Protein 6ONW (pdb70)

Structure (mmCIF, N/CA/C/O backbone):
data_6ONW
#
_entry.id   6ONW
#
_cell.length_a   69.773
_cell.length_b   74.079
_cell.length_c   194.589
_cell.angle_alpha   90.000
_cell.angle_beta   90.000
_cell.angle_gamma   90.000
#
_symmetry.space_group_name_H-M   'P 21 21 21'
#
loop_
_entity.id
_entity.type
_entity.pdbx_description
1 polymer 'Sel1 repeat protein'
2 non-polymer DI(HYDROXYETHYL)ETHER
3 non-polymer 1,2-ETHANEDIOL
4 water water
#
loop_
_atom_site.group_PDB
_atom_site.id
_atom_site.type_symbol
_atom_site.label_atom_id
_atom_site.label_alt_id
_atom_site.label_comp_id
_atom_site.label_asym_id
_atom_site.label_entity_id
_atom_site.label_seq_id
_atom_site.pdbx_PDB_ins_code
_atom_site.Cartn_x
_atom_site.Cartn_y
_atom_site.Cartn_z
_atom_site.occupancy
_atom_site.B_iso_or_equiv
_atom_site.auth_seq_id
_atom_site.auth_comp_id
_atom_site.auth_asym_id
_atom_site.auth_atom_id
_atom_site.pdbx_PDB_model_num
ATOM 1 N N . LEU A 1 6 ? 31.519 -33.200 200.470 1.00 67.72 31 LEU A N 1
ATOM 2 C CA . LEU A 1 6 ? 32.011 -32.533 199.271 1.00 70.40 31 LEU A CA 1
ATOM 3 C C . LEU A 1 6 ? 31.671 -31.045 199.293 1.00 83.14 31 LEU A C 1
ATOM 4 O O . LEU A 1 6 ? 30.627 -30.628 198.789 1.00 65.27 31 LEU A O 1
ATOM 6 N N . ASP A 1 7 ? 32.561 -30.249 199.883 1.00 88.31 32 ASP A N 1
ATOM 7 C CA . ASP A 1 7 ? 32.375 -28.809 199.988 1.00 87.03 32 ASP A CA 1
ATOM 8 C C . ASP A 1 7 ? 33.294 -28.021 199.066 1.00 81.16 32 ASP A C 1
ATOM 9 O O . ASP A 1 7 ? 33.249 -26.785 199.078 1.00 66.48 32 ASP A O 1
ATOM 14 N N . ALA A 1 8 ? 34.127 -28.696 198.271 1.00 81.12 33 ALA A N 1
ATOM 15 C CA . ALA A 1 8 ? 34.991 -27.996 197.328 1.00 75.95 33 ALA A CA 1
ATOM 16 C C . ALA A 1 8 ? 34.202 -27.339 196.204 1.00 80.23 33 ALA A C 1
ATOM 17 O O . ALA A 1 8 ? 34.700 -26.392 195.585 1.00 78.11 33 ALA A O 1
ATOM 19 N N . LEU A 1 9 ? 32.988 -27.819 195.927 1.00 78.46 34 LEU A N 1
ATOM 20 C CA . LEU A 1 9 ? 32.160 -27.192 194.903 1.00 78.39 34 LEU A CA 1
ATOM 21 C C . LEU A 1 9 ? 31.589 -25.863 195.384 1.00 86.12 34 LEU A C 1
ATOM 22 O O . LEU A 1 9 ? 31.411 -24.939 194.582 1.00 87.81 34 LEU A O 1
ATOM 27 N N . LEU A 1 10 ? 31.303 -25.747 196.682 1.00 76.80 35 LEU A N 1
ATOM 28 C CA . LEU A 1 10 ? 30.768 -24.511 197.236 1.00 72.31 35 LEU A CA 1
ATOM 29 C C . LEU A 1 10 ? 31.843 -23.464 197.494 1.00 79.51 35 LEU A C 1
ATOM 30 O O . LEU A 1 10 ? 31.514 -22.281 197.634 1.00 68.50 35 LEU A O 1
ATOM 35 N N . ALA A 1 11 ? 33.112 -23.867 197.556 1.00 84.65 36 ALA A N 1
ATOM 36 C CA . ALA A 1 11 ? 34.186 -22.964 197.947 1.00 88.82 36 ALA A CA 1
ATOM 37 C C . ALA A 1 11 ? 34.592 -21.991 196.848 1.00 84.14 36 ALA A C 1
ATOM 38 O O . ALA A 1 11 ? 35.289 -21.013 197.141 1.00 84.82 36 ALA A O 1
ATOM 48 N N . PRO A 1 13 ? 34.623 -18.917 194.307 1.00 103.50 38 PRO A N 1
ATOM 49 C CA . PRO A 1 13 ? 34.038 -17.573 194.362 1.00 100.78 38 PRO A CA 1
ATOM 50 C C . PRO A 1 13 ? 32.928 -17.413 193.335 1.00 90.10 38 PRO A C 1
ATOM 51 O O . PRO A 1 13 ? 33.040 -17.866 192.193 1.00 82.28 38 PRO A O 1
ATOM 55 N N . VAL A 1 14 ? 31.847 -16.768 193.756 1.00 93.81 39 VAL A N 1
ATOM 56 C CA . VAL A 1 14 ? 30.692 -16.537 192.897 1.00 107.01 39 VAL A CA 1
ATOM 57 C C . VAL A 1 14 ? 30.900 -15.241 192.128 1.00 101.61 39 VAL A C 1
ATOM 58 O O . VAL A 1 14 ? 31.447 -14.264 192.655 1.00 92.01 39 VAL A O 1
ATOM 62 N N . LYS A 1 15 ? 30.478 -15.237 190.866 1.00 96.36 40 LYS A N 1
ATOM 63 C CA . LYS A 1 15 ? 30.654 -14.092 189.980 1.00 86.75 40 LYS A CA 1
ATOM 64 C C . LYS A 1 15 ? 29.459 -13.159 190.138 1.00 86.13 40 LYS A C 1
ATOM 65 O O . LYS A 1 15 ? 28.337 -13.506 189.755 1.00 99.22 40 LYS A O 1
ATOM 71 N N . GLU A 1 16 ? 29.697 -11.977 190.699 1.00 83.56 41 GLU A N 1
ATOM 72 C CA . GLU A 1 16 ? 28.640 -10.988 190.859 1.00 86.38 41 GLU A CA 1
ATOM 73 C C . GLU A 1 16 ? 28.357 -10.312 189.523 1.00 92.68 41 GLU A C 1
ATOM 74 O O . GLU A 1 16 ? 29.271 -9.796 188.872 1.00 101.04 41 GLU A O 1
ATOM 76 N N . THR A 1 17 ? 27.093 -10.317 189.117 1.00 91.15 42 THR A N 1
ATOM 77 C CA . THR A 1 17 ? 26.675 -9.741 187.848 1.00 84.77 42 THR A CA 1
ATOM 78 C C . THR A 1 17 ? 26.048 -8.369 188.061 1.00 73.66 42 THR A C 1
ATOM 79 O O . THR A 1 17 ? 25.647 -8.005 189.169 1.00 77.89 42 THR A O 1
ATOM 83 N N . LYS A 1 18 ? 25.969 -7.608 186.974 1.00 71.41 43 LYS A N 1
ATOM 84 C CA . LYS A 1 18 ? 25.322 -6.308 187.020 1.00 75.09 43 LYS A CA 1
ATOM 85 C C . LYS A 1 18 ? 23.816 -6.480 187.207 1.00 67.24 43 LYS A C 1
ATOM 86 O O . LYS A 1 18 ? 23.255 -7.558 186.992 1.00 69.34 43 LYS A O 1
ATOM 92 N N . VAL A 1 19 ? 23.161 -5.396 187.633 1.00 70.35 44 VAL A N 1
ATOM 93 C CA . VAL A 1 19 ? 21.722 -5.437 187.881 1.00 57.10 44 VAL A CA 1
ATOM 94 C C . VAL A 1 19 ? 20.971 -5.792 186.603 1.00 57.52 44 VAL A C 1
ATOM 95 O O . VAL A 1 19 ? 20.067 -6.635 186.605 1.00 62.42 44 VAL A O 1
ATOM 99 N N . PHE A 1 20 ? 21.333 -5.152 185.496 1.00 54.61 45 PHE A N 1
ATOM 100 C CA . PHE A 1 20 ? 20.768 -5.453 184.188 1.00 51.41 45 PHE A CA 1
ATOM 101 C C . PHE A 1 20 ? 21.805 -6.190 183.353 1.00 57.92 45 PHE A C 1
ATOM 102 O O . PHE A 1 20 ? 22.926 -5.701 183.177 1.00 70.27 45 PHE A O 1
ATOM 110 N N . VAL A 1 21 ? 21.432 -7.358 182.842 1.00 49.99 46 VAL A N 1
ATOM 111 C CA . VAL A 1 21 ? 22.316 -8.185 182.031 1.00 49.95 46 VAL A CA 1
ATOM 112 C C . VAL A 1 21 ? 21.766 -8.171 180.610 1.00 66.40 46 VAL A C 1
ATOM 113 O O . VAL A 1 21 ? 20.772 -8.840 180.307 1.00 71.33 46 VAL A O 1
ATOM 117 N N . GLU A 1 22 ? 22.413 -7.407 179.736 1.00 73.88 47 GLU A N 1
ATOM 118 C CA . GLU A 1 22 ? 21.997 -7.321 178.347 1.00 64.37 47 GLU A CA 1
ATOM 119 C C . GLU A 1 22 ? 22.624 -8.449 177.532 1.00 64.28 47 GLU A C 1
ATOM 120 O O . GLU A 1 22 ? 23.506 -9.177 177.996 1.00 60.50 47 GLU A O 1
ATOM 126 N N . SER A 1 23 ? 22.158 -8.588 176.296 1.00 70.61 48 SER A N 1
ATOM 127 C CA . SER A 1 23 ? 22.650 -9.640 175.421 1.00 71.16 48 SER A CA 1
ATOM 128 C C . SER A 1 23 ? 24.032 -9.288 174.884 1.00 70.31 48 SER A C 1
ATOM 129 O O . SER A 1 23 ? 24.298 -8.141 174.514 1.00 67.67 48 SER A O 1
ATOM 132 N N . ASN A 1 24 ? 24.916 -10.287 174.850 1.00 84.78 49 ASN A N 1
ATOM 133 C CA . ASN A 1 24 ? 26.234 -10.100 174.256 1.00 88.00 49 ASN A CA 1
ATOM 134 C C . ASN A 1 24 ? 26.193 -10.076 172.736 1.00 82.53 49 ASN A C 1
ATOM 135 O O . ASN A 1 24 ? 27.201 -9.730 172.111 1.00 80.92 49 ASN A O 1
ATOM 140 N N . GLU A 1 25 ? 25.064 -10.430 172.132 1.00 70.98 50 GLU A N 1
ATOM 141 C CA . GLU A 1 25 ? 24.957 -10.476 170.683 1.00 72.50 50 GLU A CA 1
ATOM 142 C C . GLU A 1 25 ? 24.826 -9.069 170.110 1.00 83.16 50 GLU A C 1
ATOM 143 O O . GLU A 1 25 ? 24.278 -8.163 170.744 1.00 75.26 50 GLU A O 1
ATOM 149 N N . GLU A 1 26 ? 25.351 -8.893 168.903 1.00 88.69 51 GLU A N 1
ATOM 150 C CA . GLU A 1 26 ? 25.250 -7.612 168.219 1.00 73.96 51 GLU A CA 1
ATOM 151 C C . GLU A 1 26 ? 23.787 -7.304 167.908 1.00 78.11 51 GLU A C 1
ATOM 152 O O . GLU A 1 26 ? 23.074 -8.175 167.390 1.00 83.38 51 GLU A O 1
ATOM 158 N N . PRO A 1 27 ? 23.302 -6.097 168.214 1.00 74.22 52 PRO A N 1
ATOM 159 C CA . PRO A 1 27 ? 21.893 -5.779 167.927 1.00 73.99 52 PRO A CA 1
ATOM 160 C C . PRO A 1 27 ? 21.517 -5.927 166.463 1.00 69.33 52 PRO A C 1
ATOM 161 O O . PRO A 1 27 ? 20.345 -6.179 166.159 1.00 58.26 52 PRO A O 1
ATOM 165 N N . LEU A 1 28 ? 22.475 -5.773 165.546 1.00 70.35 53 LEU A N 1
ATOM 166 C CA . LEU A 1 28 ? 22.186 -5.970 164.129 1.00 71.64 53 LEU A CA 1
ATOM 167 C C . LEU A 1 28 ? 21.661 -7.375 163.867 1.00 72.04 53 LEU A C 1
ATOM 168 O O . LEU A 1 28 ? 20.591 -7.551 163.273 1.00 80.22 53 LEU A O 1
ATOM 173 N N . PHE A 1 29 ? 22.404 -8.391 164.308 1.00 76.24 54 PHE A N 1
ATOM 174 C CA . PHE A 1 29 ? 21.976 -9.769 164.105 1.00 80.28 54 PHE A CA 1
ATOM 175 C C . PHE A 1 29 ? 20.805 -10.146 165.000 1.00 83.18 54 PHE A C 1
ATOM 176 O O . PHE A 1 29 ? 20.086 -11.102 164.688 1.00 92.95 54 PHE A O 1
ATOM 184 N N . VAL A 1 30 ? 20.596 -9.421 166.101 1.00 69.64 55 VAL A N 1
ATOM 185 C CA . VAL A 1 30 ? 19.407 -9.644 166.916 1.00 61.99 55 VAL A CA 1
ATOM 186 C C . VAL A 1 30 ? 18.161 -9.191 166.166 1.00 80.53 55 VAL A C 1
ATOM 187 O O . VAL A 1 30 ? 17.135 -9.883 166.162 1.00 79.56 55 VAL A O 1
ATOM 199 N N . LEU A 1 32 ? 18.011 -8.699 162.868 1.00 75.89 57 LEU A N 1
ATOM 200 C CA . LEU A 1 32 ? 17.963 -9.341 161.561 1.00 81.99 57 LEU A CA 1
ATOM 201 C C . LEU A 1 32 ? 17.378 -10.747 161.612 1.00 86.39 57 LEU A C 1
ATOM 202 O O . LEU A 1 32 ? 17.156 -11.348 160.555 1.00 86.65 57 LEU A O 1
ATOM 207 N N . LYS A 1 33 ? 17.117 -11.282 162.804 1.00 92.27 58 LYS A N 1
ATOM 208 C CA . LYS A 1 33 ? 16.494 -12.591 162.955 1.00 90.98 58 LYS A CA 1
ATOM 209 C C . LYS A 1 33 ? 14.983 -12.510 163.131 1.00 99.29 58 LYS A C 1
ATOM 210 O O . LYS A 1 33 ? 14.258 -13.365 162.612 1.00 94.62 58 LYS A O 1
ATOM 212 N N . SER A 1 34 ? 14.492 -11.502 163.846 1.00 96.76 59 SER A N 1
ATOM 213 C CA . SER A 1 34 ? 13.060 -11.347 164.076 1.00 102.98 59 SER A CA 1
ATOM 214 C C . SER A 1 34 ? 12.333 -10.928 162.801 1.00 103.22 59 SER A C 1
ATOM 215 O O . SER A 1 34 ? 12.940 -10.387 161.876 1.00 102.73 59 SER A O 1
ATOM 217 N N . GLY A 1 66 ? -5.745 -24.388 134.238 1.00 46.31 91 GLY A N 1
ATOM 218 C CA . GLY A 1 66 ? -7.060 -24.401 133.624 1.00 72.54 91 GLY A CA 1
ATOM 219 C C . GLY A 1 66 ? -7.317 -23.202 132.732 1.00 73.95 91 GLY A C 1
ATOM 220 O O . GLY A 1 66 ? -6.382 -22.603 132.201 1.00 77.21 91 GLY A O 1
ATOM 221 N N . ALA A 1 67 ? -8.594 -22.850 132.567 1.00 71.78 92 ALA A N 1
ATOM 222 C CA . ALA A 1 67 ? -8.946 -21.704 131.736 1.00 52.11 92 ALA A CA 1
ATOM 223 C C . ALA A 1 67 ? -8.848 -20.393 132.501 1.00 54.35 92 ALA A C 1
ATOM 224 O O . ALA A 1 67 ? -8.608 -19.343 131.894 1.00 54.18 92 ALA A O 1
ATOM 226 N N . TRP A 1 68 ? -9.030 -20.430 133.824 1.00 57.92 93 TRP A N 1
ATOM 227 C CA . TRP A 1 68 ? -8.946 -19.210 134.619 1.00 50.27 93 TRP A CA 1
ATOM 228 C C . TRP A 1 68 ? -7.539 -18.631 134.616 1.00 50.19 93 TRP A C 1
ATOM 229 O O . TRP A 1 68 ? -7.373 -17.411 134.722 1.00 58.13 93 TRP A O 1
ATOM 248 N N . GLN A 1 70 ? -5.422 -18.831 132.078 1.00 47.59 95 GLN A N 1
ATOM 249 C CA . GLN A 1 70 ? -5.249 -18.174 130.787 1.00 52.55 95 GLN A CA 1
ATOM 250 C C . GLN A 1 70 ? -5.866 -16.781 130.797 1.00 58.49 95 GLN A C 1
ATOM 251 O O . GLN A 1 70 ? -5.269 -15.826 130.286 1.00 55.82 95 GLN A O 1
ATOM 257 N N . GLN A 1 71 ? -7.064 -16.649 131.372 1.00 63.49 96 GLN A N 1
ATOM 258 C CA . GLN A 1 71 ? -7.667 -15.330 131.534 1.00 62.39 96 GLN A CA 1
ATOM 259 C C . GLN A 1 71 ? -6.813 -14.447 132.434 1.00 49.64 96 GLN A C 1
ATOM 260 O O . GLN A 1 71 ? -6.659 -13.248 132.175 1.00 53.37 96 GLN A O 1
ATOM 266 N N . LEU A 1 72 ? -6.243 -15.028 133.493 1.00 44.97 97 LEU A N 1
ATOM 267 C CA . LEU A 1 72 ? -5.428 -14.252 134.423 1.00 49.67 97 LEU A CA 1
ATOM 268 C C . LEU A 1 72 ? -4.150 -13.752 133.761 1.00 45.20 97 LEU A C 1
ATOM 269 O O . LEU A 1 72 ? -3.771 -12.588 133.931 1.00 41.22 97 LEU A O 1
ATOM 274 N N . ARG A 1 73 ? -3.469 -14.618 133.006 1.00 53.66 98 ARG A N 1
ATOM 275 C CA . ARG A 1 73 ? -2.248 -14.203 132.322 1.00 43.67 98 ARG A CA 1
ATOM 276 C C . ARG A 1 73 ? -2.542 -13.142 131.271 1.00 52.00 98 ARG A C 1
ATOM 277 O O . ARG A 1 73 ? -1.743 -12.220 131.066 1.00 54.40 98 ARG A O 1
ATOM 285 N N . HIS A 1 74 ? -3.688 -13.256 130.594 1.00 48.72 99 HIS A N 1
ATOM 286 C CA . HIS A 1 74 ? -4.064 -12.262 129.596 1.00 42.88 99 HIS A CA 1
ATOM 287 C C . HIS A 1 74 ? -4.217 -10.882 130.224 1.00 52.44 99 HIS A C 1
ATOM 288 O O . HIS A 1 74 ? -3.862 -9.868 129.610 1.00 49.25 99 HIS A O 1
ATOM 295 N N . GLN A 1 75 ? -4.739 -10.823 131.453 1.00 47.15 100 GLN A N 1
ATOM 296 C CA . GLN A 1 75 ? -4.826 -9.549 132.158 1.00 34.28 100 GLN A CA 1
ATOM 297 C C . GLN A 1 75 ? -3.440 -8.983 132.436 1.00 43.48 100 GLN A C 1
ATOM 298 O O . GLN A 1 75 ? -3.206 -7.780 132.272 1.00 48.19 100 GLN A O 1
ATOM 304 N N . ALA A 1 76 ? -2.505 -9.841 132.853 1.00 43.12 101 ALA A N 1
ATOM 305 C CA . ALA A 1 76 ? -1.160 -9.378 133.177 1.00 36.24 101 ALA A CA 1
ATOM 306 C C . ALA A 1 76 ? -0.437 -8.861 131.941 1.00 45.02 101 ALA A C 1
ATOM 307 O O . ALA A 1 76 ? 0.243 -7.830 131.999 1.00 53.09 101 ALA A O 1
ATOM 309 N N . ASP A 1 77 ? -0.573 -9.560 130.812 1.00 46.77 102 ASP A N 1
ATOM 310 C CA . ASP A 1 77 ? 0.110 -9.151 129.591 1.00 55.38 102 ASP A CA 1
ATOM 311 C C . ASP A 1 77 ? -0.502 -7.909 128.956 1.00 53.22 102 ASP A C 1
ATOM 312 O O . ASP A 1 77 ? 0.067 -7.386 127.992 1.00 61.24 102 ASP A O 1
ATOM 317 N N . GLN A 1 78 ? -1.635 -7.426 129.464 1.00 49.72 103 GLN A N 1
ATOM 318 C CA . GLN A 1 78 ? -2.252 -6.212 128.951 1.00 44.70 103 GLN A CA 1
ATOM 319 C C . GLN A 1 78 ? -1.994 -4.990 129.821 1.00 43.03 103 GLN A C 1
ATOM 320 O O . GLN A 1 78 ? -2.346 -3.878 129.413 1.00 45.90 103 GLN A O 1
ATOM 326 N N . GLY A 1 79 ? -1.400 -5.162 131.000 1.00 34.04 104 GLY A N 1
ATOM 327 C CA . GLY A 1 79 ? -1.052 -4.022 131.824 1.00 32.35 104 GLY A CA 1
ATOM 328 C C . GLY A 1 79 ? -1.414 -4.154 133.289 1.00 32.52 104 GLY A C 1
ATOM 329 O O . GLY A 1 79 ? -1.029 -3.307 134.100 1.00 37.62 104 GLY A O 1
ATOM 330 N N . ASP A 1 80 ? -2.155 -5.199 133.647 1.00 37.45 105 ASP A N 1
ATOM 331 C CA . ASP A 1 80 ? -2.552 -5.411 135.037 1.00 40.56 105 ASP A CA 1
ATOM 332 C C . ASP A 1 80 ? -1.326 -5.832 135.839 1.00 34.10 105 ASP A C 1
ATOM 333 O O . ASP A 1 80 ? -0.960 -7.009 135.870 1.00 39.39 105 ASP A O 1
ATOM 338 N N . ALA A 1 81 ? -0.691 -4.863 136.501 1.00 27.87 106 ALA A N 1
ATOM 339 C CA . ALA A 1 81 ? 0.499 -5.153 137.290 1.00 28.18 106 ALA A CA 1
ATOM 340 C C . ALA A 1 81 ? 0.192 -6.003 138.515 1.00 35.13 106 ALA A C 1
ATOM 341 O O . ALA A 1 81 ? 1.089 -6.690 139.016 1.00 43.29 106 ALA A O 1
ATOM 343 N N . LYS A 1 82 ? -1.047 -5.975 139.008 1.00 33.35 107 LYS A N 1
ATOM 344 C CA . LYS A 1 82 ? -1.385 -6.775 140.180 1.00 36.61 107 LYS A CA 1
ATOM 345 C C . LYS A 1 82 ? -1.574 -8.243 139.819 1.00 41.52 107 LYS A C 1
ATOM 346 O O . LYS A 1 82 ? -1.167 -9.128 140.580 1.00 39.12 107 LYS A O 1
ATOM 352 N N . SER A 1 83 ? -2.185 -8.523 138.664 1.00 39.23 108 SER A N 1
ATOM 353 C CA . SER A 1 83 ? -2.287 -9.905 138.209 1.00 35.86 108 SER A CA 1
ATOM 354 C C . SER A 1 83 ? -0.920 -10.482 137.872 1.00 40.54 108 SER A C 1
ATOM 355 O O . SER A 1 83 ? -0.680 -11.674 138.093 1.00 44.55 108 SER A O 1
ATOM 358 N N . ALA A 1 84 ? -0.014 -9.655 137.345 1.00 41.79 109 ALA A N 1
ATOM 359 C CA . ALA A 1 84 ? 1.318 -10.139 137.005 1.00 36.96 109 ALA A CA 1
ATOM 360 C C . ALA A 1 84 ? 2.074 -10.592 138.246 1.00 33.32 109 ALA A C 1
ATOM 361 O O . ALA A 1 84 ? 2.793 -11.597 138.211 1.00 40.95 109 ALA A O 1
ATOM 363 N N . PHE A 1 85 ? 1.919 -9.868 139.355 1.00 36.73 110 PHE A N 1
ATOM 364 C CA . PHE A 1 85 ? 2.645 -10.221 140.570 1.00 40.80 110 PHE A CA 1
ATOM 365 C C . PHE A 1 85 ? 2.109 -11.510 141.180 1.00 43.69 110 PHE A C 1
ATOM 366 O O . PHE A 1 85 ? 2.871 -12.448 141.437 1.00 45.71 110 PHE A O 1
ATOM 374 N N . TRP A 1 86 ? 0.797 -11.574 141.419 1.00 50.93 111 TRP A N 1
ATOM 375 C CA . TRP A 1 86 ? 0.235 -12.712 142.139 1.00 46.49 111 TRP A CA 1
ATOM 376 C C . TRP A 1 86 ? 0.328 -13.995 141.322 1.00 47.59 111 TRP A C 1
ATOM 377 O O . TRP A 1 86 ? 0.617 -15.064 141.872 1.00 50.28 111 TRP A O 1
ATOM 388 N N . LEU A 1 87 ? 0.088 -13.915 140.011 1.00 38.59 112 LEU A N 1
ATOM 389 C CA . LEU A 1 87 ? 0.290 -15.090 139.169 1.00 36.84 112 LEU A CA 1
ATOM 390 C C . LEU A 1 87 ? 1.762 -15.478 139.120 1.00 41.67 112 LEU A C 1
ATOM 391 O O . LEU A 1 87 ? 2.102 -16.662 139.224 1.00 40.93 112 LEU A O 1
ATOM 396 N N . GLY A 1 88 ? 2.649 -14.492 138.975 1.00 39.36 113 GLY A N 1
ATOM 397 C CA . GLY A 1 88 ? 4.069 -14.792 138.903 1.00 34.07 113 GLY A CA 1
ATOM 398 C C . GLY A 1 88 ? 4.632 -15.305 140.215 1.00 37.76 113 GLY A C 1
ATOM 399 O O . GLY A 1 88 ? 5.446 -16.233 140.228 1.00 48.21 113 GLY A O 1
ATOM 400 N N . ARG A 1 89 ? 4.213 -14.709 141.335 1.00 36.93 114 ARG A N 1
ATOM 401 C CA . ARG A 1 89 ? 4.702 -15.158 142.635 1.00 37.13 114 ARG A CA 1
ATOM 402 C C . ARG A 1 89 ? 4.256 -16.585 142.924 1.00 48.77 114 ARG A C 1
ATOM 403 O O . ARG A 1 89 ? 5.057 -17.427 143.345 1.00 45.50 114 ARG A O 1
ATOM 411 N N . PHE A 1 90 ? 2.973 -16.873 142.708 1.00 53.36 115 PHE A N 1
ATOM 412 C CA . PHE A 1 90 ? 2.464 -18.217 142.944 1.00 48.16 115 PHE A CA 1
ATOM 413 C C . PHE A 1 90 ? 2.938 -19.215 141.897 1.00 44.09 115 PHE A C 1
ATOM 414 O O . PHE A 1 90 ? 2.788 -20.422 142.107 1.00 63.11 115 PHE A O 1
ATOM 422 N N . THR A 1 91 ? 3.507 -18.747 140.784 1.00 37.88 116 THR A N 1
ATOM 423 C CA . THR A 1 91 ? 4.103 -19.662 139.817 1.00 40.14 116 THR A CA 1
ATOM 424 C C . THR A 1 91 ? 5.461 -20.157 140.298 1.00 41.25 116 THR A C 1
ATOM 425 O O . THR A 1 91 ? 5.742 -21.360 140.260 1.00 48.06 116 THR A O 1
ATOM 429 N N . VAL A 1 92 ? 6.313 -19.241 140.767 1.00 40.89 117 VAL A N 1
ATOM 430 C CA . VAL A 1 92 ? 7.649 -19.613 141.220 1.00 49.66 117 VAL A CA 1
ATOM 431 C C . VAL A 1 92 ? 7.642 -20.332 142.559 1.00 51.72 117 VAL A C 1
ATOM 432 O O . VAL A 1 92 ? 8.674 -20.882 142.960 1.00 73.44 117 VAL A O 1
ATOM 436 N N . GLU A 1 93 ? 6.510 -20.343 143.264 1.00 46.30 118 GLU A N 1
ATOM 437 C CA . GLU A 1 93 ? 6.416 -21.025 144.548 1.00 48.32 118 GLU A CA 1
ATOM 438 C C . GLU A 1 93 ? 5.705 -22.368 144.467 1.00 55.19 118 GLU A C 1
ATOM 439 O O . GLU A 1 93 ? 5.871 -23.192 145.372 1.00 55.05 118 GLU A O 1
ATOM 445 N N . ASP A 1 94 ? 4.922 -22.606 143.413 1.00 54.65 119 ASP A N 1
ATOM 446 C CA . ASP A 1 94 ? 4.180 -23.850 143.250 1.00 59.48 119 ASP A CA 1
ATOM 447 C C . ASP A 1 94 ? 4.775 -24.746 142.169 1.00 64.04 119 ASP A C 1
ATOM 448 O O . ASP A 1 94 ? 4.062 -25.578 141.599 1.00 84.17 119 ASP A O 1
ATOM 453 N N . SER A 1 95 ? 6.065 -24.596 141.872 1.00 62.43 120 SER A N 1
ATOM 454 C CA . SER A 1 95 ? 6.692 -25.377 140.817 1.00 61.79 120 SER A CA 1
ATOM 455 C C . SER A 1 95 ? 8.180 -25.520 141.098 1.00 61.25 120 SER A C 1
ATOM 456 O O . SER A 1 95 ? 8.817 -24.612 141.638 1.00 54.37 120 SER A O 1
ATOM 459 N N . ARG A 1 96 ? 8.724 -26.678 140.722 1.00 73.33 121 ARG A N 1
ATOM 460 C CA . ARG A 1 96 ? 10.156 -26.926 140.781 1.00 73.14 121 ARG A CA 1
ATOM 461 C C . ARG A 1 96 ? 10.814 -26.931 139.409 1.00 72.38 121 ARG A C 1
ATOM 462 O O . ARG A 1 96 ? 12.046 -27.012 139.332 1.00 69.12 121 ARG A O 1
ATOM 464 N N . ASP A 1 97 ? 10.033 -26.847 138.334 1.00 72.51 122 ASP A N 1
ATOM 465 C CA . ASP A 1 97 ? 10.590 -26.808 136.989 1.00 64.18 122 ASP A CA 1
ATOM 466 C C . ASP A 1 97 ? 11.355 -25.508 136.774 1.00 71.27 122 ASP A C 1
ATOM 467 O O . ASP A 1 97 ? 10.869 -24.425 137.115 1.00 77.25 122 ASP A O 1
ATOM 472 N N . GLY A 1 98 ? 12.557 -25.618 136.205 1.00 75.89 123 GLY A N 1
ATOM 473 C CA . GLY A 1 98 ? 13.398 -24.442 136.043 1.00 73.85 123 GLY A CA 1
ATOM 474 C C . GLY A 1 98 ? 12.810 -23.415 135.094 1.00 73.96 123 GLY A C 1
ATOM 475 O O . GLY A 1 98 ? 12.845 -22.212 135.368 1.00 66.19 123 GLY A O 1
ATOM 476 N N . LYS A 1 99 ? 12.265 -23.870 133.965 1.00 77.18 124 LYS A N 1
ATOM 477 C CA . LYS A 1 99 ? 11.692 -22.951 132.990 1.00 70.06 124 LYS A CA 1
ATOM 478 C C . LYS A 1 99 ? 10.331 -22.415 133.412 1.00 71.29 124 LYS A C 1
ATOM 479 O O . LYS A 1 99 ? 9.928 -21.348 132.937 1.00 80.58 124 LYS A O 1
ATOM 485 N N . THR A 1 100 ? 9.615 -23.125 134.285 1.00 70.07 125 THR A N 1
ATOM 486 C CA . THR A 1 100 ? 8.365 -22.587 134.811 1.00 67.29 125 THR A CA 1
ATOM 487 C C . THR A 1 100 ? 8.633 -21.450 135.789 1.00 59.98 125 THR A C 1
ATOM 488 O O . THR A 1 100 ? 7.918 -20.441 135.790 1.00 57.68 125 THR A O 1
ATOM 492 N N . ILE A 1 101 ? 9.663 -21.596 136.626 1.00 63.43 126 ILE A N 1
ATOM 493 C CA . ILE A 1 101 ? 10.040 -20.527 137.545 1.00 55.25 126 ILE A CA 1
ATOM 494 C C . ILE A 1 101 ? 10.489 -19.294 136.772 1.00 51.90 126 ILE A C 1
ATOM 495 O O . ILE A 1 101 ? 10.152 -18.160 137.132 1.00 52.95 126 ILE A O 1
ATOM 500 N N . ASP A 1 102 ? 11.247 -19.497 135.691 1.00 58.94 127 ASP A N 1
ATOM 501 C CA . ASP A 1 102 ? 11.721 -18.366 134.900 1.00 57.87 127 ASP A CA 1
ATOM 502 C C . ASP A 1 102 ? 10.560 -17.595 134.287 1.00 58.10 127 ASP A C 1
ATOM 503 O O . ASP A 1 102 ? 10.538 -16.360 134.325 1.00 64.61 127 ASP A O 1
ATOM 508 N N . GLU A 1 103 ? 9.577 -18.304 133.726 1.00 61.15 128 GLU A N 1
ATOM 509 C CA . GLU A 1 103 ? 8.416 -17.630 133.155 1.00 69.52 128 GLU A CA 1
ATOM 510 C C . GLU A 1 103 ? 7.559 -16.959 134.219 1.00 53.21 128 GLU A C 1
ATOM 511 O O . GLU A 1 103 ? 6.795 -16.043 133.894 1.00 50.08 128 GLU A O 1
ATOM 517 N N . GLY A 1 104 ? 7.665 -17.391 135.477 1.00 47.66 129 GLY A N 1
ATOM 518 C CA . GLY A 1 104 ? 6.998 -16.683 136.553 1.00 41.82 129 GLY A CA 1
ATOM 519 C C . GLY A 1 104 ? 7.760 -15.467 137.027 1.00 50.11 129 GLY A C 1
ATOM 520 O O . GLY A 1 104 ? 7.151 -14.467 137.419 1.00 49.22 129 GLY A O 1
ATOM 521 N N . ILE A 1 105 ? 9.094 -15.527 136.997 1.00 50.00 130 ILE A N 1
ATOM 522 C CA . ILE A 1 105 ? 9.903 -14.380 137.398 1.00 40.70 130 ILE A CA 1
ATOM 523 C C . ILE A 1 105 ? 9.725 -13.230 136.414 1.00 38.77 130 ILE A C 1
ATOM 524 O O . ILE A 1 105 ? 9.732 -12.055 136.804 1.00 40.49 130 ILE A O 1
ATOM 529 N N . ARG A 1 106 ? 9.556 -13.546 135.127 1.00 40.76 131 ARG A N 1
ATOM 530 C CA . ARG A 1 106 ? 9.273 -12.505 134.143 1.00 48.30 131 ARG A CA 1
ATOM 531 C C . ARG A 1 106 ? 8.015 -11.731 134.514 1.00 43.52 131 ARG A C 1
ATOM 532 O O . ARG A 1 106 ? 7.984 -10.498 134.417 1.00 32.92 131 ARG A O 1
ATOM 540 N N . LEU A 1 107 ? 6.971 -12.438 134.955 1.00 42.06 132 LEU A N 1
ATOM 541 C CA . LEU A 1 107 ? 5.750 -11.767 135.388 1.00 38.78 132 LEU A CA 1
ATOM 542 C C . LEU A 1 107 ? 6.001 -10.906 136.619 1.00 41.55 132 LEU A C 1
ATOM 543 O O . LEU A 1 107 ? 5.439 -9.812 136.747 1.00 48.89 132 LEU A O 1
ATOM 548 N N . ILE A 1 108 ? 6.841 -11.385 137.540 1.00 36.61 133 ILE A N 1
ATOM 549 C CA . ILE A 1 108 ? 7.156 -10.599 138.729 1.00 38.43 133 ILE A CA 1
ATOM 550 C C . ILE A 1 108 ? 7.954 -9.358 138.350 1.00 39.91 133 ILE A C 1
ATOM 551 O O . ILE A 1 108 ? 7.702 -8.262 138.865 1.00 35.64 133 ILE A O 1
ATOM 556 N N . ARG A 1 109 ? 8.924 -9.506 137.444 1.00 49.66 134 ARG A N 1
ATOM 557 C CA . ARG A 1 109 ? 9.688 -8.348 136.992 1.00 46.54 134 ARG A CA 1
ATOM 558 C C . ARG A 1 109 ? 8.812 -7.386 136.200 1.00 38.08 134 ARG A C 1
ATOM 559 O O . ARG A 1 109 ? 8.891 -6.168 136.393 1.00 32.47 134 ARG A O 1
ATOM 567 N N . ARG A 1 110 ? 7.970 -7.915 135.307 1.00 38.33 135 ARG A N 1
ATOM 568 C CA . ARG A 1 110 ? 7.058 -7.062 134.550 1.00 37.65 135 ARG A CA 1
ATOM 569 C C . ARG A 1 110 ? 6.172 -6.243 135.480 1.00 43.78 135 ARG A C 1
ATOM 570 O O . ARG A 1 110 ? 5.869 -5.078 135.197 1.00 39.85 135 ARG A O 1
ATOM 578 N N . SER A 1 111 ? 5.755 -6.834 136.602 1.00 41.94 136 SER A N 1
ATOM 579 C CA . SER A 1 111 ? 4.996 -6.082 137.593 1.00 36.67 136 SER A CA 1
ATOM 580 C C . SER A 1 111 ? 5.875 -5.076 138.324 1.00 39.39 136 SER A C 1
ATOM 581 O O . SER A 1 111 ? 5.397 -4.001 138.708 1.00 42.12 136 SER A O 1
ATOM 584 N N . ALA A 1 112 ? 7.155 -5.400 138.524 1.00 35.74 137 ALA A N 1
ATOM 585 C CA . ALA A 1 112 ? 8.060 -4.464 139.181 1.00 32.21 137 ALA A CA 1
ATOM 586 C C . ALA A 1 112 ? 8.390 -3.278 138.285 1.00 32.93 137 ALA A C 1
ATOM 587 O O . ALA A 1 112 ? 8.575 -2.162 138.782 1.00 33.88 137 ALA A O 1
ATOM 589 N N . GLU A 1 113 ? 8.476 -3.496 136.969 1.00 41.90 138 GLU A N 1
ATOM 590 C CA . GLU A 1 113 ? 8.643 -2.373 136.052 1.00 43.27 138 GLU A CA 1
ATOM 591 C C . GLU A 1 113 ? 7.440 -1.442 136.104 1.00 44.59 138 GLU A C 1
ATOM 592 O O . GLU A 1 113 ? 7.590 -0.222 135.971 1.00 57.40 138 GLU A O 1
ATOM 598 N N . GLY A 1 114 ? 6.243 -1.997 136.298 1.00 37.36 139 GLY A N 1
ATOM 599 C CA . GLY A 1 114 ? 5.043 -1.195 136.451 1.00 45.58 139 GLY A CA 1
ATOM 600 C C . GLY A 1 114 ? 4.977 -0.401 137.738 1.00 44.29 139 GLY A C 1
ATOM 601 O O . GLY A 1 114 ? 4.155 0.517 137.834 1.00 42.55 139 GLY A O 1
ATOM 602 N N . GLY A 1 115 ? 5.809 -0.729 138.720 1.00 31.57 140 GLY A N 1
ATOM 603 C CA . GLY A 1 115 ? 5.867 0.017 139.957 1.00 37.46 140 GLY A CA 1
ATOM 604 C C . GLY A 1 115 ? 5.100 -0.570 141.120 1.00 41.38 140 GLY A C 1
ATOM 605 O O . GLY A 1 115 ? 4.909 0.128 142.123 1.00 38.35 140 GLY A O 1
ATOM 606 N N . PHE A 1 116 ? 4.652 -1.820 141.021 1.00 39.90 141 PHE A N 1
ATOM 607 C CA . PHE A 1 116 ? 3.934 -2.445 142.124 1.00 40.10 141 PHE A CA 1
ATOM 608 C C . PHE A 1 116 ? 4.881 -2.670 143.296 1.00 40.60 141 PHE A C 1
ATOM 609 O O . PHE A 1 116 ? 5.941 -3.284 143.142 1.00 43.43 141 PHE A O 1
ATOM 617 N N . VAL A 1 117 ? 4.495 -2.172 144.473 1.00 42.05 142 VAL A N 1
ATOM 618 C CA . VAL A 1 117 ? 5.385 -2.234 145.627 1.00 39.42 142 VAL A CA 1
ATOM 619 C C . VAL A 1 117 ? 5.614 -3.677 146.067 1.00 44.52 142 VAL A C 1
ATOM 620 O O . VAL A 1 117 ? 6.709 -4.024 146.529 1.00 42.79 142 VAL A O 1
ATOM 624 N N . ARG A 1 118 ? 4.608 -4.543 145.922 1.00 44.92 143 ARG A N 1
ATOM 625 C CA . ARG A 1 118 ? 4.790 -5.943 146.294 1.00 38.99 143 ARG A CA 1
ATOM 626 C C . ARG A 1 118 ? 5.761 -6.640 145.351 1.00 37.24 143 ARG A C 1
ATOM 627 O O . ARG A 1 118 ? 6.558 -7.481 145.783 1.00 42.82 143 ARG A O 1
ATOM 635 N N . ALA A 1 119 ? 5.710 -6.302 144.061 1.00 39.09 144 ALA A N 1
ATOM 636 C CA . ALA A 1 119 ? 6.633 -6.903 143.105 1.00 34.07 144 ALA A CA 1
ATOM 637 C C . ALA A 1 119 ? 8.053 -6.394 143.314 1.00 39.84 144 ALA A C 1
ATOM 638 O O . ALA A 1 119 ? 9.016 -7.158 143.187 1.00 44.98 144 ALA A O 1
ATOM 640 N N . GLN A 1 120 ? 8.204 -5.105 143.630 1.00 35.23 145 GLN A N 1
ATOM 641 C CA . GLN A 1 120 ? 9.530 -4.564 143.908 1.00 29.74 145 GLN A CA 1
ATOM 642 C C . GLN A 1 120 ? 10.168 -5.264 145.100 1.00 33.42 145 GLN A C 1
ATOM 643 O O . GLN A 1 120 ? 11.353 -5.617 145.063 1.00 30.01 145 GLN A O 1
ATOM 649 N N . LEU A 1 121 ? 9.393 -5.483 146.164 1.00 49.38 146 LEU A N 1
ATOM 650 C CA . LEU A 1 121 ? 9.931 -6.135 147.353 1.00 41.16 146 LEU A CA 1
ATOM 651 C C . LEU A 1 121 ? 10.223 -7.608 147.097 1.00 36.98 146 LEU A C 1
ATOM 652 O O . LEU A 1 121 ? 11.255 -8.126 147.537 1.00 42.61 146 LEU A O 1
ATOM 657 N N . TYR A 1 122 ? 9.329 -8.298 146.386 1.00 30.84 147 TYR A N 1
ATOM 658 C CA . TYR A 1 122 ? 9.534 -9.719 146.126 1.00 36.90 147 TYR A CA 1
ATOM 659 C C . TYR A 1 122 ? 10.726 -9.939 145.203 1.00 43.39 147 TYR A C 1
ATOM 660 O O . TYR A 1 122 ? 11.592 -10.778 145.478 1.00 45.13 147 TYR A O 1
ATOM 669 N N . LEU A 1 123 ? 10.789 -9.189 144.100 1.00 44.51 148 LEU A N 1
ATOM 670 C CA . LEU A 1 123 ? 11.938 -9.287 143.206 1.00 38.16 148 LEU A CA 1
ATOM 671 C C . LEU A 1 123 ? 13.212 -8.795 143.879 1.00 35.55 148 LEU A C 1
ATOM 672 O O . LEU A 1 123 ? 14.309 -9.253 143.539 1.00 36.23 148 LEU A O 1
ATOM 677 N N . GLY A 1 124 ? 13.090 -7.873 144.834 1.00 41.40 149 GLY A N 1
ATOM 678 C CA . GLY A 1 124 ? 14.269 -7.390 145.534 1.00 43.06 149 GLY A CA 1
ATOM 679 C C . GLY A 1 124 ? 14.893 -8.445 146.428 1.00 43.57 149 GLY A C 1
ATOM 680 O O . GLY A 1 124 ? 16.118 -8.578 146.481 1.00 48.80 149 GLY A O 1
ATOM 681 N N . THR A 1 125 ? 14.062 -9.207 147.144 1.00 35.68 150 THR A N 1
ATOM 682 C CA . THR A 1 125 ? 14.588 -10.276 147.987 1.00 42.99 150 THR A CA 1
ATOM 683 C C . THR A 1 125 ? 15.164 -11.414 147.154 1.00 45.27 150 THR A C 1
ATOM 684 O O . THR A 1 125 ? 16.090 -12.100 147.602 1.00 47.60 150 THR A O 1
ATOM 688 N N . LEU A 1 126 ? 14.634 -11.628 145.948 1.00 36.62 151 LEU A N 1
ATOM 689 C CA . LEU A 1 126 ? 15.145 -12.696 145.094 1.00 43.09 151 LEU A CA 1
ATOM 690 C C . LEU A 1 126 ? 16.600 -12.453 144.717 1.00 52.83 151 LEU A C 1
ATOM 691 O O . LEU A 1 126 ? 17.392 -13.399 144.626 1.00 65.75 151 LEU A O 1
ATOM 696 N N . TYR A 1 127 ? 16.974 -11.192 144.494 1.00 46.83 152 TYR A N 1
ATOM 697 C CA . TYR A 1 127 ? 18.358 -10.869 144.176 1.00 50.28 152 TYR A CA 1
ATOM 698 C C . TYR A 1 127 ? 19.236 -10.753 145.415 1.00 58.56 152 TYR A C 1
ATOM 699 O O . TYR A 1 127 ? 20.459 -10.893 145.306 1.00 65.66 152 TYR A O 1
ATOM 708 N N . ALA A 1 128 ? 18.646 -10.501 146.585 1.00 51.35 153 ALA A N 1
ATOM 709 C CA . ALA A 1 128 ? 19.436 -10.415 147.807 1.00 54.44 153 ALA A CA 1
ATOM 710 C C . ALA A 1 128 ? 19.809 -11.790 148.342 1.00 59.05 153 ALA A C 1
ATOM 711 O O . ALA A 1 128 ? 20.894 -11.956 148.910 1.00 59.57 153 ALA A O 1
ATOM 713 N N . ASN A 1 129 ? 18.935 -12.780 148.172 1.00 63.23 154 ASN A N 1
ATOM 714 C CA . ASN A 1 129 ? 19.185 -14.134 148.643 1.00 63.59 154 ASN A CA 1
ATOM 715 C C . ASN A 1 129 ? 19.665 -15.066 147.539 1.00 60.79 154 ASN A C 1
ATOM 716 O O . ASN A 1 129 ? 19.960 -16.232 147.818 1.00 76.51 154 ASN A O 1
ATOM 721 N N . GLY A 1 130 ? 19.752 -14.585 146.301 1.00 56.38 155 GLY A N 1
ATOM 722 C CA . GLY A 1 130 ? 20.134 -15.441 145.194 1.00 55.87 155 GLY A CA 1
ATOM 723 C C . GLY A 1 130 ? 19.148 -16.549 144.901 1.00 67.49 155 GLY A C 1
ATOM 724 O O . GLY A 1 130 ? 19.556 -17.635 144.477 1.00 75.83 155 GLY A O 1
ATOM 725 N N . THR A 1 131 ? 17.858 -16.304 145.117 1.00 69.81 156 THR A N 1
ATOM 726 C CA . THR A 1 131 ? 16.827 -17.316 144.922 1.00 68.53 156 THR A CA 1
ATOM 727 C C . THR A 1 131 ? 16.344 -17.283 143.476 1.00 72.26 156 THR A C 1
ATOM 728 O O . THR A 1 131 ? 15.826 -16.260 143.015 1.00 70.32 156 THR A O 1
ATOM 732 N N . HIS A 1 132 ? 16.539 -18.397 142.763 1.00 69.65 157 HIS A N 1
ATOM 733 C CA . HIS A 1 132 ? 16.053 -18.592 141.398 1.00 72.22 157 HIS A CA 1
ATOM 734 C C . HIS A 1 132 ? 16.740 -17.682 140.382 1.00 67.26 157 HIS A C 1
ATOM 735 O O . HIS A 1 132 ? 16.512 -17.818 139.175 1.00 63.16 157 HIS A O 1
ATOM 742 N N . VAL A 1 133 ? 17.577 -16.755 140.849 1.00 58.80 158 VAL A N 1
ATOM 743 C CA . VAL A 1 133 ? 18.335 -15.856 139.986 1.00 63.30 158 VAL A CA 1
ATOM 744 C C . VAL A 1 133 ? 19.734 -15.690 140.566 1.00 72.28 158 VAL A C 1
ATOM 745 O O . VAL A 1 133 ? 20.012 -16.080 141.702 1.00 66.42 158 VAL A O 1
ATOM 749 N N . LYS A 1 134 ? 20.619 -15.103 139.764 1.00 66.37 159 LYS A N 1
ATOM 750 C CA . LYS A 1 134 ? 21.959 -14.785 140.237 1.00 55.73 159 LYS A CA 1
ATOM 751 C C . LYS A 1 134 ? 21.885 -13.718 141.320 1.00 55.74 159 LYS A C 1
ATOM 752 O O . LYS A 1 134 ? 21.195 -12.706 141.161 1.00 73.07 159 LYS A O 1
ATOM 758 N N . ALA A 1 135 ? 22.595 -13.944 142.424 1.00 52.39 160 ALA A N 1
ATOM 759 C CA . ALA A 1 135 ? 22.659 -12.952 143.490 1.00 49.30 160 ALA A CA 1
ATOM 760 C C . ALA A 1 135 ? 23.333 -11.682 142.987 1.00 62.60 160 ALA A C 1
ATOM 761 O O . ALA A 1 135 ? 24.546 -11.665 142.755 1.00 77.48 160 ALA A O 1
ATOM 763 N N . ASP A 1 136 ? 22.554 -10.620 142.805 1.00 50.62 161 ASP A N 1
ATOM 764 C CA . ASP A 1 136 ? 23.064 -9.350 142.288 1.00 53.07 161 ASP A CA 1
ATOM 765 C C . ASP A 1 136 ? 22.839 -8.266 143.331 1.00 56.35 161 ASP A C 1
ATOM 766 O O . ASP A 1 136 ? 21.703 -7.788 143.497 1.00 58.95 161 ASP A O 1
ATOM 771 N N . PRO A 1 137 ? 23.879 -7.849 144.059 1.00 61.24 162 PRO A N 1
ATOM 772 C CA . PRO A 1 137 ? 23.676 -6.808 145.082 1.00 68.54 162 PRO A CA 1
ATOM 773 C C . PRO A 1 137 ? 23.215 -5.479 144.511 1.00 66.44 162 PRO A C 1
ATOM 774 O O . PRO A 1 137 ? 22.408 -4.787 145.144 1.00 64.94 162 PRO A O 1
ATOM 778 N N . HIS A 1 138 ? 23.706 -5.096 143.330 1.00 60.33 163 HIS A N 1
ATOM 779 C CA . HIS A 1 138 ? 23.256 -3.847 142.725 1.00 69.48 163 HIS A CA 1
ATOM 780 C C . HIS A 1 138 ? 21.794 -3.936 142.306 1.00 57.57 163 HIS A C 1
ATOM 781 O O . HIS A 1 138 ? 21.031 -2.979 142.484 1.00 44.79 163 HIS A O 1
ATOM 788 N N . GLU A 1 139 ? 21.384 -5.081 141.756 1.00 54.23 164 GLU A N 1
ATOM 789 C CA . GLU A 1 139 ? 19.991 -5.253 141.356 1.00 49.41 164 GLU A CA 1
ATOM 790 C C . GLU A 1 139 ? 19.087 -5.425 142.570 1.00 51.43 164 GLU A C 1
ATOM 791 O O . GLU A 1 139 ? 17.944 -4.952 142.572 1.00 51.90 164 GLU A O 1
ATOM 797 N N . ALA A 1 140 ? 19.577 -6.104 143.610 1.00 49.92 165 ALA A N 1
ATOM 798 C CA . ALA A 1 140 ? 18.800 -6.231 144.839 1.00 43.53 165 ALA A CA 1
ATOM 799 C C . ALA A 1 140 ? 18.603 -4.877 145.503 1.00 48.98 165 ALA A C 1
ATOM 800 O O . ALA A 1 140 ? 17.514 -4.574 146.005 1.00 50.95 165 ALA A O 1
ATOM 802 N N . GLU A 1 141 ? 19.647 -4.046 145.513 1.00 54.52 166 GLU A N 1
ATOM 803 C CA . GLU A 1 141 ? 19.537 -2.728 146.125 1.00 45.13 166 GLU A CA 1
ATOM 804 C C . GLU A 1 141 ? 18.519 -1.862 145.395 1.00 45.55 166 GLU A C 1
ATOM 805 O O . GLU A 1 141 ? 17.789 -1.089 146.024 1.00 48.84 166 GLU A O 1
ATOM 811 N N . LYS A 1 142 ? 18.444 -1.987 144.068 1.00 43.61 167 LYS A N 1
ATOM 812 C CA . LYS A 1 142 ? 17.566 -1.115 143.293 1.00 43.10 167 LYS A CA 1
ATOM 813 C C . LYS A 1 142 ? 16.101 -1.359 143.630 1.00 41.78 167 LYS A C 1
ATOM 814 O O . LYS A 1 142 ? 15.353 -0.415 143.909 1.00 49.53 167 LYS A O 1
ATOM 820 N N . TRP A 1 143 ? 15.670 -2.621 143.611 1.00 45.19 168 TRP A N 1
ATOM 821 C CA . TRP A 1 143 ? 14.259 -2.914 143.838 1.00 41.14 168 TRP A CA 1
ATOM 822 C C . TRP A 1 143 ? 13.876 -2.726 145.300 1.00 38.00 168 TRP A C 1
ATOM 823 O O . TRP A 1 143 ? 12.777 -2.247 145.602 1.00 43.51 168 TRP A O 1
ATOM 834 N N . LEU A 1 144 ? 14.768 -3.092 146.223 1.00 36.12 169 LEU A N 1
ATOM 835 C CA . LEU A 1 144 ? 14.460 -2.930 147.640 1.00 39.73 169 LEU A CA 1
ATOM 836 C C . LEU A 1 144 ? 14.477 -1.465 148.057 1.00 43.59 169 LEU A C 1
ATOM 837 O O . LEU A 1 144 ? 13.722 -1.071 148.953 1.00 41.93 169 LEU A O 1
ATOM 842 N N . SER A 1 145 ? 15.323 -0.646 147.426 1.00 39.80 170 SER A N 1
ATOM 843 C CA . SER A 1 145 ? 15.284 0.788 147.695 1.00 36.96 170 SER A CA 1
ATOM 844 C C . SER A 1 145 ? 14.023 1.423 147.128 1.00 40.53 170 SER A C 1
ATOM 845 O O . SER A 1 145 ? 13.508 2.393 147.697 1.00 43.67 170 SER A O 1
ATOM 848 N N . ARG A 1 146 ? 13.513 0.896 146.013 1.00 32.84 171 ARG A N 1
ATOM 849 C CA . ARG A 1 146 ? 12.254 1.394 145.470 1.00 31.88 171 ARG A CA 1
ATOM 850 C C . ARG A 1 146 ? 11.080 0.968 146.340 1.00 37.86 171 ARG A C 1
ATOM 851 O O . ARG A 1 146 ? 10.217 1.786 146.681 1.00 38.63 171 ARG A O 1
ATOM 859 N N . ALA A 1 147 ? 11.031 -0.316 146.706 1.00 41.35 172 ALA A N 1
ATOM 860 C CA . ALA A 1 147 ? 9.947 -0.811 147.548 1.00 39.39 172 ALA A CA 1
ATOM 861 C C . ALA A 1 147 ? 9.904 -0.063 148.875 1.00 38.69 172 ALA A C 1
ATOM 862 O O . ALA A 1 147 ? 8.834 0.354 149.331 1.00 42.59 172 ALA A O 1
ATOM 864 N N . ALA A 1 148 ? 11.065 0.124 149.505 1.00 36.36 173 ALA A N 1
ATOM 865 C CA . ALA A 1 148 ? 11.110 0.900 150.738 1.00 43.29 173 ALA A CA 1
ATOM 866 C C . ALA A 1 148 ? 10.772 2.363 150.489 1.00 44.16 173 ALA A C 1
ATOM 867 O O . ALA A 1 148 ? 10.203 3.025 151.365 1.00 37.11 173 ALA A O 1
ATOM 869 N N . GLY A 1 149 ? 11.098 2.878 149.302 1.00 40.85 174 GLY A N 1
ATOM 870 C CA . GLY A 1 149 ? 10.822 4.264 148.969 1.00 37.57 174 GLY A CA 1
ATOM 871 C C . GLY A 1 149 ? 9.352 4.605 148.845 1.00 37.29 174 GLY A C 1
ATOM 872 O O . GLY A 1 149 ? 9.015 5.793 148.797 1.00 40.56 174 GLY A O 1
ATOM 873 N N . GLN A 1 150 ? 8.475 3.602 148.791 1.00 33.41 175 GLN A N 1
ATOM 874 C CA . GLN A 1 150 ? 7.042 3.855 148.723 1.00 31.72 175 GLN A CA 1
ATOM 875 C C . GLN A 1 150 ? 6.230 2.849 149.528 1.00 40.33 175 GLN A C 1
ATOM 876 O O . GLN A 1 150 ? 5.002 2.811 149.379 1.00 45.89 175 GLN A O 1
ATOM 882 N N . GLY A 1 151 ? 6.864 2.039 150.375 1.00 47.74 176 GLY A N 1
ATOM 883 C CA . GLY A 1 151 ? 6.203 0.949 151.048 1.00 52.91 176 GLY A CA 1
ATOM 884 C C . GLY A 1 151 ? 5.992 1.191 152.531 1.00 50.27 176 GLY A C 1
ATOM 885 O O . GLY A 1 151 ? 6.195 2.288 153.056 1.00 44.83 176 GLY A O 1
ATOM 886 N N . SER A 1 152 ? 5.575 0.123 153.209 1.00 45.00 177 SER A N 1
ATOM 887 C CA . SER A 1 152 ? 5.274 0.180 154.626 1.00 40.68 177 SER A CA 1
ATOM 888 C C . SER A 1 152 ? 6.539 0.462 155.433 1.00 48.15 177 SER A C 1
ATOM 889 O O . SER A 1 152 ? 7.654 0.243 154.954 1.00 51.20 177 SER A O 1
ATOM 892 N N . PRO A 1 153 ? 6.391 0.958 156.664 1.00 44.04 178 PRO A N 1
ATOM 893 C CA . PRO A 1 153 ? 7.569 1.107 157.532 1.00 46.95 178 PRO A CA 1
ATOM 894 C C . PRO A 1 153 ? 8.258 -0.210 157.837 1.00 51.56 178 PRO A C 1
ATOM 895 O O . PRO A 1 153 ? 9.443 -0.204 158.191 1.00 51.58 178 PRO A O 1
ATOM 907 N N . VAL A 1 155 ? 8.836 -2.623 155.561 1.00 41.43 180 VAL A N 1
ATOM 908 C CA . VAL A 1 155 ? 9.765 -2.803 154.451 1.00 37.41 180 VAL A CA 1
ATOM 909 C C . VAL A 1 155 ? 10.933 -1.834 154.565 1.00 37.07 180 VAL A C 1
ATOM 910 O O . VAL A 1 155 ? 12.065 -2.167 154.190 1.00 41.03 180 VAL A O 1
ATOM 914 N N . GLN A 1 156 ? 10.689 -0.629 155.083 1.00 38.87 181 GLN A N 1
ATOM 915 C CA . GLN A 1 156 ? 11.778 0.321 155.284 1.00 36.95 181 GLN A CA 1
ATOM 916 C C . GLN A 1 156 ? 12.749 -0.174 156.348 1.00 39.54 181 GLN A C 1
ATOM 917 O O . GLN A 1 156 ? 13.969 -0.085 156.171 1.00 46.72 181 GLN A O 1
ATOM 923 N N . LEU A 1 157 ? 12.226 -0.701 157.458 1.00 47.39 182 LEU A N 1
ATOM 924 C CA . LEU A 1 157 ? 13.093 -1.289 158.474 1.00 54.75 182 LEU A CA 1
ATOM 925 C C . LEU A 1 157 ? 13.831 -2.504 157.927 1.00 50.42 182 LEU A C 1
ATOM 926 O O . LEU A 1 157 ? 14.996 -2.740 158.269 1.00 51.19 182 LEU A O 1
ATOM 931 N N . TYR A 1 158 ? 13.167 -3.284 157.072 1.00 46.27 183 TYR A N 1
ATOM 932 C CA . TYR A 1 158 ? 13.809 -4.452 156.479 1.00 43.81 183 TYR A CA 1
ATOM 933 C C . TYR A 1 158 ? 15.014 -4.053 155.635 1.00 51.21 183 TYR A C 1
ATOM 934 O O . TYR A 1 158 ? 16.070 -4.692 155.707 1.00 62.55 183 TYR A O 1
ATOM 943 N N . LEU A 1 159 ? 14.877 -2.997 154.831 1.00 49.11 184 LEU A N 1
ATOM 944 C CA . LEU A 1 159 ? 16.001 -2.546 154.016 1.00 44.89 184 LEU A CA 1
ATOM 945 C C . LEU A 1 159 ? 17.104 -1.948 154.880 1.00 46.98 184 LEU A C 1
ATOM 946 O O . LEU A 1 159 ? 18.292 -2.111 154.580 1.00 61.49 184 LEU A O 1
ATOM 951 N N . GLY A 1 160 ? 16.731 -1.256 155.958 1.00 50.36 185 GLY A N 1
ATOM 952 C CA . GLY A 1 160 ? 17.735 -0.657 156.822 1.00 56.20 185 GLY A CA 1
ATOM 953 C C . GLY A 1 160 ? 18.570 -1.689 157.555 1.00 57.30 185 GLY A C 1
ATOM 954 O O . GLY A 1 160 ? 19.792 -1.547 157.666 1.00 48.70 185 GLY A O 1
ATOM 955 N N . LEU A 1 161 ? 17.927 -2.742 158.066 1.00 55.00 186 LEU A N 1
ATOM 956 C CA . LEU A 1 161 ? 18.666 -3.796 158.752 1.00 50.05 186 LEU A CA 1
ATOM 957 C C . LEU A 1 161 ? 19.615 -4.521 157.806 1.00 64.26 186 LEU A C 1
ATOM 958 O O . LEU A 1 161 ? 20.664 -5.013 158.235 1.00 81.40 186 LEU A O 1
ATOM 971 N N . TYR A 1 163 ? 21.044 -3.080 155.136 1.00 58.14 188 TYR A N 1
ATOM 972 C CA . TYR A 1 163 ? 22.064 -2.147 154.666 1.00 52.74 188 TYR A CA 1
ATOM 973 C C . TYR A 1 163 ? 23.296 -2.147 155.561 1.00 58.16 188 TYR A C 1
ATOM 974 O O . TYR A 1 163 ? 24.407 -1.907 155.076 1.00 67.77 188 TYR A O 1
ATOM 983 N N . GLY A 1 164 ? 23.125 -2.404 156.855 1.00 62.76 189 GLY A N 1
ATOM 984 C CA . GLY A 1 164 ? 24.256 -2.530 157.753 1.00 71.08 189 GLY A CA 1
ATOM 985 C C . GLY A 1 164 ? 24.692 -3.972 157.915 1.00 71.71 189 GLY A C 1
ATOM 986 O O . GLY A 1 164 ? 25.335 -4.332 158.906 1.00 76.66 189 GLY A O 1
ATOM 987 N N . HIS A 1 165 ? 24.343 -4.806 156.940 1.00 65.27 190 HIS A N 1
ATOM 988 C CA . HIS A 1 165 ? 24.623 -6.236 156.979 1.00 69.01 190 HIS A CA 1
ATOM 989 C C . HIS A 1 165 ? 25.650 -6.676 155.949 1.00 72.29 190 HIS A C 1
ATOM 990 O O . HIS A 1 165 ? 26.485 -7.533 156.246 1.00 90.15 190 HIS A O 1
ATOM 997 N N . GLY A 1 166 ? 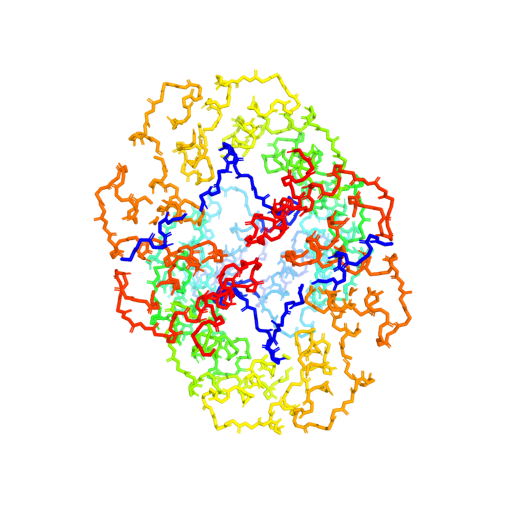25.615 -6.109 154.749 1.00 65.25 191 GLY A N 1
ATOM 998 C CA . GLY A 1 166 ? 26.551 -6.430 153.685 1.00 79.52 191 GLY A CA 1
ATOM 999 C C . GLY A 1 166 ? 26.118 -7.548 152.757 1.00 77.17 191 GLY A C 1
ATOM 1000 O O . GLY A 1 166 ? 26.402 -7.507 151.558 1.00 79.07 191 GLY A O 1
ATOM 1001 N N . LYS A 1 167 ? 25.441 -8.558 153.297 1.00 69.45 192 LYS A N 1
ATOM 1002 C CA . LYS A 1 167 ? 24.952 -9.663 152.485 1.00 80.38 192 LYS A CA 1
ATOM 1003 C C . LYS A 1 167 ? 23.643 -9.264 151.816 1.00 84.46 192 LYS A C 1
ATOM 1004 O O . LYS A 1 167 ? 22.758 -8.685 152.456 1.00 71.97 192 LYS A O 1
ATOM 1010 N N . GLY A 1 168 ? 23.524 -9.568 150.527 1.00 73.32 193 GLY A N 1
ATOM 1011 C CA . GLY A 1 168 ? 22.334 -9.211 149.780 1.00 68.77 193 GLY A CA 1
ATOM 1012 C C . GLY A 1 168 ? 22.461 -7.880 149.068 1.00 66.93 193 GLY A C 1
ATOM 1013 O O . GLY A 1 168 ? 22.408 -7.821 147.837 1.00 55.47 193 GLY A O 1
ATOM 1014 N N . VAL A 1 169 ? 22.622 -6.809 149.831 1.00 64.85 194 VAL A N 1
ATOM 1015 C CA . VAL A 1 169 ? 22.810 -5.473 149.272 1.00 55.32 194 VAL A CA 1
ATOM 1016 C C . VAL A 1 169 ? 24.157 -4.954 149.759 1.00 60.33 194 VAL A C 1
ATOM 1017 O O . VAL A 1 169 ? 24.664 -5.400 150.801 1.00 61.52 194 VAL A O 1
ATOM 1021 N N . PRO A 1 170 ? 24.776 -4.029 149.022 1.00 62.72 195 PRO A N 1
ATOM 1022 C CA . PRO A 1 170 ? 26.050 -3.460 149.484 1.00 57.41 195 PRO A CA 1
ATOM 1023 C C . PRO A 1 170 ? 25.895 -2.775 150.834 1.00 60.30 195 PRO A C 1
ATOM 1024 O O . PRO A 1 170 ? 24.892 -2.113 151.105 1.00 70.42 195 PRO A O 1
ATOM 1028 N N . ARG A 1 171 ? 26.904 -2.945 151.685 1.00 52.24 196 ARG A N 1
ATOM 1029 C CA . ARG A 1 171 ? 26.858 -2.368 153.021 1.00 54.53 196 ARG A CA 1
ATOM 1030 C C . ARG A 1 171 ? 26.929 -0.847 152.954 1.00 56.72 196 ARG A C 1
ATOM 1031 O O . ARG A 1 171 ? 27.769 -0.283 152.247 1.00 65.36 196 ARG A O 1
ATOM 1039 N N . ASP A 1 172 ? 26.036 -0.185 153.693 1.00 49.36 197 ASP A N 1
ATOM 1040 C CA . ASP A 1 172 ? 26.027 1.275 153.787 1.00 46.65 197 ASP A CA 1
ATOM 1041 C C . ASP A 1 172 ? 25.360 1.627 155.114 1.00 57.59 197 ASP A C 1
ATOM 1042 O O . ASP A 1 172 ? 24.129 1.656 155.204 1.00 55.61 197 ASP A O 1
ATOM 1047 N N . LEU A 1 173 ? 26.178 1.890 156.137 1.00 55.29 198 LEU A N 1
ATOM 1048 C CA . LEU A 1 173 ? 25.645 2.186 157.463 1.00 52.73 198 LEU A CA 1
ATOM 1049 C C . LEU A 1 173 ? 24.915 3.521 157.516 1.00 54.25 198 LEU A C 1
ATOM 1050 O O . LEU A 1 173 ? 24.089 3.723 158.412 1.00 58.24 198 LEU A O 1
ATOM 1055 N N . ASN A 1 174 ? 25.198 4.436 156.588 1.00 49.32 199 ASN A N 1
ATOM 1056 C CA . ASN A 1 174 ? 24.447 5.686 156.540 1.00 50.02 199 ASN A CA 1
ATOM 1057 C C . ASN A 1 174 ? 23.053 5.461 155.969 1.00 59.78 199 ASN A C 1
ATOM 1058 O O . ASN A 1 174 ? 22.055 5.912 156.544 1.00 61.98 199 ASN A O 1
ATOM 1063 N N . LYS A 1 175 ? 22.965 4.762 154.833 1.00 58.50 200 LYS A N 1
ATOM 1064 C CA . LYS A 1 175 ? 21.662 4.374 154.306 1.00 47.84 200 LYS A CA 1
ATOM 1065 C C . LYS A 1 175 ? 20.926 3.456 155.272 1.00 49.19 200 LYS A C 1
ATOM 1066 O O . LYS A 1 175 ? 19.690 3.447 155.301 1.00 50.17 200 LYS A O 1
ATOM 1072 N N . SER A 1 176 ? 21.667 2.678 156.066 1.00 54.26 201 SER A N 1
ATOM 1073 C CA . SER A 1 176 ? 21.041 1.815 157.062 1.00 48.21 201 SER A CA 1
ATOM 1074 C C . SER A 1 176 ? 20.344 2.636 158.137 1.00 50.40 201 SER A C 1
ATOM 1075 O O . SER A 1 176 ? 19.173 2.397 158.454 1.00 51.27 201 SER A O 1
ATOM 1078 N N . LEU A 1 177 ? 21.051 3.612 158.711 1.00 53.49 202 LEU A N 1
ATOM 1079 C CA . LEU A 1 177 ? 20.442 4.452 159.736 1.00 56.78 202 LEU A CA 1
ATOM 1080 C C . LEU A 1 177 ? 19.284 5.267 159.179 1.00 52.66 202 LEU A C 1
ATOM 1081 O O . LEU A 1 177 ? 18.310 5.522 159.894 1.00 55.82 202 LEU A O 1
ATOM 1086 N N . PHE A 1 178 ? 19.365 5.676 157.911 1.00 54.91 203 PHE A N 1
ATOM 1087 C CA . PHE A 1 178 ? 18.300 6.485 157.327 1.00 52.58 203 PHE A CA 1
ATOM 1088 C C . PHE A 1 178 ? 16.992 5.707 157.256 1.00 53.92 203 PHE A C 1
ATOM 1089 O O . PHE A 1 178 ? 15.944 6.191 157.699 1.00 54.68 203 PHE A O 1
ATOM 1097 N N . TRP A 1 179 ? 17.032 4.495 156.697 1.00 48.05 204 TRP A N 1
ATOM 1098 C CA . TRP A 1 179 ? 15.807 3.718 156.550 1.00 42.69 204 TRP A CA 1
ATOM 1099 C C . TRP A 1 179 ? 15.297 3.203 157.890 1.00 43.03 204 TRP A C 1
ATOM 1100 O O . TRP A 1 179 ? 14.082 3.084 158.082 1.00 45.45 204 TRP A O 1
ATOM 1111 N N . VAL A 1 180 ? 16.197 2.897 158.825 1.00 47.99 205 VAL A N 1
ATOM 1112 C CA . VAL A 1 180 ? 15.764 2.456 160.147 1.00 50.64 205 VAL A CA 1
ATOM 1113 C C . VAL A 1 180 ? 15.129 3.613 160.910 1.00 51.49 205 VAL A C 1
ATOM 1114 O O . VAL A 1 180 ? 14.054 3.472 161.504 1.00 52.07 205 VAL A O 1
ATOM 1118 N N . GLU A 1 181 ? 15.780 4.780 160.895 1.00 46.02 206 GLU A N 1
ATOM 1119 C CA . GLU A 1 181 ? 15.234 5.935 161.598 1.00 51.92 206 GLU A CA 1
ATOM 1120 C C . GLU A 1 181 ? 13.947 6.429 160.950 1.00 54.05 206 GLU A C 1
ATOM 1121 O O . GLU A 1 181 ? 13.040 6.892 161.652 1.00 54.12 206 GLU A O 1
ATOM 1127 N N . LYS A 1 182 ? 13.844 6.337 159.621 1.00 56.06 207 LYS A N 1
ATOM 1128 C CA . LYS A 1 182 ? 12.613 6.746 158.953 1.00 49.30 207 LYS A CA 1
ATOM 1129 C C . LYS A 1 182 ? 11.460 5.824 159.319 1.00 47.62 207 LYS A C 1
ATOM 1130 O O . LYS A 1 182 ? 10.343 6.289 159.577 1.00 50.81 207 LYS A O 1
ATOM 1136 N N . ALA A 1 183 ? 11.712 4.514 159.352 1.00 50.83 208 ALA A N 1
ATOM 1137 C CA . ALA A 1 183 ? 10.675 3.572 159.756 1.00 51.65 208 ALA A CA 1
ATOM 1138 C C . ALA A 1 183 ? 10.301 3.748 161.222 1.00 53.04 208 ALA A C 1
ATOM 1139 O O . ALA A 1 183 ? 9.147 3.509 161.599 1.00 43.38 208 ALA A O 1
ATOM 1141 N N . ALA A 1 184 ? 11.253 4.165 162.059 1.00 51.21 209 ALA A N 1
ATOM 1142 C CA . ALA A 1 184 ? 10.942 4.413 163.462 1.00 45.19 209 ALA A CA 1
ATOM 1143 C C . ALA A 1 184 ? 10.072 5.653 163.622 1.00 51.50 209 ALA A C 1
ATOM 1144 O O . ALA A 1 184 ? 9.095 5.638 164.379 1.00 56.57 209 ALA A O 1
ATOM 1146 N N . ASP A 1 185 ? 10.405 6.733 162.909 1.00 48.40 210 ASP A N 1
ATOM 1147 C CA . ASP A 1 185 ? 9.642 7.970 163.027 1.00 46.51 210 ASP A CA 1
ATOM 1148 C C . ASP A 1 185 ? 8.210 7.822 162.532 1.00 51.65 210 ASP A C 1
ATOM 1149 O O . ASP A 1 185 ? 7.366 8.665 162.854 1.00 54.10 210 ASP A O 1
ATOM 1154 N N . ARG A 1 186 ? 7.914 6.778 161.760 1.00 44.16 211 ARG A N 1
ATOM 1155 C CA . ARG A 1 186 ? 6.553 6.532 161.301 1.00 43.35 211 ARG A CA 1
ATOM 1156 C C . ARG A 1 186 ? 5.712 5.776 162.321 1.00 57.85 211 ARG A C 1
ATOM 1157 O O . ARG A 1 186 ? 4.514 5.579 162.086 1.00 63.23 211 ARG A O 1
ATOM 1165 N N . GLY A 1 187 ? 6.299 5.350 163.439 1.00 52.60 212 GLY A N 1
ATOM 1166 C CA . GLY A 1 187 ? 5.562 4.692 164.499 1.00 53.35 212 GLY A CA 1
ATOM 1167 C C . GLY A 1 187 ? 5.794 3.202 164.622 1.00 53.80 212 GLY A C 1
ATOM 1168 O O . GLY A 1 187 ? 5.192 2.575 165.503 1.00 58.94 212 GLY A O 1
ATOM 1169 N N . LEU A 1 188 ? 6.633 2.614 163.782 1.00 58.73 213 LEU A N 1
ATOM 1170 C CA . LEU A 1 188 ? 6.892 1.180 163.856 1.00 52.00 213 LEU A CA 1
ATOM 1171 C C . LEU A 1 188 ? 7.652 0.858 165.136 1.00 51.94 213 LEU A C 1
ATOM 1172 O O . LEU A 1 188 ? 8.771 1.354 165.321 1.00 55.67 213 LEU A O 1
ATOM 1177 N N . PRO A 1 189 ? 7.094 0.049 166.041 1.00 55.59 214 PRO A N 1
ATOM 1178 C CA . PRO A 1 189 ? 7.798 -0.217 167.307 1.00 58.74 214 PRO A CA 1
ATOM 1179 C C . PRO A 1 189 ? 9.129 -0.924 167.121 1.00 56.78 214 PRO A C 1
ATOM 1180 O O . PRO A 1 189 ? 10.092 -0.618 167.835 1.00 61.46 214 PRO A O 1
ATOM 1184 N N . HIS A 1 190 ? 9.211 -1.863 166.176 1.00 53.02 215 HIS A N 1
ATOM 1185 C CA . HIS A 1 190 ? 10.452 -2.607 165.983 1.00 57.48 215 HIS A CA 1
ATOM 1186 C C . HIS A 1 190 ? 11.577 -1.695 165.511 1.00 52.72 215 HIS A C 1
ATOM 1187 O O . HIS A 1 190 ? 12.712 -1.797 165.993 1.00 57.41 215 HIS A O 1
ATOM 1194 N N . ALA A 1 191 ? 11.282 -0.793 164.572 1.00 54.82 216 ALA A N 1
ATOM 1195 C CA . ALA A 1 191 ? 12.306 0.124 164.084 1.00 49.00 216 ALA A CA 1
ATOM 1196 C C . ALA A 1 191 ? 12.765 1.084 165.172 1.00 51.78 216 ALA A C 1
ATOM 1197 O O . ALA A 1 191 ? 13.942 1.461 165.209 1.00 50.87 216 ALA A O 1
ATOM 1199 N N . GLN A 1 192 ? 11.857 1.486 166.065 1.00 54.60 217 GLN A N 1
ATOM 1200 C CA . GLN A 1 192 ? 12.247 2.340 167.182 1.00 50.06 217 GLN A CA 1
ATOM 1201 C C . GLN A 1 192 ? 13.227 1.624 168.101 1.00 53.16 217 GLN A C 1
ATOM 1202 O O . GLN A 1 192 ? 14.232 2.206 168.525 1.00 61.75 217 GLN A O 1
ATOM 1208 N N . LEU A 1 193 ? 12.950 0.357 168.418 1.00 47.89 218 LEU A N 1
ATOM 1209 C CA . LEU A 1 193 ? 13.890 -0.425 169.214 1.00 52.56 218 LEU A CA 1
ATOM 1210 C C . LEU A 1 193 ? 15.210 -0.604 168.478 1.00 59.14 218 LEU A C 1
ATOM 1211 O O . LEU A 1 193 ? 16.284 -0.524 169.085 1.00 61.04 218 LEU A O 1
ATOM 1216 N N . ALA A 1 194 ? 15.149 -0.841 167.165 1.00 58.24 219 ALA A N 1
ATOM 1217 C CA . ALA A 1 194 ? 16.369 -1.029 166.388 1.00 56.83 219 ALA A CA 1
ATOM 1218 C C . ALA A 1 194 ? 17.223 0.232 166.386 1.00 58.97 219 ALA A C 1
ATOM 1219 O O . ALA A 1 194 ? 18.447 0.161 166.546 1.00 57.54 219 ALA A O 1
ATOM 1221 N N . ARG A 1 195 ? 16.595 1.397 166.211 1.00 46.65 220 ARG A N 1
ATOM 1222 C CA . ARG A 1 195 ? 17.350 2.646 166.219 1.00 50.17 220 ARG A CA 1
ATOM 1223 C C . ARG A 1 195 ? 17.947 2.918 167.594 1.00 59.20 220 ARG A C 1
ATOM 1224 O O . ARG A 1 195 ? 19.067 3.432 167.700 1.00 61.25 220 ARG A O 1
ATOM 1232 N N . GLY A 1 196 ? 17.217 2.575 168.656 1.00 58.40 221 GLY A N 1
ATOM 1233 C CA . GLY A 1 196 ? 17.744 2.774 169.996 1.00 56.99 221 GLY A CA 1
ATOM 1234 C C . GLY A 1 196 ? 18.904 1.849 170.311 1.00 56.94 221 GLY A C 1
ATOM 1235 O O . GLY A 1 196 ? 19.912 2.276 170.881 1.00 62.13 221 GLY A O 1
ATOM 1236 N N . LEU A 1 197 ? 18.781 0.571 169.944 1.00 52.72 222 LEU A N 1
ATOM 1237 C CA . LEU A 1 197 ? 19.857 -0.378 170.209 1.00 55.27 222 LEU A CA 1
ATOM 1238 C C . LEU A 1 197 ? 21.094 -0.079 169.373 1.00 56.97 222 LEU A C 1
ATOM 1239 O O . LEU A 1 197 ? 22.218 -0.325 169.825 1.00 65.75 222 LEU A O 1
ATOM 1244 N N . PHE A 1 198 ? 20.911 0.445 168.158 1.00 60.11 223 PHE A N 1
ATOM 1245 C CA . PHE A 1 198 ? 22.056 0.736 167.301 1.00 64.68 223 PHE A CA 1
ATOM 1246 C C . PHE A 1 198 ? 22.921 1.843 167.889 1.00 67.58 223 PHE A C 1
ATOM 1247 O O . PHE A 1 198 ? 24.154 1.780 167.818 1.00 79.73 223 PHE A O 1
ATOM 1255 N N . ALA A 1 199 ? 22.295 2.862 168.478 1.00 55.96 224 ALA A N 1
ATOM 1256 C CA . ALA A 1 199 ? 23.014 3.968 169.095 1.00 57.56 224 ALA A CA 1
ATOM 1257 C C . ALA A 1 199 ? 23.338 3.712 170.560 1.00 64.29 224 ALA A C 1
ATOM 1258 O O . ALA A 1 199 ? 23.462 4.668 171.336 1.00 74.26 224 ALA A O 1
ATOM 1260 N N . SER A 1 200 ? 23.481 2.449 170.964 1.00 65.46 225 SER A N 1
ATOM 1261 C CA . SER A 1 200 ? 23.678 2.145 172.375 1.00 62.52 225 SER A CA 1
ATOM 1262 C C . SER A 1 200 ? 24.512 0.887 172.597 1.00 71.47 225 SER A C 1
ATOM 1263 O O . SER A 1 200 ? 25.281 0.817 173.561 1.00 66.36 225 SER A O 1
ATOM 1266 N N . PHE A 1 201 ? 24.374 -0.115 171.719 1.00 70.91 226 PHE A N 1
ATOM 1267 C CA . PHE A 1 201 ? 25.032 -1.394 171.962 1.00 68.47 226 PHE A CA 1
ATOM 1268 C C . PHE A 1 201 ? 25.651 -2.010 170.710 1.00 68.36 226 PHE A C 1
ATOM 1269 O O . PHE A 1 201 ? 25.912 -3.219 170.697 1.00 78.21 226 PHE A O 1
ATOM 1277 N N . SER A 1 202 ? 25.907 -1.227 169.668 1.00 70.50 227 SER A N 1
ATOM 1278 C CA . SER A 1 202 ? 26.385 -1.768 168.404 1.00 73.05 227 SER A CA 1
ATOM 1279 C C . SER A 1 202 ? 27.873 -1.501 168.221 1.00 77.86 227 SER A C 1
ATOM 1280 O O . SER A 1 202 ? 28.377 -0.435 168.589 1.00 71.22 227 SER A O 1
ATOM 1283 N N . HIS A 1 203 ? 28.572 -2.483 167.653 1.00 78.28 228 HIS A N 1
ATOM 1284 C CA . HIS A 1 203 ? 29.952 -2.320 167.216 1.00 84.03 228 HIS A CA 1
ATOM 1285 C C . HIS A 1 203 ? 30.052 -1.753 165.807 1.00 78.75 228 HIS A C 1
ATOM 1286 O O . HIS A 1 203 ? 31.163 -1.625 165.282 1.00 83.21 228 HIS A O 1
ATOM 1293 N N . TYR A 1 204 ? 28.922 -1.421 165.185 1.00 79.71 229 TYR A N 1
ATOM 1294 C CA . TYR A 1 204 ? 28.877 -0.858 163.843 1.00 74.62 229 TYR A CA 1
ATOM 1295 C C . TYR A 1 204 ? 28.464 0.606 163.837 1.00 75.11 229 TYR A C 1
ATOM 1296 O O . TYR A 1 204 ? 29.184 1.454 163.299 1.00 82.47 229 TYR A O 1
ATOM 1305 N N . TYR A 1 205 ? 27.320 0.925 164.432 1.00 69.57 230 TYR A N 1
ATOM 1306 C CA . TYR A 1 205 ? 26.754 2.261 164.375 1.00 66.22 230 TYR A CA 1
ATOM 1307 C C . TYR A 1 205 ? 27.365 3.162 165.445 1.00 61.54 230 TYR A C 1
ATOM 1308 O O . TYR A 1 205 ? 27.884 2.680 166.455 1.00 63.74 230 TYR A O 1
ATOM 1317 N N . PRO A 1 206 ? 27.324 4.481 165.240 1.00 61.79 231 PRO A N 1
ATOM 1318 C CA . PRO A 1 206 ? 27.893 5.396 166.238 1.00 68.08 231 PRO A CA 1
ATOM 1319 C C . PRO A 1 206 ? 27.143 5.332 167.561 1.00 71.95 231 PRO A C 1
ATOM 1320 O O . PRO A 1 206 ? 25.965 4.971 167.621 1.00 71.74 231 PRO A O 1
ATOM 1324 N N . ARG A 1 207 ? 27.847 5.695 168.630 1.00 74.86 232 ARG A N 1
ATOM 1325 C CA . ARG A 1 207 ? 27.308 5.633 169.983 1.00 67.28 232 ARG A CA 1
ATOM 1326 C C . ARG A 1 207 ? 26.691 6.978 170.350 1.00 57.97 232 ARG A C 1
ATOM 1327 O O . ARG A 1 207 ? 27.378 8.006 170.338 1.00 61.61 232 ARG A O 1
ATOM 1335 N N . ASP A 1 208 ? 25.398 6.968 170.680 1.00 66.22 233 ASP A N 1
ATOM 1336 C CA . ASP A 1 208 ? 24.696 8.179 171.114 1.00 71.98 233 ASP A CA 1
ATOM 1337 C C . ASP A 1 208 ? 23.651 7.746 172.145 1.00 72.26 233 ASP A C 1
ATOM 1338 O O . ASP A 1 208 ? 22.516 7.413 171.795 1.00 71.93 233 ASP A O 1
ATOM 1343 N N . ASP A 1 209 ? 24.052 7.761 173.419 1.00 60.45 234 ASP A N 1
ATOM 1344 C CA . ASP A 1 209 ? 23.165 7.295 174.479 1.00 59.56 234 ASP A CA 1
ATOM 1345 C C . ASP A 1 209 ? 21.960 8.210 174.660 1.00 71.26 234 ASP A C 1
ATOM 1346 O O . ASP A 1 209 ? 20.888 7.742 175.058 1.00 76.81 234 ASP A O 1
ATOM 1351 N N . GLU A 1 210 ? 22.112 9.507 174.380 1.00 76.80 235 GLU A N 1
ATOM 1352 C CA . GLU A 1 210 ? 20.979 10.421 174.505 1.00 78.19 235 GLU A CA 1
ATOM 1353 C C . GLU A 1 210 ? 19.906 10.117 173.467 1.00 78.31 235 GLU A C 1
ATOM 1354 O O . GLU A 1 210 ? 18.712 10.098 173.788 1.00 63.88 235 GLU A O 1
ATOM 1360 N N . LYS A 1 211 ? 20.311 9.878 172.218 1.00 72.42 236 LYS A N 1
ATOM 1361 C CA . LYS A 1 211 ? 19.336 9.583 171.175 1.00 75.29 236 LYS A CA 1
ATOM 1362 C C . LYS A 1 211 ? 18.759 8.182 171.328 1.00 68.21 236 LYS A C 1
ATOM 1363 O O . LYS A 1 211 ? 17.617 7.937 170.924 1.00 69.07 236 LYS A O 1
ATOM 1369 N N . ALA A 1 212 ? 19.528 7.257 171.908 1.00 66.46 237 ALA A N 1
ATOM 1370 C CA . ALA A 1 212 ? 19.023 5.905 172.120 1.00 63.66 237 ALA A CA 1
ATOM 1371 C C . ALA A 1 212 ? 17.835 5.904 173.073 1.00 68.51 237 ALA A C 1
ATOM 1372 O O . ALA A 1 212 ? 16.859 5.176 172.859 1.00 73.86 237 ALA A O 1
ATOM 1374 N N . VAL A 1 213 ? 17.895 6.722 174.127 1.00 63.45 238 VAL A N 1
ATOM 1375 C CA . VAL A 1 213 ? 16.788 6.804 175.074 1.00 57.19 238 VAL A CA 1
ATOM 1376 C C . VAL A 1 213 ? 15.533 7.335 174.395 1.00 57.45 238 VAL A C 1
ATOM 1377 O O . VAL A 1 213 ? 14.415 6.918 174.723 1.00 67.37 238 VAL A O 1
ATOM 1381 N N . LEU A 1 214 ? 15.690 8.248 173.433 1.00 59.90 239 LEU A N 1
ATOM 1382 C CA . LEU A 1 214 ? 14.525 8.816 172.761 1.00 71.30 239 LEU A CA 1
ATOM 1383 C C . LEU A 1 214 ? 13.755 7.752 171.991 1.00 70.26 239 LEU A C 1
ATOM 1384 O O . LEU A 1 214 ? 12.520 7.712 172.038 1.00 66.96 239 LEU A O 1
ATOM 1389 N N . TYR A 1 215 ? 14.466 6.878 171.275 1.00 64.33 240 TYR A N 1
ATOM 1390 C CA . TYR A 1 215 ? 13.794 5.861 170.475 1.00 62.54 240 TYR A CA 1
ATOM 1391 C C . TYR A 1 215 ? 13.415 4.638 171.298 1.00 62.44 240 TYR A C 1
ATOM 1392 O O . TYR A 1 215 ? 12.430 3.965 170.974 1.00 67.79 240 TYR A O 1
ATOM 1401 N N . LEU A 1 216 ? 14.170 4.332 172.355 1.00 55.31 241 LEU A N 1
ATOM 1402 C CA . LEU A 1 216 ? 13.753 3.268 173.261 1.00 52.14 241 LEU A CA 1
ATOM 1403 C C . LEU A 1 216 ? 12.457 3.636 173.972 1.00 62.06 241 LEU A C 1
ATOM 1404 O O . LEU A 1 216 ? 11.589 2.781 174.181 1.00 73.35 241 LEU A O 1
ATOM 1409 N N . THR A 1 217 ? 12.304 4.910 174.345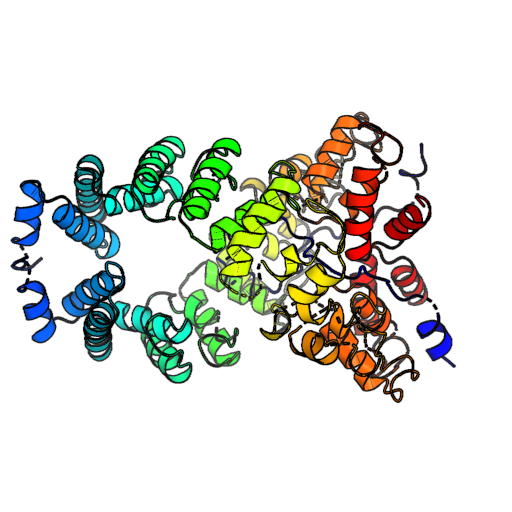 1.00 54.41 242 THR A N 1
ATOM 1410 C CA . THR A 1 217 ? 11.072 5.350 174.991 1.00 57.74 242 THR A CA 1
ATOM 1411 C C . THR A 1 217 ? 9.895 5.297 174.025 1.00 62.98 242 THR A C 1
ATOM 1412 O O . THR A 1 217 ? 8.770 4.973 174.425 1.00 62.75 242 THR A O 1
ATOM 1416 N N . LYS A 1 218 ? 10.137 5.606 172.748 1.00 59.78 243 LYS A N 1
ATOM 1417 C CA . LYS A 1 218 ? 9.065 5.554 171.758 1.00 67.27 243 LYS A CA 1
ATOM 1418 C C . LYS A 1 218 ? 8.489 4.149 171.645 1.00 68.75 243 LYS A C 1
ATOM 1419 O O . LYS A 1 218 ? 7.271 3.977 171.518 1.00 57.20 243 LYS A O 1
ATOM 1421 N N . ALA A 1 219 ? 9.349 3.130 171.700 1.00 68.59 244 ALA A N 1
ATOM 1422 C CA 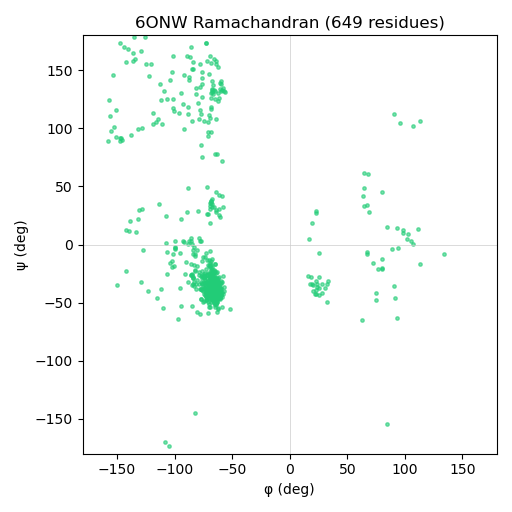. ALA A 1 219 ? 8.880 1.752 171.623 1.00 63.76 244 ALA A CA 1
ATOM 1423 C C . ALA A 1 219 ? 8.410 1.230 172.974 1.00 62.59 244 ALA A C 1
ATOM 1424 O O . ALA A 1 219 ? 7.485 0.411 173.027 1.00 63.15 244 ALA A O 1
ATOM 1426 N N . ALA A 1 220 ? 9.026 1.685 174.068 1.00 59.48 245 ALA A N 1
ATOM 1427 C CA . ALA A 1 220 ? 8.621 1.219 175.390 1.00 55.89 245 ALA A CA 1
ATOM 1428 C C . ALA A 1 220 ? 7.204 1.657 175.732 1.00 57.30 245 ALA A C 1
ATOM 1429 O O . ALA A 1 220 ? 6.479 0.924 176.414 1.00 57.48 245 ALA A O 1
ATOM 1431 N N . LYS A 1 221 ? 6.791 2.840 175.272 1.00 53.27 246 LYS A N 1
ATOM 1432 C CA . LYS A 1 221 ? 5.421 3.278 175.510 1.00 46.73 246 LYS A CA 1
ATOM 1433 C C . LYS A 1 221 ? 4.417 2.425 174.747 1.00 55.97 246 LYS A C 1
ATOM 1434 O O . LYS A 1 221 ? 3.260 2.309 175.167 1.00 60.07 246 LYS A O 1
ATOM 1440 N N . GLN A 1 222 ? 4.833 1.821 173.634 1.00 56.08 247 GLN A N 1
ATOM 1441 C CA . GLN A 1 222 ? 3.930 0.995 172.844 1.00 52.08 247 GLN A CA 1
ATOM 1442 C C . GLN A 1 222 ? 3.789 -0.422 173.384 1.00 53.97 247 GLN A C 1
ATOM 1443 O O . GLN A 1 222 ? 2.925 -1.163 172.905 1.00 61.85 247 GLN A O 1
ATOM 1449 N N . GLY A 1 223 ? 4.610 -0.818 174.356 1.00 53.23 248 GLY A N 1
ATOM 1450 C CA . GLY A 1 223 ? 4.421 -2.076 175.051 1.00 53.36 248 GLY A CA 1
ATOM 1451 C C . GLY A 1 223 ? 5.482 -3.129 174.819 1.00 54.42 248 GLY A C 1
ATOM 1452 O O . GLY A 1 223 ? 5.346 -4.237 175.352 1.00 62.48 248 GLY A O 1
ATOM 1461 N N . PRO A 1 225 ? 8.401 -5.290 175.590 1.00 53.10 250 PRO A N 1
ATOM 1462 C CA . PRO A 1 225 ? 9.129 -5.567 176.839 1.00 51.14 250 PRO A CA 1
ATOM 1463 C C . PRO A 1 225 ? 10.629 -5.378 176.710 1.00 56.95 250 PRO A C 1
ATOM 1464 O O . PRO A 1 225 ? 11.271 -4.898 177.653 1.00 54.18 250 PRO A O 1
ATOM 1476 N N . ALA A 1 227 ? 12.079 -3.262 174.740 1.00 55.32 252 ALA A N 1
ATOM 1477 C CA . ALA A 1 227 ? 12.264 -1.815 174.761 1.00 50.96 252 ALA A CA 1
ATOM 1478 C C . ALA A 1 227 ? 12.137 -1.268 176.176 1.00 51.21 252 ALA A C 1
ATOM 1479 O O . ALA A 1 227 ? 12.886 -0.367 176.569 1.00 53.20 252 ALA A O 1
ATOM 1481 N N . GLN A 1 228 ? 11.194 -1.801 176.955 1.00 54.64 253 GLN A N 1
ATOM 1482 C CA . GLN A 1 228 ? 11.068 -1.390 178.349 1.00 56.73 253 GLN A CA 1
ATOM 1483 C C . GLN A 1 228 ? 12.245 -1.891 179.177 1.00 59.82 253 GLN A C 1
ATOM 1484 O O . GLN A 1 228 ? 12.713 -1.197 180.087 1.00 56.99 253 GLN A O 1
ATOM 1490 N N . PHE A 1 229 ? 12.738 -3.095 178.872 1.00 53.17 254 PHE A N 1
ATOM 1491 C CA . PHE A 1 229 ? 13.892 -3.632 179.585 1.00 45.03 254 PHE A CA 1
ATOM 1492 C C . PHE A 1 229 ? 15.143 -2.806 179.314 1.00 58.97 254 PHE A C 1
ATOM 1493 O O . PHE A 1 229 ? 15.894 -2.484 180.243 1.00 57.48 254 PHE A O 1
ATOM 1501 N N . TYR A 1 230 ? 15.381 -2.446 178.050 1.00 63.30 255 TYR A N 1
ATOM 1502 C CA . TYR A 1 230 ? 16.572 -1.668 177.722 1.00 56.23 255 TYR A CA 1
ATOM 1503 C C . TYR A 1 230 ? 16.431 -0.211 178.143 1.00 50.26 255 TYR A C 1
ATOM 1504 O O . TYR A 1 230 ? 17.437 0.446 178.430 1.00 51.95 255 TYR A O 1
ATOM 1513 N N . LEU A 1 231 ? 15.203 0.311 178.189 1.00 59.10 256 LEU A N 1
ATOM 1514 C CA . LEU A 1 231 ? 15.011 1.674 178.674 1.00 58.09 256 LEU A CA 1
ATOM 1515 C C . LEU A 1 231 ? 15.297 1.768 180.167 1.00 56.55 256 LEU A C 1
ATOM 1516 O O . LEU A 1 231 ? 15.899 2.744 180.630 1.00 55.41 256 LEU A O 1
ATOM 1521 N N . ALA A 1 232 ? 14.876 0.761 180.936 1.00 62.04 257 ALA A N 1
ATOM 1522 C CA . ALA A 1 232 ? 15.196 0.736 182.359 1.00 57.12 257 ALA A CA 1
ATOM 1523 C C . ALA A 1 232 ? 16.689 0.547 182.592 1.00 64.05 257 ALA A C 1
ATOM 1524 O O . ALA A 1 232 ? 17.232 1.069 183.573 1.00 68.65 257 ALA A O 1
ATOM 1526 N N . LEU A 1 233 ? 17.363 -0.193 181.708 1.00 63.24 258 LEU A N 1
ATOM 1527 C CA . LEU A 1 233 ? 18.812 -0.342 181.810 1.00 55.82 258 LEU A CA 1
ATOM 1528 C C . LEU A 1 233 ? 19.507 1.008 181.689 1.00 66.07 258 LEU A C 1
ATOM 1529 O O . LEU A 1 233 ? 20.470 1.289 182.413 1.00 71.55 258 LEU A O 1
ATOM 1542 N N . TYR A 1 235 ? 18.098 3.943 182.348 1.00 70.31 260 TYR A N 1
ATOM 1543 C CA . TYR A 1 235 ? 17.701 4.778 183.476 1.00 71.49 260 TYR A CA 1
ATOM 1544 C C . TYR A 1 235 ? 18.516 4.475 184.727 1.00 74.37 260 TYR A C 1
ATOM 1545 O O . TYR A 1 235 ? 18.701 5.358 185.571 1.00 81.64 260 TYR A O 1
ATOM 1554 N N . GLN A 1 236 ? 19.010 3.245 184.868 1.00 67.86 261 GLN A N 1
ATOM 1555 C CA . GLN A 1 236 ? 19.836 2.912 186.022 1.00 70.85 261 GLN A CA 1
ATOM 1556 C C . GLN A 1 236 ? 21.299 3.276 185.802 1.00 77.71 261 GLN A C 1
ATOM 1557 O O . GLN A 1 236 ? 21.899 3.970 186.628 1.00 90.26 261 GLN A O 1
ATOM 1563 N N . ARG A 1 237 ? 21.889 2.816 184.698 1.00 71.70 262 ARG A N 1
ATOM 1564 C CA . ARG A 1 237 ? 23.304 3.064 184.451 1.00 78.81 262 ARG A CA 1
ATOM 1565 C C . ARG A 1 237 ? 23.613 4.524 184.149 1.00 82.78 262 ARG A C 1
ATOM 1566 O O . ARG A 1 237 ? 24.792 4.873 184.024 1.00 82.79 262 ARG A O 1
ATOM 1574 N N . GLY A 1 238 ? 22.598 5.377 184.031 1.00 73.32 263 GLY A N 1
ATOM 1575 C CA . GLY A 1 238 ? 22.831 6.778 183.738 1.00 66.37 263 GLY A CA 1
ATOM 1576 C C . GLY A 1 238 ? 23.388 7.042 182.358 1.00 74.71 263 GLY A C 1
ATOM 1577 O O . GLY A 1 238 ? 24.186 7.968 182.186 1.00 84.98 263 GLY A O 1
ATOM 1578 N N . ARG A 1 239 ? 22.992 6.248 181.366 1.00 75.49 264 ARG A N 1
ATOM 1579 C CA . ARG A 1 239 ? 23.448 6.416 179.991 1.00 73.52 264 ARG A CA 1
ATOM 1580 C C . ARG A 1 239 ? 22.360 7.139 179.204 1.00 80.20 264 ARG A C 1
ATOM 1581 O O . ARG A 1 239 ? 21.262 6.606 179.014 1.00 78.18 264 ARG A O 1
ATOM 1589 N N . GLY A 1 240 ? 22.667 8.353 178.750 1.00 67.75 265 GLY A N 1
ATOM 1590 C CA . GLY A 1 240 ? 21.730 9.139 177.979 1.00 64.74 265 GLY A CA 1
ATOM 1591 C C . GLY A 1 240 ? 20.674 9.863 178.781 1.00 59.22 265 GLY A C 1
ATOM 1592 O O . GLY A 1 240 ? 19.986 10.728 178.225 1.00 75.25 265 GLY A O 1
ATOM 1593 N N . VAL A 1 241 ? 20.514 9.542 180.065 1.00 50.47 266 VAL A N 1
ATOM 1594 C CA . VAL A 1 241 ? 19.554 10.207 180.938 1.00 69.91 266 VAL A CA 1
ATOM 1595 C C . VAL A 1 241 ? 20.129 10.247 182.349 1.00 79.90 266 VAL A C 1
ATOM 1596 O O . VAL A 1 241 ? 21.179 9.667 182.635 1.00 66.23 266 VAL A O 1
ATOM 1600 N N . GLU A 1 242 ? 19.425 10.941 183.239 1.00 75.48 267 GLU A N 1
ATOM 1601 C CA . GLU A 1 242 ? 19.857 11.068 184.623 1.00 79.25 267 GLU A CA 1
ATOM 1602 C C . GLU A 1 242 ? 19.528 9.794 185.392 1.00 80.51 267 GLU A C 1
ATOM 1603 O O . GLU A 1 242 ? 18.429 9.246 185.257 1.00 80.48 267 GLU A O 1
ATOM 1609 N N . GLN A 1 243 ? 20.486 9.324 186.191 1.00 70.76 268 GLN A N 1
ATOM 1610 C CA . GLN A 1 243 ? 20.288 8.124 186.995 1.00 63.70 268 GLN A CA 1
ATOM 1611 C C . GLN A 1 243 ? 19.069 8.274 187.898 1.00 71.72 268 GLN A C 1
ATOM 1612 O O . GLN A 1 243 ? 18.915 9.281 188.595 1.00 83.00 268 GLN A O 1
ATOM 1618 N N . SER A 1 244 ? 18.200 7.264 187.880 1.00 62.41 269 SER A N 1
ATOM 1619 C CA . SER A 1 244 ? 16.984 7.292 188.691 1.00 75.91 269 SER A CA 1
ATOM 1620 C C . SER A 1 244 ? 16.536 5.856 188.925 1.00 72.62 269 SER A C 1
ATOM 1621 O O . SER A 1 244 ? 16.099 5.186 187.985 1.00 63.58 269 SER A O 1
ATOM 1624 N N . ASN A 1 245 ? 16.644 5.390 190.171 1.00 77.37 270 ASN A N 1
ATOM 1625 C CA . ASN A 1 245 ? 16.168 4.050 190.492 1.00 57.18 270 ASN A CA 1
ATOM 1626 C C . ASN A 1 245 ? 14.648 3.968 190.441 1.00 65.65 270 ASN A C 1
ATOM 1627 O O . ASN A 1 245 ? 14.096 2.886 190.216 1.00 69.89 270 ASN A O 1
ATOM 1632 N N . GLU A 1 246 ? 13.958 5.093 190.645 1.00 75.68 271 GLU A N 1
ATOM 1633 C CA . GLU A 1 246 ? 12.506 5.102 190.497 1.00 77.63 271 GLU A CA 1
ATOM 1634 C C . GLU A 1 246 ? 12.100 4.810 189.058 1.00 75.53 271 GLU A C 1
ATOM 1635 O O . GLU A 1 246 ? 11.124 4.093 188.812 1.00 71.38 271 GLU A O 1
ATOM 1641 N N . GLN A 1 247 ? 12.844 5.355 188.091 1.00 74.77 272 GLN A N 1
ATOM 1642 C CA . GLN A 1 247 ? 12.492 5.162 186.689 1.00 67.57 272 GLN A CA 1
ATOM 1643 C C . GLN A 1 247 ? 12.810 3.747 186.224 1.00 60.18 272 GLN A C 1
ATOM 1644 O O . GLN A 1 247 ? 12.005 3.125 185.520 1.00 69.23 272 GLN A O 1
ATOM 1650 N N . ALA A 1 248 ? 13.978 3.222 186.602 1.00 63.30 273 ALA A N 1
ATOM 1651 C CA . ALA A 1 248 ? 14.346 1.872 186.189 1.00 68.26 273 ALA A CA 1
ATOM 1652 C C . ALA A 1 248 ? 13.383 0.834 186.749 1.00 70.96 273 ALA A C 1
ATOM 1653 O O . ALA A 1 248 ? 13.162 -0.209 186.123 1.00 72.05 273 ALA A O 1
ATOM 1655 N N . LEU A 1 249 ? 12.798 1.101 187.918 1.00 65.56 274 LEU A N 1
ATOM 1656 C CA . LEU A 1 249 ? 11.814 0.183 188.478 1.00 66.63 274 LEU A CA 1
ATOM 1657 C C . LEU A 1 249 ? 10.516 0.199 187.683 1.00 63.30 274 LEU A C 1
ATOM 1658 O O . LEU A 1 249 ? 9.853 -0.837 187.561 1.00 67.16 274 LEU A O 1
ATOM 1663 N N . HIS A 1 250 ? 10.143 1.355 187.130 1.00 64.52 275 HIS A N 1
ATOM 1664 C CA . HIS A 1 250 ? 8.867 1.471 186.431 1.00 62.56 275 HIS A CA 1
ATOM 1665 C C . HIS A 1 250 ? 8.884 0.706 185.114 1.00 67.68 275 HIS A C 1
ATOM 1666 O O . HIS A 1 250 ? 7.990 -0.105 184.844 1.00 75.95 275 HIS A O 1
ATOM 1673 N N . TRP A 1 251 ? 9.895 0.949 184.278 1.00 61.92 276 TRP A N 1
ATOM 1674 C CA . TRP A 1 251 ? 9.910 0.346 182.949 1.00 64.43 276 TRP A CA 1
ATOM 1675 C C . TRP A 1 251 ? 10.232 -1.141 183.012 1.00 63.15 276 TRP A C 1
ATOM 1676 O O . TRP A 1 251 ? 9.675 -1.934 182.244 1.00 61.66 276 TRP A O 1
ATOM 1687 N N . ASN A 1 252 ? 11.127 -1.544 183.916 1.00 58.80 277 ASN A N 1
ATOM 1688 C CA . ASN A 1 252 ? 11.446 -2.960 184.038 1.00 51.50 277 ASN A CA 1
ATOM 1689 C C . ASN A 1 252 ? 10.287 -3.759 184.617 1.00 59.35 277 ASN A C 1
ATOM 1690 O O . ASN A 1 252 ? 10.202 -4.967 184.374 1.00 53.19 277 ASN A O 1
ATOM 1703 N N . LEU A 1 254 ? 7.002 -3.095 183.933 1.00 68.63 279 LEU A N 1
ATOM 1704 C CA . LEU A 1 254 ? 6.123 -3.290 182.785 1.00 67.87 279 LEU A CA 1
ATOM 1705 C C . LEU A 1 254 ? 6.625 -4.407 181.882 1.00 60.51 279 LEU A C 1
ATOM 1706 O O . LEU A 1 254 ? 5.822 -5.127 181.278 1.00 65.91 279 LEU A O 1
ATOM 1711 N N . ALA A 1 255 ? 7.945 -4.568 181.778 1.00 48.42 280 ALA A N 1
ATOM 1712 C CA . ALA A 1 255 ? 8.501 -5.667 181.002 1.00 52.91 280 ALA A CA 1
ATOM 1713 C C . ALA A 1 255 ? 8.500 -6.973 181.786 1.00 56.39 280 ALA A C 1
ATOM 1714 O O . ALA A 1 255 ? 8.379 -8.048 181.189 1.00 55.95 280 ALA A O 1
ATOM 1716 N N . ALA A 1 256 ? 8.629 -6.903 183.113 1.00 56.70 281 ALA A N 1
ATOM 1717 C CA . ALA A 1 256 ? 8.586 -8.111 183.928 1.00 54.30 281 ALA A CA 1
ATOM 1718 C C . ALA A 1 256 ? 7.171 -8.656 184.067 1.00 59.29 281 ALA A C 1
ATOM 1719 O O . ALA A 1 256 ? 6.990 -9.875 184.168 1.00 56.71 281 ALA A O 1
ATOM 1721 N N . GLU A 1 257 ? 6.164 -7.778 184.078 1.00 57.26 282 GLU A N 1
ATOM 1722 C CA . GLU A 1 257 ? 4.781 -8.237 184.149 1.00 56.83 282 GLU A CA 1
ATOM 1723 C C . GLU A 1 257 ? 4.376 -8.994 182.891 1.00 53.56 282 GLU A C 1
ATOM 1724 O O . GLU A 1 257 ? 3.471 -9.834 182.939 1.00 58.32 282 GLU A O 1
ATOM 1730 N N . GLN A 1 258 ? 5.029 -8.712 181.764 1.00 48.20 283 GLN A N 1
ATOM 1731 C CA . GLN A 1 258 ? 4.738 -9.414 180.522 1.00 54.06 283 GLN A CA 1
ATOM 1732 C C . GLN A 1 258 ? 5.450 -10.756 180.420 1.00 48.77 283 GLN A C 1
ATOM 1733 O O . GLN A 1 258 ? 5.167 -11.518 179.490 1.00 52.26 283 GLN A O 1
ATOM 1739 N N . GLY A 1 259 ? 6.354 -11.063 181.344 1.00 47.03 284 GLY A N 1
ATOM 1740 C CA . GLY A 1 259 ? 7.068 -12.321 181.321 1.00 44.06 284 GLY A CA 1
ATOM 1741 C C . GLY A 1 259 ? 8.402 -12.299 180.613 1.00 47.86 284 GLY A C 1
ATOM 1742 O O . GLY A 1 259 ? 8.939 -13.371 180.309 1.00 48.16 284 GLY A O 1
ATOM 1743 N N . TYR A 1 260 ? 8.953 -11.124 180.337 1.00 40.83 285 TYR A N 1
ATOM 1744 C CA . TYR A 1 260 ? 10.254 -11.040 179.686 1.00 46.98 285 TYR A CA 1
ATOM 1745 C C . TYR A 1 260 ? 11.331 -11.535 180.643 1.00 48.55 285 TYR A C 1
ATOM 1746 O O . TYR A 1 260 ? 11.538 -10.922 181.699 1.00 48.48 285 TYR A O 1
ATOM 1755 N N . PRO A 1 261 ? 12.031 -12.630 180.326 1.00 41.13 286 PRO A N 1
ATOM 1756 C CA . PRO A 1 261 ? 12.964 -13.213 181.308 1.00 49.74 286 PRO A CA 1
ATOM 1757 C C . PRO A 1 261 ? 14.078 -12.273 181.734 1.00 58.75 286 PRO A C 1
ATOM 1758 O O . PRO A 1 261 ? 14.383 -12.195 182.931 1.00 57.12 286 PRO A O 1
ATOM 1762 N N . ASP A 1 262 ? 14.702 -11.564 180.789 1.00 64.55 287 ASP A N 1
ATOM 1763 C CA . ASP A 1 262 ? 15.781 -10.648 181.147 1.00 57.57 287 ASP A CA 1
ATOM 1764 C C . ASP A 1 262 ? 15.297 -9.579 182.119 1.00 56.88 287 ASP A C 1
ATOM 1765 O O . ASP A 1 262 ? 16.021 -9.199 183.047 1.00 56.50 287 ASP A O 1
ATOM 1770 N N . ALA A 1 263 ? 14.071 -9.088 181.926 1.00 56.38 288 ALA A N 1
ATOM 1771 C CA . ALA A 1 263 ? 13.513 -8.118 182.861 1.00 51.78 288 ALA A CA 1
ATOM 1772 C C . ALA A 1 263 ? 13.197 -8.766 184.201 1.00 52.09 288 ALA A C 1
ATOM 1773 O O . ALA A 1 263 ? 13.368 -8.142 185.255 1.00 50.87 288 ALA A O 1
ATOM 1775 N N . GLU A 1 264 ? 12.734 -10.019 184.181 1.00 51.04 289 GLU A N 1
ATOM 1776 C CA . GLU A 1 264 ? 12.449 -10.720 185.428 1.00 53.33 289 GLU A CA 1
ATOM 1777 C C . GLU A 1 264 ? 13.719 -10.928 186.243 1.00 60.32 289 GLU A C 1
ATOM 1778 O O . GLU A 1 264 ? 13.696 -10.836 187.476 1.00 57.79 289 GLU A O 1
ATOM 1784 N N . TYR A 1 265 ? 14.841 -11.204 185.573 1.00 60.95 290 TYR A N 1
ATOM 1785 C CA . TYR A 1 265 ? 16.105 -11.327 186.291 1.00 44.87 290 TYR A CA 1
ATOM 1786 C C . TYR A 1 265 ? 16.555 -9.983 186.843 1.00 48.22 290 TYR A C 1
ATOM 1787 O O . TYR A 1 265 ? 17.071 -9.908 187.964 1.00 54.99 290 TYR A O 1
ATOM 1796 N N . ALA A 1 266 ? 16.386 -8.912 186.063 1.00 52.90 291 ALA A N 1
ATOM 1797 C CA . ALA A 1 266 ? 16.700 -7.581 186.569 1.00 55.09 291 ALA A CA 1
ATOM 1798 C C . ALA A 1 266 ? 15.891 -7.263 187.817 1.00 51.81 291 ALA A C 1
ATOM 1799 O O . ALA A 1 266 ? 16.372 -6.549 188.704 1.00 52.63 291 ALA A O 1
ATOM 1809 N N . SER A 1 268 ? 15.030 -9.583 189.979 1.00 52.44 293 SER A N 1
ATOM 1810 C CA . SER A 1 268 ? 15.662 -10.375 191.028 1.00 47.46 293 SER A CA 1
ATOM 1811 C C . SER A 1 268 ? 16.850 -9.642 191.637 1.00 57.57 293 SER A C 1
ATOM 1812 O O . SER A 1 268 ? 17.110 -9.768 192.839 1.00 66.71 293 SER A O 1
ATOM 1815 N N . ARG A 1 269 ? 17.577 -8.868 190.829 1.00 51.37 294 ARG A N 1
ATOM 1816 C CA . ARG A 1 269 ? 18.715 -8.121 191.351 1.00 56.72 294 ARG A CA 1
ATOM 1817 C C . ARG A 1 269 ? 18.271 -6.850 192.065 1.00 58.87 294 ARG A C 1
ATOM 1818 O O . ARG A 1 269 ? 18.836 -6.491 193.104 1.00 66.98 294 ARG A O 1
ATOM 1834 N N . ALA A 1 271 ? 15.414 -6.332 193.614 1.00 57.64 296 ALA A N 1
ATOM 1835 C CA . ALA A 1 271 ? 14.786 -6.687 194.882 1.00 51.52 296 ALA A CA 1
ATOM 1836 C C . ALA A 1 271 ? 15.805 -7.191 195.895 1.00 58.55 296 ALA A C 1
ATOM 1837 O O . ALA A 1 271 ? 15.590 -7.060 197.105 1.00 58.70 296 ALA A O 1
ATOM 1839 N N . GLU A 1 272 ? 16.914 -7.765 195.427 1.00 61.31 297 GLU A N 1
ATOM 1840 C CA . GLU A 1 272 ? 17.929 -8.274 196.342 1.00 54.26 297 GLU A CA 1
ATOM 1841 C C . GLU A 1 272 ? 18.772 -7.144 196.921 1.00 62.50 297 GLU A C 1
ATOM 1842 O O . GLU A 1 272 ? 19.006 -7.093 198.133 1.00 70.83 297 GLU A O 1
ATOM 1848 N N . LEU A 1 273 ? 19.234 -6.230 196.070 1.00 72.72 298 LEU A N 1
ATOM 1849 C CA . LEU A 1 273 ? 20.076 -5.121 196.501 1.00 67.43 298 LEU A CA 1
ATOM 1850 C C . LEU A 1 273 ? 19.278 -3.904 196.950 1.00 63.50 298 LEU A C 1
ATOM 1851 O O . LEU A 1 273 ? 19.880 -2.878 197.285 1.00 68.42 298 LEU A O 1
ATOM 1856 N N . GLY A 1 274 ? 17.950 -3.987 196.964 1.00 53.48 299 GLY A N 1
ATOM 1857 C CA . GLY A 1 274 ? 17.129 -2.881 197.417 1.00 60.60 299 GLY A CA 1
ATOM 1858 C C . GLY A 1 274 ? 17.230 -1.648 196.543 1.00 64.35 299 GLY A C 1
ATOM 1859 O O . GLY A 1 274 ? 17.423 -0.537 197.044 1.00 81.16 299 GLY A O 1
ATOM 1860 N N . ILE A 1 275 ? 17.101 -1.832 195.233 1.00 67.55 300 ILE A N 1
ATOM 1861 C CA . ILE A 1 275 ? 17.143 -0.738 194.270 1.00 61.14 300 ILE A CA 1
ATOM 1862 C C . ILE A 1 275 ? 15.712 -0.416 193.865 1.00 65.00 300 ILE A C 1
ATOM 1863 O O . ILE A 1 275 ? 15.016 -1.261 193.291 1.00 70.39 300 ILE A O 1
ATOM 1868 N N . GLY A 1 276 ? 15.267 0.805 194.170 1.00 49.23 301 GLY A N 1
ATOM 1869 C CA . GLY A 1 276 ? 13.900 1.209 193.921 1.00 57.27 301 GLY A CA 1
ATOM 1870 C C . GLY A 1 276 ? 12.883 0.670 194.902 1.00 62.91 301 GLY A C 1
ATOM 1871 O O . GLY A 1 276 ? 11.791 1.238 195.016 1.00 61.18 301 GLY A O 1
ATOM 1872 N N . VAL A 1 277 ? 13.202 -0.412 195.608 1.00 71.68 302 VAL A N 1
ATOM 1873 C CA . VAL A 1 277 ? 12.360 -0.986 196.646 1.00 70.51 302 VAL A CA 1
ATOM 1874 C C . VAL A 1 277 ? 13.245 -1.316 197.842 1.00 73.13 302 VAL A C 1
ATOM 1875 O O . VAL A 1 277 ? 14.463 -1.117 197.813 1.00 60.48 302 VAL A O 1
ATOM 1879 N N . THR A 1 278 ? 12.627 -1.820 198.905 1.00 59.25 303 THR A N 1
ATOM 1880 C CA . THR A 1 278 ? 13.390 -2.293 200.048 1.00 54.82 303 THR A CA 1
ATOM 1881 C C . THR A 1 278 ? 13.856 -3.723 199.803 1.00 53.82 303 THR A C 1
ATOM 1882 O O . THR A 1 278 ? 13.214 -4.493 199.082 1.00 53.96 303 THR A O 1
ATOM 1886 N N . ALA A 1 279 ? 14.991 -4.069 200.407 1.00 52.03 304 ALA A N 1
ATOM 1887 C CA . ALA A 1 279 ? 15.594 -5.376 200.179 1.00 58.25 304 ALA A CA 1
ATOM 1888 C C . ALA A 1 279 ? 14.647 -6.493 200.598 1.00 62.29 304 ALA A C 1
ATOM 1889 O O . ALA A 1 279 ? 13.979 -6.413 201.633 1.00 63.35 304 ALA A O 1
ATOM 1891 N N . ASP A 1 280 ? 14.590 -7.543 199.777 1.00 49.61 305 ASP A N 1
ATOM 1892 C CA . ASP A 1 280 ? 13.686 -8.666 200.035 1.00 53.30 305 ASP A CA 1
ATOM 1893 C C . ASP A 1 280 ? 14.248 -9.871 199.273 1.00 52.94 305 ASP A C 1
ATOM 1894 O O . ASP A 1 280 ? 13.897 -10.099 198.115 1.00 61.65 305 ASP A O 1
ATOM 1899 N N . LYS A 1 281 ? 15.124 -10.626 199.941 1.00 48.47 306 LYS A N 1
ATOM 1900 C CA . LYS A 1 281 ? 15.753 -11.777 199.300 1.00 47.71 306 LYS A CA 1
ATOM 1901 C C . LYS A 1 281 ? 14.724 -12.823 198.890 1.00 54.75 306 LYS A C 1
ATOM 1902 O O . LYS A 1 281 ? 14.912 -13.516 197.883 1.00 65.05 306 LYS A O 1
ATOM 1908 N N . ALA A 1 282 ? 13.633 -12.949 199.647 1.00 60.33 307 ALA A N 1
ATOM 1909 C CA . ALA A 1 282 ? 12.576 -13.883 199.271 1.00 66.03 307 ALA A CA 1
ATOM 1910 C C . ALA A 1 282 ? 11.904 -13.452 197.973 1.00 59.13 307 ALA A C 1
ATOM 1911 O O . ALA A 1 282 ? 11.712 -14.266 197.061 1.00 55.72 307 ALA A O 1
ATOM 1913 N N . TRP A 1 283 ? 11.540 -12.172 197.871 1.00 55.92 308 TRP A N 1
ATOM 1914 C CA . TRP A 1 283 ? 10.952 -11.672 196.633 1.00 56.79 308 TRP A CA 1
ATOM 1915 C C . TRP A 1 283 ? 11.963 -11.673 195.497 1.00 53.86 308 TRP A C 1
ATOM 1916 O O . TRP A 1 283 ? 11.580 -11.802 194.329 1.00 57.36 308 TRP A O 1
ATOM 1927 N N . SER A 1 284 ? 13.250 -11.520 195.820 1.00 57.25 309 SER A N 1
ATOM 1928 C CA . SER A 1 284 ? 14.284 -11.556 194.792 1.00 46.41 309 SER A CA 1
ATOM 1929 C C . SER A 1 284 ? 14.271 -12.881 194.044 1.00 46.35 309 SER A C 1
ATOM 1930 O O . SER A 1 284 ? 14.400 -12.911 192.815 1.00 60.00 309 SER A O 1
ATOM 1949 N N . TRP A 1 287 ? 11.368 -13.701 191.538 1.00 48.17 312 TRP A N 1
ATOM 1950 C CA . TRP A 1 287 ? 11.694 -13.281 190.181 1.00 44.71 312 TRP A CA 1
ATOM 1951 C C . TRP A 1 287 ? 12.703 -14.224 189.542 1.00 50.42 312 TRP A C 1
ATOM 1952 O O . TRP A 1 287 ? 12.578 -14.567 188.360 1.00 54.19 312 TRP A O 1
ATOM 1963 N N . LEU A 1 288 ? 13.713 -14.649 190.306 1.00 40.70 313 LEU A N 1
ATOM 1964 C CA . LEU A 1 288 ? 14.703 -15.579 189.772 1.00 46.27 313 LEU A CA 1
ATOM 1965 C C . LEU A 1 288 ? 14.052 -16.892 189.357 1.00 55.04 313 LEU A C 1
ATOM 1966 O O . LEU A 1 288 ? 14.461 -17.511 188.367 1.00 58.63 313 LEU A O 1
ATOM 1971 N N . ASP A 1 289 ? 13.030 -17.328 190.097 1.00 53.75 314 ASP A N 1
ATOM 1972 C CA . ASP A 1 289 ? 12.324 -18.552 189.734 1.00 48.37 314 ASP A CA 1
ATOM 1973 C C . ASP A 1 289 ? 11.553 -18.378 188.431 1.00 48.17 314 ASP A C 1
ATOM 1974 O O . ASP A 1 289 ? 11.509 -19.294 187.602 1.00 51.69 314 ASP A O 1
ATOM 1979 N N . ARG A 1 290 ? 10.940 -17.208 188.232 1.00 46.34 315 ARG A N 1
ATOM 1980 C CA . ARG A 1 290 ? 10.206 -16.955 186.995 1.00 44.85 315 ARG A CA 1
ATOM 1981 C C . ARG A 1 290 ? 11.137 -16.966 185.790 1.00 57.07 315 ARG A C 1
ATOM 1982 O O . ARG A 1 290 ? 10.874 -17.649 184.794 1.00 59.75 315 ARG A O 1
ATOM 1990 N N . ALA A 1 291 ? 12.233 -16.206 185.864 1.00 57.25 316 ALA A N 1
ATOM 1991 C CA . ALA A 1 291 ? 13.146 -16.109 184.730 1.00 54.50 316 ALA A CA 1
ATOM 1992 C C . ALA A 1 291 ? 13.792 -17.450 184.410 1.00 54.14 316 ALA A C 1
ATOM 1993 O O . ALA A 1 291 ? 14.135 -17.712 183.251 1.00 57.01 316 ALA A O 1
ATOM 1995 N N . ALA A 1 292 ? 13.966 -18.308 185.415 1.00 47.42 317 ALA A N 1
ATOM 1996 C CA . ALA A 1 292 ? 14.531 -19.629 185.165 1.00 47.24 317 ALA A CA 1
ATOM 1997 C C . ALA A 1 292 ? 13.524 -20.529 184.462 1.00 57.24 317 ALA A C 1
ATOM 1998 O O . ALA A 1 292 ? 13.850 -21.182 183.463 1.00 58.85 317 ALA A O 1
ATOM 2000 N N . HIS A 1 293 ? 12.290 -20.577 184.971 1.00 53.51 318 HIS A N 1
ATOM 2001 C CA . HIS A 1 293 ? 11.242 -21.339 184.303 1.00 58.22 318 HIS A CA 1
ATOM 2002 C C . HIS A 1 293 ? 10.886 -20.757 182.941 1.00 55.98 318 HIS A C 1
ATOM 2003 O O . HIS A 1 293 ? 10.350 -21.480 182.094 1.00 56.99 318 HIS A O 1
ATOM 2010 N N . HIS A 1 294 ? 11.173 -19.477 182.709 1.00 52.10 319 HIS A N 1
ATOM 2011 C CA . HIS A 1 294 ? 10.920 -18.857 181.416 1.00 55.91 319 HIS A CA 1
ATOM 2012 C C . HIS A 1 294 ? 12.050 -19.074 180.417 1.00 67.11 319 HIS A C 1
ATOM 2013 O O . HIS A 1 294 ? 11.958 -18.576 179.289 1.00 69.01 319 HIS A O 1
ATOM 2020 N N . GLY A 1 295 ? 13.109 -19.788 180.796 1.00 62.63 320 GLY A N 1
ATOM 2021 C CA . GLY A 1 295 ? 14.117 -20.231 179.852 1.00 65.15 320 GLY A CA 1
ATOM 2022 C C . GLY A 1 295 ? 15.451 -19.519 179.913 1.00 68.63 320 GLY A C 1
ATOM 2023 O O . GLY A 1 295 ? 16.344 -19.866 179.131 1.00 71.33 320 GLY A O 1
ATOM 2032 N N . PRO A 1 297 ? 19.057 -18.973 180.735 1.00 57.27 322 PRO A N 1
ATOM 2033 C CA . PRO A 1 297 ? 20.119 -19.852 181.251 1.00 46.90 322 PRO A CA 1
ATOM 2034 C C . PRO A 1 297 ? 20.855 -19.275 182.445 1.00 53.36 322 PRO A C 1
ATOM 2035 O O . PRO A 1 297 ? 21.303 -20.036 183.311 1.00 53.25 322 PRO A O 1
ATOM 2039 N N . LEU A 1 298 ? 20.997 -17.949 182.517 1.00 58.81 323 LEU A N 1
ATOM 2040 C CA . LEU A 1 298 ? 21.659 -17.344 183.668 1.00 46.29 323 LEU A CA 1
ATOM 2041 C C . LEU A 1 298 ? 20.832 -17.535 184.932 1.00 48.57 323 LEU A C 1
ATOM 2042 O O . LEU A 1 298 ? 21.379 -17.846 185.997 1.00 57.09 323 LEU A O 1
ATOM 2047 N N . ALA A 1 299 ? 19.513 -17.359 184.833 1.00 54.08 324 ALA A N 1
ATOM 2048 C CA . ALA A 1 299 ? 18.652 -17.569 185.992 1.00 48.96 324 ALA A CA 1
ATOM 2049 C C . ALA A 1 299 ? 18.613 -19.038 186.390 1.00 42.18 324 ALA A C 1
ATOM 2050 O O . ALA A 1 299 ? 18.621 -19.363 187.582 1.00 44.18 324 ALA A O 1
ATOM 2052 N N . GLN A 1 300 ? 18.574 -19.939 185.405 1.00 45.86 325 GLN A N 1
ATOM 2053 C CA . GLN A 1 300 ? 18.561 -21.367 185.710 1.00 53.68 325 GLN A CA 1
ATOM 2054 C C . GLN A 1 300 ? 19.823 -21.784 186.452 1.00 54.62 325 GLN A C 1
ATOM 2055 O O . GLN A 1 300 ? 19.767 -22.609 187.372 1.00 59.41 325 GLN A O 1
ATOM 2061 N N . TYR A 1 301 ? 20.972 -21.223 186.068 1.00 48.88 326 TYR A N 1
ATOM 2062 C CA . TYR A 1 301 ? 22.218 -21.554 186.751 1.00 48.78 326 TYR A CA 1
ATOM 2063 C C . TYR A 1 301 ? 22.214 -21.045 188.188 1.00 50.89 326 TYR A C 1
ATOM 2064 O O . TYR A 1 301 ? 22.652 -21.752 189.103 1.00 57.42 326 TYR A O 1
ATOM 2073 N N . LEU A 1 302 ? 21.726 -19.822 188.405 1.00 45.68 327 LEU A N 1
ATOM 2074 C CA . LEU A 1 302 ? 21.658 -19.290 189.762 1.00 45.82 327 LEU A CA 1
ATOM 2075 C C . LEU A 1 302 ? 20.633 -20.038 190.605 1.00 49.53 327 LEU A C 1
ATOM 2076 O O . LEU A 1 302 ? 20.786 -20.124 191.829 1.00 49.86 327 LEU A O 1
ATOM 2089 N N . GLY A 1 304 ? 20.170 -23.235 190.250 1.00 44.83 329 GLY A N 1
ATOM 2090 C CA . GLY A 1 304 ? 20.967 -24.386 190.629 1.00 43.42 329 GLY A CA 1
ATOM 2091 C C . GLY A 1 304 ? 21.923 -24.080 191.761 1.00 46.30 329 GLY A C 1
ATOM 2092 O O . GLY A 1 304 ? 22.210 -24.947 192.590 1.00 58.85 329 GLY A O 1
ATOM 2101 N N . ALA A 1 306 ? 21.270 -21.750 194.083 1.00 51.52 331 ALA A N 1
ATOM 2102 C CA . ALA A 1 306 ? 20.432 -21.545 195.260 1.00 49.72 331 ALA A CA 1
ATOM 2103 C C . ALA A 1 306 ? 20.115 -22.862 195.959 1.00 47.81 331 ALA A C 1
ATOM 2104 O O . ALA A 1 306 ? 20.133 -22.937 197.193 1.00 54.91 331 ALA A O 1
ATOM 2106 N N . TYR A 1 307 ? 19.823 -23.912 195.190 1.00 52.04 332 TYR A N 1
ATOM 2107 C CA . TYR A 1 307 ? 19.522 -25.207 195.785 1.00 43.27 332 TYR A CA 1
ATOM 2108 C C . TYR A 1 307 ? 20.773 -26.006 196.124 1.00 53.37 332 TYR A C 1
ATOM 2109 O O . TYR A 1 307 ? 20.690 -26.951 196.915 1.00 62.22 332 TYR A O 1
ATOM 2118 N N . LEU A 1 308 ? 21.923 -25.655 195.547 1.00 52.22 333 LEU A N 1
ATOM 2119 C CA . LEU A 1 308 ? 23.171 -26.303 195.937 1.00 49.24 333 LEU A CA 1
ATOM 2120 C C . LEU A 1 308 ? 23.583 -25.872 197.340 1.00 54.46 333 LEU A C 1
ATOM 2121 O O . LEU A 1 308 ? 23.735 -26.704 198.242 1.00 62.76 333 LEU A O 1
ATOM 2126 N N . GLU A 1 309 ? 23.767 -24.568 197.541 1.00 53.55 334 GLU A N 1
ATOM 2127 C CA . GLU A 1 309 ? 24.025 -24.007 198.866 1.00 52.91 334 GLU A CA 1
ATOM 2128 C C . GLU A 1 309 ? 22.684 -23.616 199.474 1.00 59.77 334 GLU A C 1
ATOM 2129 O O . GLU A 1 309 ? 22.127 -22.563 199.156 1.00 79.05 334 GLU A O 1
ATOM 2135 N N . GLY A 1 310 ? 22.159 -24.469 200.349 1.00 60.36 335 GLY A N 1
ATOM 2136 C CA . GLY A 1 310 ? 20.878 -24.209 200.975 1.00 72.41 335 GLY A CA 1
ATOM 2137 C C . GLY A 1 310 ? 20.885 -22.990 201.874 1.00 72.56 335 GLY A C 1
ATOM 2138 O O . GLY A 1 310 ? 20.942 -23.117 203.101 1.00 83.88 335 GLY A O 1
ATOM 2139 N N . LYS A 1 311 ? 20.827 -21.801 201.275 1.00 64.36 336 LYS A N 1
ATOM 2140 C CA . LYS A 1 311 ? 20.865 -20.548 202.022 1.00 82.02 336 LYS A CA 1
ATOM 2141 C C . LYS A 1 311 ? 19.577 -19.751 201.906 1.00 81.04 336 LYS A C 1
ATOM 2142 O O . LYS A 1 311 ? 19.074 -19.250 202.918 1.00 72.88 336 LYS A O 1
ATOM 2148 N N . SER A 1 312 ? 19.030 -19.608 200.699 1.00 70.12 337 SER A N 1
ATOM 2149 C CA . SER A 1 312 ? 17.739 -18.956 200.525 1.00 68.03 337 SER A CA 1
ATOM 2150 C C . SER A 1 312 ? 16.608 -19.940 200.264 1.00 66.59 337 SER A C 1
ATOM 2151 O O . SER A 1 312 ? 15.437 -19.559 200.379 1.00 59.39 337 SER A O 1
ATOM 2154 N N . VAL A 1 313 ? 16.930 -21.180 199.912 1.00 62.93 338 VAL A N 1
ATOM 2155 C CA . VAL A 1 313 ? 15.947 -22.253 199.773 1.00 56.13 338 VAL A CA 1
ATOM 2156 C C . VAL A 1 313 ? 16.508 -23.509 200.422 1.00 51.70 338 VAL A C 1
ATOM 2157 O O . VAL A 1 313 ? 17.726 -23.639 200.605 1.00 59.63 338 VAL A O 1
ATOM 2161 N N . PRO A 1 314 ? 15.637 -24.440 200.810 1.00 49.18 339 PRO A N 1
ATOM 2162 C CA . PRO A 1 314 ? 16.125 -25.715 201.355 1.00 50.30 339 PRO A CA 1
ATOM 2163 C C . PRO A 1 314 ? 17.031 -26.426 200.361 1.00 52.21 339 PRO A C 1
ATOM 2164 O O . PRO A 1 314 ? 16.724 -26.520 199.170 1.00 52.18 339 PRO A O 1
ATOM 2168 N N . GLN A 1 315 ? 18.161 -26.922 200.862 1.00 56.59 340 GLN A N 1
ATOM 2169 C CA . GLN A 1 315 ? 19.139 -27.586 200.009 1.00 58.30 340 GLN A CA 1
ATOM 2170 C C . GLN A 1 315 ? 18.535 -28.834 199.381 1.00 54.02 340 GLN A C 1
ATOM 2171 O O . GLN A 1 315 ? 18.055 -29.726 200.087 1.00 70.89 340 GLN A O 1
ATOM 2177 N N . ASP A 1 316 ? 18.561 -28.895 198.049 1.00 50.04 341 ASP A N 1
ATOM 2178 C CA . ASP A 1 316 ? 18.004 -30.021 197.295 1.00 54.90 341 ASP A CA 1
ATOM 2179 C C . ASP A 1 316 ? 18.986 -30.336 196.167 1.00 53.31 341 ASP A C 1
ATOM 2180 O O . ASP A 1 316 ? 18.932 -29.728 195.095 1.00 55.04 341 ASP A O 1
ATOM 2185 N N . LEU A 1 317 ? 19.880 -31.292 196.420 1.00 52.35 342 LEU A N 1
ATOM 2186 C CA . LEU A 1 317 ? 20.919 -31.608 195.444 1.00 52.27 342 LEU A CA 1
ATOM 2187 C C . LEU A 1 317 ? 20.376 -32.137 194.120 1.00 58.35 342 LEU A C 1
ATOM 2188 O O . LEU A 1 317 ? 20.871 -31.694 193.069 1.00 60.44 342 LEU A O 1
ATOM 2193 N N . PRO A 1 318 ? 19.406 -33.062 194.078 1.00 62.11 343 PRO A N 1
ATOM 2194 C CA . PRO A 1 318 ? 18.870 -33.468 192.765 1.00 56.73 343 PRO A CA 1
ATOM 2195 C C . PRO A 1 318 ? 18.210 -32.329 192.006 1.00 59.79 343 PRO A C 1
ATOM 2196 O O . PRO A 1 318 ? 18.310 -32.273 190.774 1.00 63.54 343 PRO A O 1
ATOM 2200 N N . VAL A 1 319 ? 17.534 -31.417 192.707 1.00 52.82 344 VAL A N 1
ATOM 2201 C CA . VAL A 1 319 ? 16.930 -30.269 192.038 1.00 48.00 344 VAL A CA 1
ATOM 2202 C C . VAL A 1 319 ? 18.008 -29.305 191.558 1.00 48.81 344 VAL A C 1
ATOM 2203 O O . VAL A 1 319 ? 17.892 -28.707 190.481 1.00 54.72 344 VAL A O 1
ATOM 2207 N N . ALA A 1 320 ? 19.077 -29.144 192.342 1.00 49.51 345 ALA A N 1
ATOM 2208 C CA . ALA A 1 320 ? 20.179 -28.288 191.917 1.00 48.44 345 ALA A CA 1
ATOM 2209 C C . ALA A 1 320 ? 20.837 -28.828 190.654 1.00 55.98 345 ALA A C 1
ATOM 2210 O O . ALA A 1 320 ? 21.143 -28.067 189.729 1.00 56.16 345 ALA A O 1
ATOM 2212 N N . ALA A 1 321 ? 21.057 -30.144 190.595 1.00 58.14 346 ALA A N 1
ATOM 2213 C CA . ALA A 1 321 ? 21.619 -30.742 189.390 1.00 55.33 346 ALA A CA 1
ATOM 2214 C C . ALA A 1 321 ? 20.671 -30.605 188.207 1.00 62.22 346 ALA A C 1
ATOM 2215 O O . ALA A 1 321 ? 21.121 -30.443 187.067 1.00 71.22 346 ALA A O 1
ATOM 2217 N N . ALA A 1 322 ? 19.360 -30.663 188.456 1.00 51.96 347 ALA A N 1
ATOM 2218 C CA . ALA A 1 322 ? 18.396 -30.504 187.373 1.00 50.70 347 ALA A CA 1
ATOM 2219 C C . ALA A 1 322 ? 18.409 -29.082 186.826 1.00 59.05 347 ALA A C 1
ATOM 2220 O O . ALA A 1 322 ? 18.258 -28.875 185.617 1.00 60.21 347 ALA A O 1
ATOM 2222 N N . TRP A 1 323 ? 18.587 -28.089 187.700 1.00 63.37 348 TRP A N 1
ATOM 2223 C CA . TRP A 1 323 ? 18.648 -26.706 187.237 1.00 58.58 348 TRP A CA 1
ATOM 2224 C C . TRP A 1 323 ? 19.940 -26.434 186.477 1.00 58.02 348 TRP A C 1
ATOM 2225 O O . TRP A 1 323 ? 19.932 -25.723 185.465 1.00 52.43 348 TRP A O 1
ATOM 2236 N N . PHE A 1 324 ? 21.062 -26.980 186.955 1.00 50.74 349 PHE A N 1
ATOM 2237 C CA . PHE A 1 324 ? 22.313 -26.867 186.212 1.00 50.90 349 PHE A CA 1
ATOM 2238 C C . PHE A 1 324 ? 22.198 -27.525 184.844 1.00 55.43 349 PHE A C 1
ATOM 2239 O O . PHE A 1 324 ? 22.716 -27.005 183.849 1.00 49.47 349 PHE A O 1
ATOM 2247 N N . TYR A 1 325 ? 21.514 -28.669 184.778 1.00 60.36 350 TYR A N 1
ATOM 2248 C CA . TYR A 1 325 ? 21.376 -29.393 183.519 1.00 50.68 350 TYR A CA 1
ATOM 2249 C C . TYR A 1 325 ? 20.592 -28.584 182.494 1.00 54.87 350 TYR A C 1
ATOM 2250 O O . TYR A 1 325 ? 20.967 -28.530 181.317 1.00 63.80 350 TYR A O 1
ATOM 2259 N N . LYS A 1 326 ? 19.505 -27.939 182.923 1.00 57.59 351 LYS A N 1
ATOM 2260 C CA . LYS A 1 326 ? 18.661 -27.213 181.981 1.00 58.81 351 LYS A CA 1
ATOM 2261 C C . LYS A 1 326 ? 19.376 -25.998 181.403 1.00 57.70 351 LYS A C 1
ATOM 2262 O O . LYS A 1 326 ? 19.068 -25.574 180.284 1.00 68.62 351 LYS A O 1
ATOM 2268 N N . ALA A 1 327 ? 20.328 -25.428 182.141 1.00 57.72 352 ALA A N 1
ATOM 2269 C CA . ALA A 1 327 ? 21.119 -24.317 181.631 1.00 50.16 352 ALA A CA 1
ATOM 2270 C C . ALA A 1 327 ? 22.386 -24.777 180.927 1.00 59.15 352 ALA A C 1
ATOM 2271 O O . ALA A 1 327 ? 22.904 -24.057 180.065 1.00 65.83 352 ALA A O 1
ATOM 2273 N N . ALA A 1 328 ? 22.896 -25.962 181.274 1.00 60.35 353 ALA A N 1
ATOM 2274 C CA . ALA A 1 328 ? 24.101 -26.466 180.625 1.00 57.57 353 ALA A CA 1
ATOM 2275 C C . ALA A 1 328 ? 23.858 -26.788 179.157 1.00 55.85 353 ALA A C 1
ATOM 2276 O O . ALA A 1 328 ? 24.771 -26.647 178.335 1.00 68.78 353 ALA A O 1
ATOM 2286 N N . GLN A 1 330 ? 21.895 -25.156 177.210 1.00 52.34 355 GLN A N 1
ATOM 2287 C CA . GLN A 1 330 ? 21.829 -23.876 176.519 1.00 53.23 355 GLN A CA 1
ATOM 2288 C C . GLN A 1 330 ? 23.184 -23.187 176.417 1.00 50.54 355 GLN A C 1
ATOM 2289 O O . GLN A 1 330 ? 23.248 -22.055 175.925 1.00 56.21 355 GLN A O 1
ATOM 2295 N N . GLY A 1 331 ? 24.257 -23.832 176.865 1.00 46.85 356 GLY A N 1
ATOM 2296 C CA . GLY A 1 331 ? 25.597 -23.317 176.682 1.00 52.86 356 GLY A CA 1
ATOM 2297 C C . GLY A 1 331 ? 26.192 -22.574 177.856 1.00 54.01 356 GLY A C 1
ATOM 2298 O O . GLY A 1 331 ? 27.254 -21.961 177.698 1.00 54.68 356 GLY A O 1
ATOM 2299 N N . ASN A 1 332 ? 25.553 -22.605 179.022 1.00 56.68 357 ASN A N 1
ATOM 2300 C CA . ASN A 1 332 ? 26.075 -21.904 180.191 1.00 55.61 357 ASN A CA 1
ATOM 2301 C C . ASN A 1 332 ? 27.272 -22.668 180.742 1.00 53.90 357 ASN A C 1
ATOM 2302 O O . ASN A 1 332 ? 27.111 -23.727 181.357 1.00 57.65 357 ASN A O 1
ATOM 2307 N N . ALA A 1 333 ? 28.475 -22.130 180.525 1.00 47.75 358 ALA A N 1
ATOM 2308 C CA . ALA A 1 333 ? 29.687 -22.822 180.955 1.00 43.28 358 ALA A CA 1
ATOM 2309 C C . ALA A 1 333 ? 29.757 -22.953 182.471 1.00 53.77 358 ALA A C 1
ATOM 2310 O O . ALA A 1 333 ? 30.345 -23.913 182.983 1.00 49.30 358 ALA A O 1
ATOM 2312 N N . ASP A 1 334 ? 29.171 -22.004 183.204 1.00 68.00 359 ASP A N 1
ATOM 2313 C CA . ASP A 1 334 ? 29.160 -22.100 184.660 1.00 58.57 359 ASP A CA 1
ATOM 2314 C C . ASP A 1 334 ? 28.321 -23.282 185.126 1.00 53.29 359 ASP A C 1
ATOM 2315 O O . ASP A 1 334 ? 28.718 -24.008 186.044 1.00 58.11 359 ASP A O 1
ATOM 2320 N N . ALA A 1 335 ? 27.157 -23.490 184.506 1.00 54.54 360 ALA A N 1
ATOM 2321 C CA . ALA A 1 335 ? 26.332 -24.643 184.851 1.00 53.12 360 ALA A CA 1
ATOM 2322 C C . ALA A 1 335 ? 26.990 -25.942 184.405 1.00 52.09 360 ALA A C 1
ATOM 2323 O O . ALA A 1 335 ? 26.934 -26.950 185.121 1.00 50.82 360 ALA A O 1
ATOM 2325 N N . GLN A 1 336 ? 27.617 -25.937 183.224 1.00 50.75 361 GLN A N 1
ATOM 2326 C CA . GLN A 1 336 ? 28.348 -27.113 182.765 1.00 49.84 361 GLN A CA 1
ATOM 2327 C C . GLN A 1 336 ? 29.465 -27.485 183.730 1.00 44.57 361 GLN A C 1
ATOM 2328 O O . GLN A 1 336 ? 29.777 -28.669 183.896 1.00 56.36 361 GLN A O 1
ATOM 2334 N N . LEU A 1 337 ? 30.073 -26.489 184.376 1.00 51.72 362 LEU A N 1
ATOM 2335 C CA . LEU A 1 337 ? 31.143 -26.761 185.329 1.00 57.04 362 LEU A CA 1
ATOM 2336 C C . LEU A 1 337 ? 30.595 -27.382 186.608 1.00 54.96 362 LEU A C 1
ATOM 2337 O O . LEU A 1 337 ? 31.149 -28.361 187.121 1.00 54.02 362 LEU A O 1
ATOM 2342 N N . ARG A 1 338 ? 29.507 -26.821 187.140 1.00 64.00 363 ARG A N 1
ATOM 2343 C CA . ARG A 1 338 ? 28.921 -27.347 188.369 1.00 58.52 363 ARG A CA 1
ATOM 2344 C C . ARG A 1 338 ? 28.378 -28.755 188.158 1.00 61.35 363 ARG A C 1
ATOM 2345 O O . ARG A 1 338 ? 28.638 -29.659 188.961 1.00 61.46 363 ARG A O 1
ATOM 2353 N N . LEU A 1 339 ? 27.622 -28.960 187.076 1.00 54.49 364 LEU A N 1
ATOM 2354 C CA . LEU A 1 339 ? 27.028 -30.269 186.821 1.00 47.59 364 LEU A CA 1
ATOM 2355 C C . LEU A 1 339 ? 28.095 -31.322 186.550 1.00 54.56 364 LEU A C 1
ATOM 2356 O O . LEU A 1 339 ? 27.935 -32.488 186.931 1.00 53.46 364 LEU A O 1
ATOM 2361 N N . GLY A 1 340 ? 29.188 -30.933 185.890 1.00 58.28 365 GLY A N 1
ATOM 2362 C CA . GLY A 1 340 ? 30.252 -31.886 185.620 1.00 48.17 365 GLY A CA 1
ATOM 2363 C C . GLY A 1 340 ? 30.902 -32.408 186.886 1.00 56.37 365 GLY A C 1
ATOM 2364 O O . GLY A 1 340 ? 31.243 -33.590 186.979 1.00 63.27 365 GLY A O 1
ATOM 2365 N N . TYR A 1 341 ? 31.082 -31.536 187.881 1.00 55.97 366 TYR A N 1
ATOM 2366 C CA . TYR A 1 341 ? 31.649 -31.975 189.151 1.00 59.46 366 TYR A CA 1
ATOM 2367 C C . TYR A 1 341 ? 30.679 -32.875 189.905 1.00 61.78 366 TYR A C 1
ATOM 2368 O O . TYR A 1 341 ? 31.094 -33.856 190.533 1.00 57.35 366 TYR A O 1
ATOM 2385 N N . TYR A 1 343 ? 28.644 -34.861 188.657 1.00 57.21 368 TYR A N 1
ATOM 2386 C CA . TYR A 1 343 ? 28.698 -36.173 188.025 1.00 58.23 368 TYR A CA 1
ATOM 2387 C C . TYR A 1 343 ? 29.981 -36.916 188.372 1.00 59.93 368 TYR A C 1
ATOM 2388 O O . TYR A 1 343 ? 29.965 -38.145 188.498 1.00 57.02 368 TYR A O 1
ATOM 2397 N N . ALA A 1 344 ? 31.091 -36.192 188.531 1.00 59.80 369 ALA A N 1
ATOM 2398 C CA . ALA A 1 344 ? 32.364 -36.828 188.845 1.00 56.58 369 ALA A CA 1
ATOM 2399 C C . ALA A 1 344 ? 32.372 -37.466 190.227 1.00 54.46 369 ALA A C 1
ATOM 2400 O O . ALA A 1 344 ? 33.164 -38.382 190.466 1.00 49.20 369 ALA A O 1
ATOM 2402 N N . ARG A 1 345 ? 31.512 -37.006 191.138 1.00 63.39 370 ARG A N 1
ATOM 2403 C CA . ARG A 1 345 ? 31.477 -37.532 192.493 1.00 62.71 370 ARG A CA 1
ATOM 2404 C C . ARG A 1 345 ? 30.091 -37.974 192.941 1.00 62.39 370 ARG A C 1
ATOM 2405 O O . ARG A 1 345 ? 29.961 -38.515 194.044 1.00 73.19 370 ARG A O 1
ATOM 2413 N N . GLY A 1 346 ? 29.059 -37.761 192.131 1.00 67.01 371 GLY A N 1
ATOM 2414 C CA . GLY A 1 346 ? 27.746 -38.287 192.444 1.00 65.09 371 GLY A CA 1
ATOM 2415 C C . GLY A 1 346 ? 26.959 -37.476 193.452 1.00 67.07 371 GLY A C 1
ATOM 2416 O O . GLY A 1 346 ? 26.363 -38.036 194.377 1.00 81.45 371 GLY A O 1
ATOM 2417 N N . ILE A 1 347 ? 26.947 -36.157 193.282 1.00 57.84 372 ILE A N 1
ATOM 2418 C CA . ILE A 1 347 ? 26.149 -35.258 194.108 1.00 55.86 372 ILE A CA 1
ATOM 2419 C C . ILE A 1 347 ? 24.852 -34.968 193.367 1.00 58.30 372 ILE A C 1
ATOM 2420 O O . ILE A 1 347 ? 24.864 -34.333 192.305 1.00 63.11 372 ILE A O 1
ATOM 2425 N N . GLY A 1 348 ? 23.734 -35.444 193.914 1.00 62.84 373 GLY A N 1
ATOM 2426 C CA . GLY A 1 348 ? 22.433 -35.196 193.320 1.00 55.32 373 GLY A CA 1
ATOM 2427 C C . GLY A 1 348 ? 22.128 -36.114 192.156 1.00 56.40 373 GLY A C 1
ATOM 2428 O O . GLY A 1 348 ? 20.965 -36.301 191.782 1.00 61.19 373 GLY A O 1
ATOM 2429 N N . VAL A 1 349 ? 23.173 -36.689 191.572 1.00 52.27 374 VAL A N 1
ATOM 2430 C CA . VAL A 1 349 ? 23.050 -37.567 190.412 1.00 60.01 374 VAL A CA 1
ATOM 2431 C C . VAL A 1 349 ? 23.956 -38.773 190.628 1.00 63.84 374 VAL A C 1
ATOM 2432 O O . VAL A 1 349 ? 24.817 -38.741 191.519 1.00 66.40 374 VAL A O 1
ATOM 2436 N N . PRO A 1 350 ? 23.791 -39.857 189.871 1.00 61.04 375 PRO A N 1
ATOM 2437 C CA . PRO A 1 350 ? 24.707 -40.994 190.008 1.00 57.24 375 PRO A CA 1
ATOM 2438 C C . PRO A 1 350 ? 26.128 -40.626 189.606 1.00 57.44 375 PRO A C 1
ATOM 2439 O O . PRO A 1 350 ? 26.371 -39.674 188.861 1.00 60.12 375 PRO A O 1
ATOM 2443 N N . VAL A 1 351 ? 27.078 -41.403 190.121 1.00 56.86 376 VAL A N 1
ATOM 2444 C CA . VAL A 1 351 ? 28.486 -41.228 189.773 1.00 51.35 376 VAL A CA 1
ATOM 2445 C C . VAL A 1 351 ? 28.675 -41.698 188.333 1.00 61.81 376 VAL A C 1
ATOM 2446 O O . VAL A 1 351 ? 28.674 -42.901 188.059 1.00 65.21 376 VAL A O 1
ATOM 2450 N N . ASP A 1 352 ? 28.839 -40.751 187.411 1.00 67.48 377 ASP A N 1
ATOM 2451 C CA . ASP A 1 352 ? 28.956 -41.048 185.983 1.00 67.83 377 ASP A CA 1
ATOM 2452 C C . ASP A 1 352 ? 30.164 -40.290 185.438 1.00 58.68 377 ASP A C 1
ATOM 2453 O O . ASP A 1 352 ? 30.076 -39.094 185.145 1.00 61.67 377 ASP A O 1
ATOM 2458 N N . LYS A 1 353 ? 31.287 -40.991 185.296 1.00 55.85 378 LYS A N 1
ATOM 2459 C CA . LYS A 1 353 ? 32.530 -40.379 184.842 1.00 54.71 378 LYS A CA 1
ATOM 2460 C C . LYS A 1 353 ? 32.467 -39.998 183.362 1.00 65.27 378 LYS A C 1
ATOM 2461 O O . LYS A 1 353 ? 33.006 -38.948 182.987 1.00 63.92 378 LYS A O 1
ATOM 2467 N N . PRO A 1 354 ? 31.850 -40.820 182.473 1.00 63.82 379 PRO A N 1
ATOM 2468 C CA . PRO A 1 354 ? 31.613 -40.351 181.100 1.00 58.46 379 PRO A CA 1
ATOM 2469 C C . PRO A 1 354 ? 30.914 -39.000 181.041 1.00 67.55 379 PRO A C 1
ATOM 2470 O O . PRO A 1 354 ? 31.415 -38.063 180.411 1.00 61.99 379 PRO A O 1
ATOM 2474 N N . LYS A 1 355 ? 29.754 -38.891 181.694 1.00 68.95 380 LYS A N 1
ATOM 2475 C CA . LYS A 1 355 ? 29.003 -37.640 181.666 1.00 61.94 380 LYS A CA 1
ATOM 2476 C C . LYS A 1 355 ? 29.758 -36.512 182.356 1.00 59.80 380 LYS A C 1
ATOM 2477 O O . LYS A 1 355 ? 29.575 -35.341 182.003 1.00 56.22 380 LYS A O 1
ATOM 2483 N N . ALA A 1 356 ? 30.602 -36.839 183.335 1.00 52.33 381 ALA A N 1
ATOM 2484 C CA . ALA A 1 356 ? 31.374 -35.814 184.028 1.00 56.53 381 ALA A CA 1
ATOM 2485 C C . ALA A 1 356 ? 32.329 -35.112 183.071 1.00 62.04 381 ALA A C 1
ATOM 2486 O O . ALA A 1 356 ? 32.269 -33.890 182.894 1.00 60.34 381 ALA A O 1
ATOM 2488 N N . VAL A 1 357 ? 33.219 -35.878 182.434 1.00 64.48 382 VAL A N 1
ATOM 2489 C CA . VAL A 1 357 ? 34.144 -35.290 181.473 1.00 72.42 382 VAL A CA 1
ATOM 2490 C C . VAL A 1 357 ? 33.413 -34.751 180.252 1.00 64.73 382 VAL A C 1
ATOM 2491 O O . VAL A 1 357 ? 33.931 -33.861 179.569 1.00 58.47 382 VAL A O 1
ATOM 2495 N N . ALA A 1 358 ? 32.214 -35.264 179.960 1.00 64.20 383 ALA A N 1
ATOM 2496 C CA . ALA A 1 358 ? 31.447 -34.752 178.830 1.00 68.97 383 ALA A CA 1
ATOM 2497 C C . ALA A 1 358 ? 31.107 -33.279 179.018 1.00 69.35 383 ALA A C 1
ATOM 2498 O O . ALA A 1 358 ? 31.221 -32.483 178.079 1.00 74.59 383 ALA A O 1
ATOM 2500 N N . TRP A 1 359 ? 30.695 -32.896 180.228 1.00 61.01 384 TRP A N 1
ATOM 2501 C CA . TRP A 1 359 ? 30.362 -31.502 180.490 1.00 52.61 384 TRP A CA 1
ATOM 2502 C C . TRP A 1 359 ? 31.588 -30.673 180.845 1.00 50.39 384 TRP A C 1
ATOM 2503 O O . TRP A 1 359 ? 31.589 -29.457 180.627 1.00 58.08 384 TRP A O 1
ATOM 2514 N N . LEU A 1 360 ? 32.634 -31.300 181.388 1.00 53.63 385 LEU A N 1
ATOM 2515 C CA . LEU A 1 360 ? 33.812 -30.543 181.799 1.00 63.00 385 LEU A CA 1
ATOM 2516 C C . LEU A 1 360 ? 34.568 -29.998 180.593 1.00 68.20 385 LEU A C 1
ATOM 2517 O O . LEU A 1 360 ? 34.832 -28.793 180.508 1.00 66.83 385 LEU A O 1
ATOM 2522 N N . GLU A 1 361 ? 34.926 -30.869 179.645 1.00 71.58 386 GLU A N 1
ATOM 2523 C CA . GLU A 1 361 ? 35.609 -30.393 178.448 1.00 73.23 386 GLU A CA 1
ATOM 2524 C C . GLU A 1 361 ? 34.688 -29.576 177.554 1.00 65.39 386 GLU A C 1
ATOM 2525 O O . GLU A 1 361 ? 35.176 -28.806 176.719 1.00 69.71 386 GLU A O 1
ATOM 2531 N N . LYS A 1 362 ? 33.370 -29.720 177.713 1.00 60.34 387 LYS A N 1
ATOM 2532 C CA . LYS A 1 362 ? 32.445 -28.835 177.016 1.00 62.53 387 LYS A CA 1
ATOM 2533 C C . LYS A 1 362 ? 32.427 -27.451 177.652 1.00 57.67 387 LYS A C 1
ATOM 2534 O O . LYS A 1 362 ? 32.132 -26.460 176.973 1.00 58.18 387 LYS A O 1
ATOM 2540 N N . ALA A 1 363 ? 32.742 -27.364 178.944 1.00 53.89 388 ALA A N 1
ATOM 2541 C CA . ALA A 1 363 ? 32.856 -26.082 179.627 1.00 49.96 388 ALA A CA 1
ATOM 2542 C C . ALA A 1 363 ? 34.253 -25.493 179.529 1.00 52.82 388 ALA A C 1
ATOM 2543 O O . ALA A 1 363 ? 34.399 -24.265 179.500 1.00 49.87 388 ALA A O 1
ATOM 2545 N N . ALA A 1 364 ? 35.285 -26.340 179.484 1.00 61.84 389 ALA A N 1
ATOM 2546 C CA . ALA A 1 364 ? 36.644 -25.840 179.321 1.00 55.40 389 ALA A CA 1
ATOM 2547 C C . ALA A 1 364 ? 36.847 -25.216 177.948 1.00 56.10 389 ALA A C 1
ATOM 2548 O O . ALA A 1 364 ? 37.621 -24.261 177.810 1.00 52.39 389 ALA A O 1
ATOM 2550 N N . SER A 1 365 ? 36.162 -25.735 176.926 1.00 51.51 390 SER A N 1
ATOM 2551 C CA . SER A 1 365 ? 36.251 -25.140 175.597 1.00 52.27 390 SER A CA 1
ATOM 2552 C C . SER A 1 365 ? 35.685 -23.727 175.579 1.00 55.23 390 SER A C 1
ATOM 2553 O O . SER A 1 365 ? 36.124 -22.893 174.779 1.00 67.81 390 SER A O 1
ATOM 2556 N N . ALA A 1 366 ? 34.720 -23.438 176.450 1.00 50.10 391 ALA A N 1
ATOM 2557 C CA . ALA A 1 366 ? 34.168 -22.095 176.567 1.00 36.76 391 ALA A CA 1
ATOM 2558 C C . ALA A 1 366 ? 35.068 -21.152 177.354 1.00 50.05 391 ALA A C 1
ATOM 2559 O O . ALA A 1 366 ? 34.682 -20.001 177.581 1.00 65.22 391 ALA A O 1
ATOM 2561 N N . GLY A 1 367 ? 36.243 -21.606 177.778 1.00 48.98 392 GLY A N 1
ATOM 2562 C CA . GLY A 1 367 ? 37.188 -20.762 178.477 1.00 61.08 392 GLY A CA 1
ATOM 2563 C C . GLY A 1 367 ? 37.245 -20.939 179.976 1.00 51.40 392 GLY A C 1
ATOM 2564 O O . GLY A 1 367 ? 37.963 -20.182 180.641 1.00 51.07 392 GLY A O 1
ATOM 2565 N N . ASN A 1 368 ? 36.522 -21.906 180.532 1.00 48.97 393 ASN A N 1
ATOM 2566 C CA . ASN A 1 368 ? 36.517 -22.129 181.973 1.00 50.15 393 ASN A CA 1
ATOM 2567 C C . ASN A 1 368 ? 37.807 -22.841 182.363 1.00 51.83 393 ASN A C 1
ATOM 2568 O O . ASN A 1 368 ? 38.018 -24.003 182.001 1.00 52.86 393 ASN A O 1
ATOM 2573 N N . THR A 1 369 ? 38.670 -22.145 183.107 1.00 52.22 394 THR A N 1
ATOM 2574 C CA . THR A 1 369 ? 39.988 -22.688 183.425 1.00 47.80 394 THR A CA 1
ATOM 2575 C C . THR A 1 369 ? 39.892 -23.846 184.412 1.00 57.50 394 THR A C 1
ATOM 2576 O O . THR A 1 369 ? 40.479 -24.912 184.191 1.00 54.56 394 THR A O 1
ATOM 2580 N N . VAL A 1 370 ? 39.158 -23.654 185.512 1.00 62.10 395 VAL A N 1
ATOM 2581 C CA . VAL A 1 370 ? 39.081 -24.677 186.548 1.00 58.07 395 VAL A CA 1
ATOM 2582 C C . VAL A 1 370 ? 38.402 -25.944 186.038 1.00 53.66 395 VAL A C 1
ATOM 2583 O O . VAL A 1 370 ? 38.623 -27.029 186.587 1.00 63.08 395 VAL A O 1
ATOM 2587 N N . ALA A 1 371 ? 37.594 -25.839 184.980 1.00 50.81 396 ALA A N 1
ATOM 2588 C CA . ALA A 1 371 ? 37.016 -27.037 184.377 1.00 53.43 396 ALA A CA 1
ATOM 2589 C C . ALA A 1 371 ? 38.100 -27.931 183.788 1.00 55.49 396 ALA A C 1
ATOM 2590 O O . ALA A 1 371 ? 38.038 -29.160 183.911 1.00 54.26 396 ALA A O 1
ATOM 2592 N N . GLY A 1 372 ? 39.106 -27.331 183.146 1.00 63.78 397 GLY A N 1
ATOM 2593 C CA . GLY A 1 372 ? 40.215 -28.101 182.612 1.00 57.06 397 GLY A CA 1
ATOM 2594 C C . GLY A 1 372 ? 41.168 -28.619 183.667 1.00 59.64 397 GLY A C 1
ATOM 2595 O O . GLY A 1 372 ? 41.862 -29.612 183.426 1.00 60.80 397 GLY A O 1
ATOM 2596 N N . GLN A 1 373 ? 41.221 -27.966 184.830 1.00 63.67 398 GLN A N 1
ATOM 2597 C CA . GLN A 1 373 ? 42.049 -28.470 185.921 1.00 50.91 398 GLN A CA 1
ATOM 2598 C C . GLN A 1 373 ? 41.461 -29.745 186.510 1.00 56.85 398 GLN A C 1
ATOM 2599 O O . GLN A 1 373 ? 42.193 -30.703 186.788 1.00 64.87 398 GLN A O 1
ATOM 2605 N N . TRP A 1 374 ? 40.141 -29.774 186.713 1.00 55.05 399 TRP A N 1
ATOM 2606 C CA . TRP A 1 374 ? 39.484 -31.003 187.149 1.00 57.81 399 TRP A CA 1
ATOM 2607 C C . TRP A 1 374 ? 39.539 -32.066 186.061 1.00 63.98 399 TRP A C 1
ATOM 2608 O O . TRP A 1 374 ? 39.706 -33.256 186.352 1.00 68.21 399 TRP A O 1
ATOM 2619 N N . LEU A 1 375 ? 39.395 -31.652 184.800 1.00 58.59 400 LEU A N 1
ATOM 2620 C CA . LEU A 1 375 ? 39.511 -32.590 183.691 1.00 54.14 400 LEU A CA 1
ATOM 2621 C C . LEU A 1 375 ? 40.900 -33.212 183.634 1.00 57.97 400 LEU A C 1
ATOM 2622 O O . LEU A 1 375 ? 41.048 -34.369 183.225 1.00 69.49 400 LEU A O 1
ATOM 2627 N N . LYS A 1 376 ? 41.926 -32.462 184.046 1.00 63.37 401 LYS A N 1
ATOM 2628 C CA . LYS A 1 376 ? 43.286 -32.985 184.080 1.00 61.38 401 LYS A CA 1
ATOM 2629 C C . LYS A 1 376 ? 43.473 -34.034 185.169 1.00 68.17 401 LYS A C 1
ATOM 2630 O O . LYS A 1 376 ? 44.434 -34.809 185.110 1.00 64.81 401 LYS A O 1
ATOM 2636 N N . GLN A 1 377 ? 42.577 -34.078 186.156 1.00 72.54 402 GLN A N 1
ATOM 2637 C CA . GLN A 1 377 ? 42.677 -35.032 187.253 1.00 74.40 402 GLN A CA 1
ATOM 2638 C C . GLN A 1 377 ? 42.051 -36.380 186.927 1.00 83.07 402 GLN A C 1
ATOM 2639 O O . GLN A 1 377 ? 42.453 -37.396 187.506 1.00 90.02 402 GLN A O 1
ATOM 2645 N N . LEU A 1 378 ? 41.082 -36.416 186.016 1.00 82.22 403 LEU A N 1
ATOM 2646 C CA . LEU A 1 378 ? 40.350 -37.642 185.694 1.00 79.27 403 LEU A CA 1
ATOM 2647 C C . LEU A 1 378 ? 41.036 -38.440 184.588 1.00 87.92 403 LEU A C 1
ATOM 2648 O O . LEU A 1 378 ? 40.403 -38.864 183.620 1.00 81.26 403 LEU A O 1
ATOM 2653 N N . ASP A 1 379 ? 42.342 -38.651 184.739 1.00 91.98 404 ASP A N 1
ATOM 2654 C CA . ASP A 1 379 ? 43.150 -39.400 183.775 1.00 91.21 404 ASP A CA 1
ATOM 2655 C C . ASP A 1 379 ? 43.035 -38.828 182.364 1.00 95.83 404 ASP A C 1
ATOM 2656 O O . ASP A 1 379 ? 43.029 -37.611 182.175 1.00 84.02 404 ASP A O 1
ATOM 2658 N N . LYS B 1 4 ? 61.039 -7.438 177.800 1.00 59.53 29 LYS B N 1
ATOM 2659 C CA . LYS B 1 4 ? 61.034 -8.241 179.018 1.00 78.73 29 LYS B CA 1
ATOM 2660 C C . LYS B 1 4 ? 59.617 -8.421 179.552 1.00 74.41 29 LYS B C 1
ATOM 2661 O O . LYS B 1 4 ? 59.401 -9.118 180.544 1.00 57.34 29 LYS B O 1
ATOM 2663 N N . LYS B 1 5 ? 58.653 -7.778 178.893 1.00 77.06 30 LYS B N 1
ATOM 2664 C CA . LYS B 1 5 ? 57.248 -7.953 179.235 1.00 65.87 30 LYS B CA 1
ATOM 2665 C C . LYS B 1 5 ? 56.592 -9.087 178.463 1.00 62.44 30 LYS B C 1
ATOM 2666 O O . LYS B 1 5 ? 55.502 -9.529 178.843 1.00 56.30 30 LYS B O 1
ATOM 2668 N N . LEU B 1 6 ? 57.230 -9.564 177.389 1.00 64.15 31 LEU B N 1
ATOM 2669 C CA . LEU B 1 6 ? 56.693 -10.693 176.638 1.00 48.13 31 LEU B CA 1
ATOM 2670 C C . LEU B 1 6 ? 56.768 -11.986 177.436 1.00 52.69 31 LEU B C 1
ATOM 2671 O O . LEU B 1 6 ? 55.957 -12.893 177.220 1.00 62.41 31 LEU B O 1
ATOM 2676 N N . ASP B 1 7 ? 57.732 -12.084 178.355 1.00 53.48 32 ASP B N 1
ATOM 2677 C CA . ASP B 1 7 ? 57.961 -13.331 179.079 1.00 58.18 32 ASP B CA 1
ATOM 2678 C C . ASP B 1 7 ? 56.709 -13.790 179.814 1.00 53.28 32 ASP B C 1
ATOM 2679 O O . ASP B 1 7 ? 56.403 -14.988 179.843 1.00 57.91 32 ASP B O 1
ATOM 2684 N N . ALA B 1 8 ? 55.966 -12.854 180.409 1.00 47.94 33 ALA B N 1
ATOM 2685 C CA . ALA B 1 8 ? 54.725 -13.220 181.082 1.00 55.19 33 ALA B CA 1
ATOM 2686 C C . ALA B 1 8 ? 53.668 -13.671 180.082 1.00 50.12 33 ALA B C 1
ATOM 2687 O O . ALA B 1 8 ? 52.895 -14.595 180.361 1.00 45.73 33 ALA B O 1
ATOM 2689 N N . LEU B 1 9 ? 53.624 -13.034 178.909 1.00 47.52 34 LEU B N 1
ATOM 2690 C CA . LEU B 1 9 ? 52.644 -13.408 177.896 1.00 42.32 34 LEU B CA 1
ATOM 2691 C C . LEU B 1 9 ? 52.996 -14.740 177.247 1.00 43.77 34 LEU B C 1
ATOM 2692 O O . LEU B 1 9 ? 52.115 -15.577 177.016 1.00 50.04 34 LEU B O 1
ATOM 2697 N N . LEU B 1 10 ? 54.278 -14.953 176.943 1.00 45.85 35 LEU B N 1
ATOM 2698 C CA . LEU B 1 10 ? 54.690 -16.199 176.305 1.00 42.41 35 LEU B CA 1
ATOM 2699 C C . LEU B 1 10 ? 54.578 -17.384 177.255 1.00 48.99 35 LEU B C 1
ATOM 2700 O O . LEU B 1 10 ? 54.418 -18.524 176.804 1.00 53.12 35 LEU B O 1
ATOM 2705 N N . ALA B 1 11 ? 54.653 -17.140 178.564 1.00 44.27 36 ALA B N 1
ATOM 2706 C CA . ALA B 1 11 ? 54.549 -18.211 179.546 1.00 49.31 36 ALA B CA 1
ATOM 2707 C C . ALA B 1 11 ? 53.118 -18.678 179.769 1.00 52.10 36 ALA B C 1
ATOM 2708 O O . ALA B 1 11 ? 52.917 -19.706 180.426 1.00 57.54 36 ALA B O 1
ATOM 2718 N N . PRO B 1 13 ? 49.819 -20.622 179.266 1.00 79.91 38 PRO B N 1
ATOM 2719 C CA . PRO B 1 13 ? 49.613 -21.930 178.637 1.00 62.54 38 PRO B CA 1
ATOM 2720 C C . PRO B 1 13 ? 48.637 -21.848 177.475 1.00 67.43 38 PRO B C 1
ATOM 2721 O O . PRO B 1 13 ? 47.677 -21.074 177.487 1.00 70.40 38 PRO B O 1
ATOM 2725 N N . VAL B 1 14 ? 48.899 -22.663 176.461 1.00 60.61 39 VAL B N 1
ATOM 2726 C CA . VAL B 1 14 ? 48.050 -22.742 175.279 1.00 64.79 39 VAL B CA 1
ATOM 2727 C C . VAL B 1 14 ? 46.952 -23.765 175.533 1.00 64.74 39 VAL B C 1
ATOM 2728 O O . VAL B 1 14 ? 47.171 -24.782 176.203 1.00 59.87 39 VAL B O 1
ATOM 2732 N N . LYS B 1 15 ? 45.758 -23.490 175.011 1.00 68.15 40 LYS B N 1
ATOM 2733 C CA . LYS B 1 15 ? 44.602 -24.361 175.197 1.00 72.51 40 LYS B CA 1
ATOM 2734 C C . LYS B 1 15 ? 44.632 -25.460 174.140 1.00 72.42 40 LYS B C 1
ATOM 2735 O O . LYS B 1 15 ? 44.343 -25.210 172.965 1.00 56.96 40 LYS B O 1
ATOM 2737 N N . GLU B 1 16 ? 44.980 -26.674 174.559 1.00 57.86 41 GLU B N 1
ATOM 2738 C CA . GLU B 1 16 ? 44.985 -27.811 173.650 1.00 55.06 41 GLU B CA 1
ATOM 2739 C C . GLU B 1 16 ? 43.559 -28.203 173.274 1.00 60.71 41 GLU B C 1
ATOM 2740 O O . GLU B 1 16 ? 42.624 -28.073 174.069 1.00 61.25 41 GLU B O 1
ATOM 2746 N N . THR B 1 17 ? 43.398 -28.682 172.043 1.00 56.28 42 THR B N 1
ATOM 2747 C CA . THR B 1 17 ? 42.110 -29.146 171.548 1.00 59.88 42 THR B CA 1
ATOM 2748 C C . THR B 1 17 ? 42.267 -30.536 170.949 1.00 53.02 42 THR B C 1
ATOM 2749 O O . THR B 1 17 ? 43.379 -31.012 170.701 1.00 52.35 42 THR B O 1
ATOM 2753 N N . LYS B 1 18 ? 41.131 -31.187 170.716 1.00 48.71 43 LYS B N 1
ATOM 2754 C CA . LYS B 1 18 ? 41.134 -32.503 170.101 1.00 44.09 43 LYS B CA 1
ATOM 2755 C C . LYS B 1 18 ? 41.489 -32.396 168.619 1.00 51.32 43 LYS B C 1
ATOM 2756 O O . LYS B 1 18 ? 41.621 -31.305 168.056 1.00 46.03 43 LYS B O 1
ATOM 2762 N N . VAL B 1 19 ? 41.647 -33.559 167.986 1.00 53.26 44 VAL B N 1
ATOM 2763 C CA . VAL B 1 19 ? 41.928 -33.592 166.553 1.00 46.52 44 VAL B CA 1
ATOM 2764 C C . VAL B 1 19 ? 40.753 -33.013 165.775 1.00 48.52 44 VAL B C 1
ATOM 2765 O O . VAL B 1 19 ? 40.928 -32.201 164.858 1.00 42.10 44 VAL B O 1
ATOM 2769 N N . PHE B 1 20 ? 39.540 -33.424 166.131 1.00 53.65 45 PHE B N 1
ATOM 2770 C CA . PHE B 1 20 ? 38.312 -32.872 165.575 1.00 39.25 45 PHE B CA 1
ATOM 2771 C C . PHE B 1 20 ? 37.620 -32.040 166.645 1.00 42.28 45 PHE B C 1
ATOM 2772 O O . PHE B 1 20 ? 37.466 -32.492 167.784 1.00 49.71 45 PHE B O 1
ATOM 2780 N N . VAL B 1 21 ? 37.209 -30.830 166.279 1.00 36.90 46 VAL B N 1
ATOM 2781 C CA . VAL B 1 21 ? 36.533 -29.914 167.192 1.00 45.11 46 VAL B CA 1
ATOM 2782 C C . VAL B 1 21 ? 35.126 -29.687 166.659 1.00 47.42 46 VAL B C 1
ATOM 2783 O O . VAL B 1 21 ? 34.938 -28.971 165.666 1.00 48.69 46 VAL B O 1
ATOM 2787 N N . GLU B 1 22 ? 34.141 -30.292 167.312 1.00 44.16 47 GLU B N 1
ATOM 2788 C CA . GLU B 1 22 ? 32.751 -30.155 166.910 1.00 43.44 47 GLU B CA 1
ATOM 2789 C C . GLU B 1 22 ? 32.107 -28.960 167.607 1.00 45.41 47 GLU B C 1
ATOM 2790 O O . GLU B 1 22 ? 32.609 -28.447 168.609 1.00 45.57 47 GLU B O 1
ATOM 2796 N N . SER B 1 23 ? 30.980 -28.520 167.055 1.00 52.45 48 SER B N 1
ATOM 2797 C CA . SER B 1 23 ? 30.250 -27.399 167.630 1.00 50.43 48 SER B CA 1
ATOM 2798 C C . SER B 1 23 ? 29.671 -27.777 168.988 1.00 51.93 48 SER B C 1
ATOM 2799 O O . SER B 1 23 ? 29.186 -28.894 169.186 1.00 53.45 48 SER B O 1
ATOM 2802 N N . ASN B 1 24 ? 29.727 -26.834 169.929 1.00 53.97 49 ASN B N 1
ATOM 2803 C CA . ASN B 1 24 ? 29.186 -27.046 171.266 1.00 60.06 49 ASN B CA 1
ATOM 2804 C C . ASN B 1 24 ? 27.686 -26.802 171.350 1.00 61.12 49 ASN B C 1
ATOM 2805 O O . ASN B 1 24 ? 27.106 -26.991 172.424 1.00 70.56 49 ASN B O 1
ATOM 2810 N N . GLU B 1 25 ? 27.047 -26.396 170.257 1.00 61.64 50 GLU B N 1
ATOM 2811 C CA . GLU B 1 25 ? 25.628 -26.074 170.264 1.00 62.07 50 GLU B CA 1
ATOM 2812 C C . GLU B 1 25 ? 24.787 -27.331 170.071 1.00 53.20 50 GLU B C 1
ATOM 2813 O O . GLU B 1 25 ? 25.215 -28.301 169.439 1.00 52.38 50 GLU B O 1
ATOM 2819 N N . GLU B 1 26 ? 23.582 -27.302 170.632 1.00 52.07 51 GLU B N 1
ATOM 2820 C CA . GLU B 1 26 ? 22.664 -28.425 170.509 1.00 48.49 51 GLU B CA 1
ATOM 2821 C C . GLU B 1 26 ? 22.309 -28.657 169.043 1.00 53.94 51 GLU B C 1
ATOM 2822 O O . GLU B 1 26 ? 21.941 -27.705 168.341 1.00 58.41 51 GLU B O 1
ATOM 2828 N N . PRO B 1 27 ? 22.409 -29.892 168.543 1.00 44.32 52 PRO B N 1
ATOM 2829 C CA . PRO B 1 27 ? 22.092 -30.136 167.126 1.00 42.71 52 PRO B CA 1
ATOM 2830 C C . PRO B 1 27 ? 20.659 -29.804 166.758 1.00 44.88 52 PRO B C 1
ATOM 2831 O O . PRO B 1 27 ? 20.390 -29.470 165.598 1.00 52.66 52 PRO B O 1
ATOM 2835 N N . LEU B 1 28 ? 19.727 -29.890 167.710 1.00 42.41 53 LEU B N 1
ATOM 2836 C CA . LEU B 1 28 ? 18.338 -29.558 167.415 1.00 41.66 53 LEU B CA 1
ATOM 2837 C C . LEU B 1 28 ? 18.199 -28.093 167.019 1.00 45.50 53 LEU B C 1
ATOM 2838 O O . LEU B 1 28 ? 17.531 -27.764 166.032 1.00 38.27 53 LEU B O 1
ATOM 2843 N N . PHE B 1 29 ? 18.836 -27.198 167.776 1.00 54.35 54 PHE B N 1
ATOM 2844 C CA . PHE B 1 29 ? 18.748 -25.776 167.466 1.00 53.17 54 PHE B CA 1
ATOM 2845 C C . PHE B 1 29 ? 19.536 -25.425 166.210 1.00 52.47 54 PHE B C 1
ATOM 2846 O O . PHE B 1 29 ? 19.207 -24.448 165.529 1.00 55.95 54 PHE B O 1
ATOM 2854 N N . VAL B 1 30 ? 20.568 -26.207 165.886 1.00 48.65 55 VAL B N 1
ATOM 2855 C CA . VAL B 1 30 ? 21.358 -25.934 164.689 1.00 44.56 55 VAL B CA 1
ATOM 2856 C C . VAL B 1 30 ? 20.557 -26.254 163.433 1.00 52.33 55 VAL B C 1
ATOM 2857 O O . VAL B 1 30 ? 20.580 -25.496 162.456 1.00 58.66 55 VAL B O 1
ATOM 2869 N N . LEU B 1 32 ? 17.367 -26.228 163.154 1.00 56.09 57 LEU B N 1
ATOM 2870 C CA . LEU B 1 32 ? 16.261 -25.281 163.047 1.00 41.52 57 LEU B CA 1
ATOM 2871 C C . LEU B 1 32 ? 16.675 -24.016 162.308 1.00 53.93 57 LEU B C 1
ATOM 2872 O O . LEU B 1 32 ? 15.862 -23.428 161.585 1.00 65.48 57 LEU B O 1
ATOM 2877 N N . LYS B 1 33 ? 17.927 -23.584 162.470 1.00 61.69 58 LYS B N 1
ATOM 2878 C CA . LYS B 1 33 ? 18.405 -22.406 161.756 1.00 67.38 58 LYS B CA 1
ATOM 2879 C C . LYS B 1 33 ? 18.701 -22.707 160.293 1.00 66.10 58 LYS B C 1
ATOM 2880 O O . LYS B 1 33 ? 18.592 -21.811 159.447 1.00 72.41 58 LYS B O 1
ATOM 2886 N N . SER B 1 34 ? 19.074 -23.944 159.978 1.00 60.84 59 SER B N 1
ATOM 2887 C CA . SER B 1 34 ? 19.418 -24.330 158.613 1.00 70.96 59 SER B CA 1
ATOM 2888 C C . SER B 1 34 ? 18.221 -24.211 157.674 1.00 67.45 59 SER B C 1
ATOM 2889 O O . SER B 1 34 ? 17.073 -24.338 158.097 1.00 70.62 59 SER B O 1
ATOM 2892 N N . GLY B 1 65 ? -12.396 -8.460 141.925 1.00 52.70 90 GLY B N 1
ATOM 2893 C CA . GLY B 1 65 ?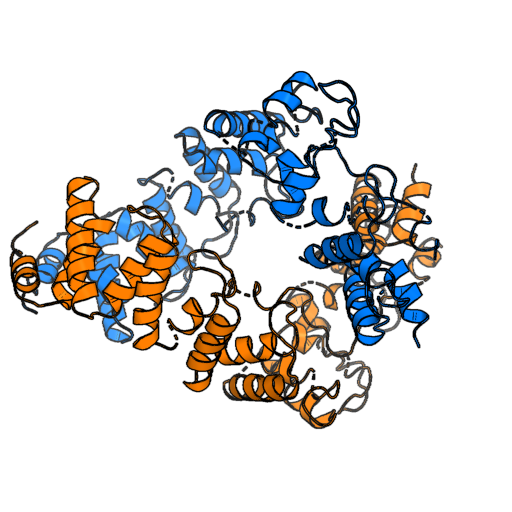 -12.209 -9.667 141.140 1.00 73.36 90 GLY B CA 1
ATOM 2894 C C . GLY B 1 65 ? -12.830 -9.594 139.757 1.00 75.10 90 GLY B C 1
ATOM 2895 O O . GLY B 1 65 ? -14.028 -9.340 139.618 1.00 70.91 90 GLY B O 1
ATOM 2896 N N . GLY B 1 66 ? -12.012 -9.826 138.732 1.00 52.00 91 GLY B N 1
ATOM 2897 C CA . GLY B 1 66 ? -12.466 -9.734 137.358 1.00 53.74 91 GLY B CA 1
ATOM 2898 C C . GLY B 1 66 ? -13.178 -10.971 136.850 1.00 61.40 91 GLY B C 1
ATOM 2899 O O . GLY B 1 66 ? -13.899 -11.636 137.600 1.00 62.70 91 GLY B O 1
ATOM 2900 N N . ALA B 1 67 ? -12.985 -11.288 135.570 1.00 62.05 92 ALA B N 1
ATOM 2901 C CA . ALA B 1 67 ? -13.629 -12.445 134.961 1.00 49.51 92 ALA B CA 1
ATOM 2902 C C . ALA B 1 67 ? -12.856 -13.736 135.182 1.00 52.42 92 ALA B C 1
ATOM 2903 O O . ALA B 1 67 ? -13.453 -14.819 135.155 1.00 56.49 92 ALA B O 1
ATOM 2905 N N . TRP B 1 68 ? -11.540 -13.651 135.391 1.00 56.20 93 TRP B N 1
ATOM 2906 C CA . TRP B 1 68 ? -10.762 -14.852 135.672 1.00 51.13 93 TRP B CA 1
ATOM 2907 C C . TRP B 1 68 ? -11.097 -15.427 137.041 1.00 44.77 93 TRP B C 1
ATOM 2908 O O . TRP B 1 68 ? -11.018 -16.645 137.237 1.00 48.87 93 TRP B O 1
ATOM 2927 N N . GLN B 1 70 ? -14.082 -15.258 138.636 1.00 43.92 95 GLN B N 1
ATOM 2928 C CA . GLN B 1 70 ? -15.367 -15.942 138.551 1.00 49.22 95 GLN B CA 1
ATOM 2929 C C . GLN B 1 70 ? -15.207 -17.324 137.931 1.00 46.91 95 GLN B C 1
ATOM 2930 O O . GLN B 1 70 ? -15.880 -18.278 138.338 1.00 42.46 95 GLN B O 1
ATOM 2936 N N . GLN B 1 71 ? -14.313 -17.451 136.947 1.00 52.10 96 GLN B N 1
ATOM 2937 C CA . GLN B 1 71 ? -13.964 -18.770 136.431 1.00 47.23 96 GLN B CA 1
ATOM 2938 C C . GLN B 1 71 ? -13.254 -19.600 137.492 1.00 40.57 96 GLN B C 1
ATOM 2939 O O . GLN B 1 71 ? -13.492 -20.808 137.607 1.00 38.51 96 GLN B O 1
ATOM 2945 N N . LEU B 1 72 ? -12.381 -18.967 138.279 1.00 42.18 97 LEU B N 1
ATOM 2946 C CA . LEU B 1 72 ? -11.653 -19.690 139.315 1.00 41.85 97 LEU B CA 1
ATOM 2947 C C . LEU B 1 72 ? -12.569 -20.077 140.469 1.00 43.57 97 LEU B C 1
ATOM 2948 O O . LEU B 1 72 ? -12.485 -21.197 140.986 1.00 42.28 97 LEU B O 1
ATOM 2953 N N . ARG B 1 73 ? -13.450 -19.165 140.887 1.00 48.50 98 ARG B N 1
ATOM 2954 C CA . ARG B 1 73 ? -14.345 -19.461 142.000 1.00 49.22 98 ARG B CA 1
ATOM 2955 C C . ARG B 1 73 ? -15.338 -20.560 141.642 1.00 44.32 98 ARG B C 1
ATOM 2956 O O . ARG B 1 73 ? -15.775 -21.309 142.524 1.00 50.22 98 ARG B O 1
ATOM 2964 N N . HIS B 1 74 ? -15.697 -20.675 140.362 1.00 45.07 99 HIS B N 1
ATOM 2965 C CA . HIS B 1 74 ? -16.605 -21.735 139.936 1.00 44.69 99 HIS B CA 1
ATOM 2966 C C . HIS B 1 74 ? -15.975 -23.107 140.137 1.00 49.95 99 HIS B C 1
ATOM 2967 O O . HIS B 1 74 ? -16.621 -24.034 140.640 1.00 53.27 99 HIS B O 1
ATOM 2974 N N . GLN B 1 75 ? -14.706 -23.255 139.745 1.00 42.22 100 GLN B N 1
ATOM 2975 C CA . GLN B 1 75 ? -14.011 -24.522 139.944 1.00 32.72 100 GLN B CA 1
ATOM 2976 C C . GLN B 1 75 ? -13.920 -24.868 141.424 1.00 43.62 100 GLN B C 1
ATOM 2977 O O . GLN B 1 75 ? -14.051 -26.036 141.807 1.00 53.10 100 GLN B O 1
ATOM 2983 N N . ALA B 1 76 ? -13.708 -23.859 142.272 1.00 44.10 101 ALA B N 1
ATOM 2984 C CA . ALA B 1 76 ? -13.578 -24.104 143.704 1.00 41.01 101 ALA B CA 1
ATOM 2985 C C . ALA B 1 76 ? -14.885 -24.604 144.304 1.00 46.40 101 ALA B C 1
ATOM 2986 O O . ALA B 1 76 ? -14.878 -25.489 145.167 1.00 58.96 101 ALA B O 1
ATOM 2988 N N . ASP B 1 77 ? -16.013 -24.054 143.861 1.00 46.77 102 ASP B N 1
ATOM 2989 C CA . ASP B 1 77 ? -17.315 -24.409 144.411 1.00 55.96 102 ASP B CA 1
ATOM 2990 C C . ASP B 1 77 ? -17.851 -25.731 143.879 1.00 48.42 102 ASP B C 1
ATOM 2991 O O . ASP B 1 77 ? -18.992 -26.086 144.192 1.00 66.14 102 ASP B O 1
ATOM 2996 N N . GLN B 1 78 ? -17.066 -26.472 143.092 1.00 52.45 103 GLN B N 1
ATOM 2997 C CA . GLN B 1 78 ? -17.537 -27.727 142.517 1.00 56.91 103 GLN B CA 1
ATOM 2998 C C . GLN B 1 78 ? -16.540 -28.867 142.698 1.00 48.86 103 GLN B C 1
ATOM 2999 O O . GLN B 1 78 ? -16.593 -29.847 141.950 1.00 54.77 103 GLN B O 1
ATOM 3005 N N . GLY B 1 79 ? -15.636 -28.766 143.670 1.00 39.77 104 GLY B N 1
ATOM 3006 C CA . GLY B 1 79 ? -14.795 -29.874 144.068 1.00 43.97 104 GLY B CA 1
ATOM 3007 C C . GLY B 1 79 ? -13.321 -29.710 143.767 1.00 44.63 104 GLY B C 1
ATOM 3008 O O . GLY B 1 79 ? -12.505 -30.444 144.341 1.00 54.32 104 GLY B O 1
ATOM 3009 N N . ASP B 1 80 ? -12.949 -28.782 142.889 1.00 33.02 105 ASP B N 1
ATOM 3010 C CA . ASP B 1 80 ? -11.543 -28.603 142.527 1.00 40.50 105 ASP B CA 1
ATOM 3011 C C . ASP B 1 80 ? -10.793 -28.043 143.730 1.00 38.23 105 ASP B C 1
ATOM 3012 O O . ASP B 1 80 ? -10.792 -26.835 143.973 1.00 47.78 105 ASP B O 1
ATOM 3017 N N . ALA B 1 81 ? -10.145 -28.930 144.491 1.00 39.77 106 ALA B N 1
ATOM 3018 C CA . ALA B 1 81 ? -9.448 -28.503 145.700 1.00 38.06 106 ALA B CA 1
ATOM 3019 C C . ALA B 1 81 ? -8.217 -27.665 145.381 1.00 41.83 106 ALA B C 1
ATOM 3020 O O . ALA B 1 81 ? -7.822 -26.817 146.189 1.00 38.96 106 ALA B O 1
ATOM 3022 N N . LYS B 1 82 ? -7.596 -27.887 144.220 1.00 37.23 107 LYS B N 1
ATOM 3023 C CA . LYS B 1 82 ? -6.459 -27.061 143.829 1.00 41.52 107 LYS B CA 1
ATOM 3024 C C . LYS B 1 82 ? -6.889 -25.621 143.581 1.00 45.46 107 LYS B C 1
ATOM 3025 O O . LYS B 1 82 ? -6.224 -24.680 144.034 1.00 47.95 107 LYS B O 1
ATOM 3031 N N . SER B 1 83 ? -8.002 -25.429 142.870 1.00 35.39 108 SER B N 1
ATOM 3032 C CA . SER B 1 83 ? -8.492 -24.080 142.612 1.00 35.99 108 SER B CA 1
ATOM 3033 C C . SER B 1 83 ? -8.965 -23.408 143.895 1.00 40.79 108 SER B C 1
ATOM 3034 O O . SER B 1 83 ? -8.777 -22.200 144.075 1.00 46.23 108 SER B O 1
ATOM 3037 N N . ALA B 1 84 ? -9.584 -24.174 144.799 1.00 38.53 109 ALA B N 1
ATOM 3038 C CA . ALA B 1 84 ? -10.015 -23.605 146.070 1.00 31.00 109 ALA B CA 1
ATOM 3039 C C . ALA B 1 84 ? -8.829 -23.148 146.907 1.00 36.36 109 ALA B C 1
ATOM 3040 O O . ALA B 1 84 ? -8.937 -22.171 147.656 1.00 35.28 109 ALA B O 1
ATOM 3042 N N . PHE B 1 85 ? -7.692 -23.835 146.793 1.00 39.35 110 PHE B N 1
ATOM 3043 C CA . PHE B 1 85 ? -6.507 -23.413 147.529 1.00 40.34 110 PHE B CA 1
ATOM 3044 C C . PHE B 1 85 ? -5.877 -22.177 146.900 1.00 45.18 110 PHE B C 1
ATOM 3045 O O . PHE B 1 85 ? -5.466 -21.254 147.613 1.00 37.97 110 PHE B O 1
ATOM 3053 N N . TRP B 1 86 ? -5.791 -22.141 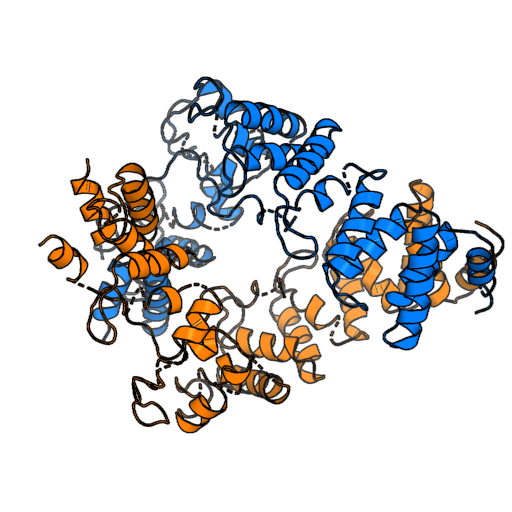145.568 1.00 43.52 111 TRP B N 1
ATOM 3054 C CA . TRP B 1 86 ? -5.186 -20.995 144.896 1.00 44.08 111 TRP B CA 1
ATOM 3055 C C . TRP B 1 86 ? -5.987 -19.726 145.159 1.00 40.04 111 TRP B C 1
ATOM 3056 O O . TRP B 1 86 ? -5.422 -18.674 145.476 1.00 46.31 111 TRP B O 1
ATOM 3067 N N . LEU B 1 87 ? -7.314 -19.810 145.036 1.00 39.85 112 LEU B N 1
ATOM 3068 C CA . LEU B 1 87 ? -8.159 -18.657 145.326 1.00 38.19 112 LEU B CA 1
ATOM 3069 C C . LEU B 1 87 ? -8.150 -18.326 146.813 1.00 37.48 112 LEU B C 1
ATOM 3070 O O . LEU B 1 87 ? -8.117 -17.150 147.193 1.00 36.70 112 LEU B O 1
ATOM 3075 N N . GLY B 1 88 ? -8.177 -19.350 147.668 1.00 36.63 113 GLY B N 1
ATOM 3076 C CA . GLY B 1 88 ? -8.194 -19.105 149.100 1.00 35.01 113 GLY B CA 1
ATOM 3077 C C . GLY B 1 88 ? -6.904 -18.489 149.607 1.00 40.18 113 GLY B C 1
ATOM 3078 O O . GLY B 1 88 ? -6.928 -17.557 150.415 1.00 46.36 113 GLY B O 1
ATOM 3079 N N . ARG B 1 89 ? -5.761 -19.001 149.144 1.00 38.08 114 ARG B N 1
ATOM 3080 C CA . ARG B 1 89 ? -4.480 -18.443 149.563 1.00 38.62 114 ARG B CA 1
ATOM 3081 C C . ARG B 1 89 ? -4.282 -17.038 149.009 1.00 43.18 114 ARG B C 1
ATOM 3082 O O . ARG B 1 89 ? -3.741 -16.163 149.696 1.00 43.40 114 ARG B O 1
ATOM 3090 N N . PHE B 1 90 ? -4.712 -16.804 147.768 1.00 40.18 115 PHE B N 1
ATOM 3091 C CA . PHE B 1 90 ? -4.642 -15.461 147.204 1.00 41.34 115 PHE B CA 1
ATOM 3092 C C . PHE B 1 90 ? -5.484 -14.482 148.011 1.00 48.91 115 PHE B C 1
ATOM 3093 O O . PHE B 1 90 ? -5.075 -13.338 148.237 1.00 53.77 115 PHE B O 1
ATOM 3101 N N . THR B 1 91 ? -6.661 -14.919 148.465 1.00 45.15 116 THR B N 1
ATOM 3102 C CA . THR B 1 91 ? -7.568 -14.007 149.151 1.00 42.39 116 THR B CA 1
ATOM 3103 C C . THR B 1 91 ? -7.069 -13.651 150.546 1.00 41.13 116 THR B C 1
ATOM 3104 O O . THR B 1 91 ? -7.305 -12.533 151.018 1.00 53.66 116 THR B O 1
ATOM 3108 N N . VAL B 1 92 ? -6.373 -14.571 151.217 1.00 37.91 117 VAL B N 1
ATOM 3109 C CA . VAL B 1 92 ? -5.906 -14.288 152.570 1.00 43.69 117 VAL B CA 1
ATOM 3110 C C . VAL B 1 92 ? -4.611 -13.487 152.584 1.00 47.77 117 VAL B C 1
ATOM 3111 O O . VAL B 1 92 ? -4.320 -12.816 153.581 1.00 59.98 117 VAL B O 1
ATOM 3115 N N . GLU B 1 93 ? -3.824 -13.532 151.509 1.00 44.25 118 GLU B N 1
ATOM 3116 C CA . GLU B 1 93 ? -2.544 -12.838 151.481 1.00 54.07 118 GLU B CA 1
ATOM 3117 C C . GLU B 1 93 ? -2.589 -11.513 150.734 1.00 51.28 118 GLU B C 1
ATOM 3118 O O . GLU B 1 93 ? -1.692 -10.684 150.926 1.00 55.83 118 GLU B O 1
ATOM 3124 N N . ASP B 1 94 ? -3.600 -11.293 149.897 1.00 44.47 119 ASP B N 1
ATOM 3125 C CA . ASP B 1 94 ? -3.731 -10.041 149.163 1.00 57.97 119 ASP B CA 1
ATOM 3126 C C . ASP B 1 94 ? -4.625 -9.045 149.892 1.00 69.03 119 ASP B C 1
ATOM 3127 O O . ASP B 1 94 ? -4.222 -7.903 150.132 1.00 80.77 119 ASP B O 1
ATOM 3132 N N . SER B 1 95 ? -5.833 -9.468 150.249 1.00 68.18 120 SER B N 1
ATOM 3133 C CA . SER B 1 95 ? -6.853 -8.543 150.711 1.00 82.02 120 SER B CA 1
ATOM 3134 C C . SER B 1 95 ? -6.539 -8.018 152.109 1.00 80.87 120 SER B C 1
ATOM 3135 O O . SER B 1 95 ? -5.788 -8.619 152.884 1.00 52.00 120 SER B O 1
ATOM 3138 N N . ARG B 1 96 ? -7.133 -6.866 152.420 1.00 83.13 121 ARG B N 1
ATOM 3139 C CA . ARG B 1 96 ? -7.018 -6.244 153.731 1.00 103.08 121 ARG B CA 1
ATOM 3140 C C . ARG B 1 96 ? -8.286 -6.348 154.561 1.00 103.43 121 ARG B C 1
ATOM 3141 O O . ARG B 1 96 ? -8.206 -6.310 155.791 1.00 99.49 121 ARG B O 1
ATOM 3143 N N . ASP B 1 97 ? -9.447 -6.476 153.922 1.00 95.40 122 ASP B N 1
ATOM 3144 C CA . ASP B 1 97 ? -10.696 -6.625 154.655 1.00 80.76 122 ASP B CA 1
ATOM 3145 C C . ASP B 1 97 ? -10.723 -7.964 155.379 1.00 66.52 122 ASP B C 1
ATOM 3146 O O . ASP B 1 97 ? -10.438 -9.009 154.785 1.00 77.37 122 ASP B O 1
ATOM 3148 N N . GLY B 1 98 ? -11.063 -7.931 156.668 1.00 72.24 123 GLY B N 1
ATOM 3149 C CA . GLY B 1 98 ? -11.141 -9.153 157.447 1.00 75.34 123 GLY B CA 1
ATOM 3150 C C . GLY B 1 98 ? -12.201 -10.122 156.968 1.00 70.29 123 GLY B C 1
ATOM 3151 O O . GLY B 1 98 ? -12.096 -11.324 157.235 1.00 58.83 123 GLY B O 1
ATOM 3152 N N . LYS B 1 99 ? -13.225 -9.628 156.267 1.00 75.97 124 LYS B N 1
ATOM 3153 C CA . LYS B 1 99 ? -14.245 -10.521 155.729 1.00 67.06 124 LYS B CA 1
ATOM 3154 C C . LYS B 1 99 ? -13.724 -11.310 154.535 1.00 61.92 124 LYS B C 1
ATOM 3155 O O . LYS B 1 99 ? -14.162 -12.443 154.304 1.00 62.57 124 LYS B O 1
ATOM 3157 N N . THR B 1 100 ? -12.797 -10.733 153.768 1.00 54.09 125 THR B N 1
ATOM 3158 C CA . THR B 1 100 ? -12.175 -11.470 152.672 1.00 59.28 125 THR B CA 1
ATOM 3159 C C . THR B 1 100 ? -11.159 -12.483 153.189 1.00 52.47 125 THR B C 1
ATOM 3160 O O . THR B 1 100 ? -11.020 -13.570 152.617 1.00 54.09 125 THR B O 1
ATOM 3164 N N . ILE B 1 101 ? -10.442 -12.144 154.264 1.00 56.34 126 ILE B N 1
ATOM 3165 C CA . ILE B 1 101 ? -9.526 -13.103 154.878 1.00 53.03 126 ILE B CA 1
ATOM 3166 C C . ILE B 1 101 ? -10.300 -14.297 155.421 1.00 47.97 126 ILE B C 1
ATOM 3167 O O . ILE B 1 101 ? -9.863 -15.448 155.302 1.00 47.33 126 ILE B O 1
ATOM 3172 N N . ASP B 1 102 ? -11.463 -14.041 156.023 1.00 49.64 127 ASP B N 1
ATOM 3173 C CA . ASP B 1 102 ? -12.311 -15.128 156.501 1.00 42.81 127 ASP B CA 1
ATOM 3174 C C . ASP B 1 102 ? -12.741 -16.031 155.351 1.00 45.96 127 ASP B C 1
ATOM 3175 O O . ASP B 1 102 ? -12.653 -17.261 155.446 1.00 41.19 127 ASP B O 1
ATOM 3180 N N . GLU B 1 103 ? -13.195 -15.433 154.247 1.00 42.87 128 GLU B N 1
ATOM 3181 C CA . GLU B 1 103 ? -13.651 -16.220 153.105 1.00 42.62 128 GLU B CA 1
ATOM 3182 C C . GLU B 1 103 ? -12.520 -17.040 152.498 1.00 45.90 128 GLU B C 1
ATOM 3183 O O . GLU B 1 103 ? -12.759 -18.133 151.971 1.00 45.47 128 GLU B O 1
ATOM 3189 N N . GLY B 1 104 ? -11.286 -16.539 152.566 1.00 41.46 129 GLY B N 1
ATOM 3190 C CA . GLY B 1 104 ? -10.172 -17.276 151.994 1.00 38.51 129 GLY B CA 1
ATOM 3191 C C . GLY B 1 104 ? -9.778 -18.482 152.826 1.00 39.49 129 GLY B C 1
ATOM 3192 O O . GLY B 1 104 ? -9.443 -19.539 152.283 1.00 33.50 129 GLY B O 1
ATOM 3193 N N . ILE B 1 105 ? -9.808 -18.341 154.154 1.00 35.24 130 ILE B N 1
ATOM 3194 C CA . ILE B 1 105 ? -9.461 -19.460 155.024 1.00 32.39 130 ILE B CA 1
ATOM 3195 C C . ILE B 1 105 ? -10.493 -20.573 154.907 1.00 33.66 130 ILE B C 1
ATOM 3196 O O . ILE B 1 105 ? -10.151 -21.759 154.998 1.00 28.79 130 ILE B O 1
ATOM 3201 N N . ARG B 1 106 ? -11.764 -20.222 154.700 1.00 38.28 131 ARG B N 1
ATOM 3202 C CA . ARG B 1 106 ? -12.776 -21.246 154.467 1.00 37.42 131 ARG B CA 1
ATOM 3203 C C . ARG B 1 106 ? -12.483 -22.020 153.190 1.00 36.28 131 ARG B C 1
ATOM 3204 O O . ARG B 1 106 ? -12.686 -23.238 153.132 1.00 40.99 131 ARG B O 1
ATOM 3212 N N . LEU B 1 107 ? -11.998 -21.328 152.155 1.00 30.59 132 LEU B N 1
ATOM 3213 C CA . LEU B 1 107 ? -11.589 -22.015 150.935 1.00 30.63 132 LEU B CA 1
ATOM 3214 C C . LEU B 1 107 ? -10.374 -22.898 151.182 1.00 34.73 132 LEU B C 1
ATOM 3215 O O . LEU B 1 107 ? -10.268 -23.991 150.616 1.00 37.33 132 LEU B O 1
ATOM 3220 N N . ILE B 1 108 ? -9.443 -22.436 152.020 1.00 33.79 133 ILE B N 1
ATOM 3221 C CA . ILE B 1 108 ? -8.281 -23.251 152.352 1.00 35.60 133 ILE B CA 1
ATOM 3222 C C . ILE B 1 108 ? -8.705 -24.481 153.144 1.00 33.78 133 ILE B C 1
ATOM 3223 O O . ILE B 1 108 ? -8.216 -25.591 152.902 1.00 34.16 133 ILE B O 1
ATOM 3228 N N . ARG B 1 109 ? -9.630 -24.307 154.091 1.00 31.23 134 ARG B N 1
ATOM 3229 C CA . ARG B 1 109 ? -10.130 -25.449 154.848 1.00 32.79 134 ARG B CA 1
ATOM 3230 C C . ARG B 1 109 ? -10.930 -26.390 153.956 1.00 37.57 134 ARG B C 1
ATOM 3231 O O . ARG B 1 109 ? -10.851 -27.615 154.107 1.00 35.41 134 ARG B O 1
ATOM 3239 N N . ARG B 1 110 ? -11.706 -25.835 153.020 1.00 34.94 135 ARG B N 1
ATOM 3240 C CA . ARG B 1 110 ? -12.420 -26.670 152.060 1.00 31.20 135 ARG B CA 1
ATOM 3241 C C . ARG B 1 110 ? -11.448 -27.493 151.225 1.00 36.56 135 ARG B C 1
ATOM 3242 O O . ARG B 1 110 ? -11.716 -28.659 150.910 1.00 45.29 135 ARG B O 1
ATOM 3250 N N . SER B 1 111 ? -10.307 -26.903 150.863 1.00 34.88 136 SER B N 1
ATOM 3251 C CA . SER B 1 111 ? -9.287 -27.631 150.121 1.00 30.43 136 SER B CA 1
ATOM 3252 C C . SER B 1 111 ? -8.503 -28.583 151.016 1.00 33.59 136 SER B C 1
ATOM 3253 O O . SER B 1 111 ? -8.091 -29.656 150.560 1.00 35.34 136 SER B O 1
ATOM 3256 N N . ALA B 1 112 ? -8.291 -28.216 152.282 1.00 39.17 137 ALA B N 1
ATOM 3257 C CA . ALA B 1 112 ? -7.573 -29.099 153.195 1.00 32.06 137 ALA B CA 1
ATOM 3258 C C . ALA B 1 112 ? -8.390 -30.343 153.516 1.00 31.80 137 ALA B C 1
ATOM 3259 O O . ALA B 1 112 ? -7.856 -31.458 153.523 1.00 40.34 137 ALA B O 1
ATOM 3261 N N . GLU B 1 113 ? -9.688 -30.174 153.785 1.00 32.14 138 GLU B N 1
ATOM 3262 C CA . GLU B 1 113 ? -10.549 -31.330 154.005 1.00 35.96 138 GLU B CA 1
ATOM 3263 C C . GLU B 1 113 ? -10.657 -32.188 152.753 1.00 32.59 138 GLU B C 1
ATOM 3264 O O . GLU B 1 113 ? -10.826 -33.409 152.849 1.00 28.96 138 GLU B O 1
ATOM 3270 N N . GLY B 1 114 ? -10.559 -31.574 151.574 1.00 33.69 139 GLY B N 1
ATOM 3271 C CA . GLY B 1 114 ? -10.568 -32.321 150.330 1.00 36.98 139 GLY B CA 1
ATOM 3272 C C . GLY B 1 114 ? -9.340 -33.176 150.102 1.00 34.13 139 GLY B C 1
ATOM 3273 O O . GLY B 1 114 ? -9.361 -34.034 149.213 1.00 27.10 139 GLY B O 1
ATOM 3274 N N . GLY B 1 115 ? -8.275 -32.960 150.874 1.00 27.87 140 GLY B N 1
ATOM 3275 C CA . GLY B 1 115 ? -7.085 -33.777 150.792 1.00 35.04 140 GLY B CA 1
ATOM 3276 C C . GLY B 1 115 ? -5.899 -33.144 150.098 1.00 39.90 140 GLY B C 1
ATOM 3277 O O . GLY B 1 115 ? -4.869 -33.813 149.946 1.00 55.87 140 GLY B O 1
ATOM 3278 N N . PHE B 1 116 ? -6.004 -31.888 149.671 1.00 34.19 141 PHE B N 1
ATOM 3279 C CA . PHE B 1 116 ? -4.884 -31.234 149.007 1.00 32.12 141 PHE B CA 1
ATOM 3280 C C . PHE B 1 116 ? -3.752 -31.002 150.001 1.00 38.20 141 PHE B C 1
ATOM 3281 O O . PHE B 1 116 ? -3.969 -30.471 151.094 1.00 45.09 141 PHE B O 1
ATOM 3289 N N . VAL B 1 117 ? -2.537 -31.399 149.615 1.00 44.10 142 VAL B N 1
ATOM 3290 C CA . VAL B 1 117 ? -1.410 -31.342 150.542 1.00 40.41 142 VAL B CA 1
ATOM 3291 C C . VAL B 1 117 ? -1.022 -29.897 150.838 1.00 33.12 142 VAL B C 1
ATOM 3292 O O . VAL B 1 117 ? -0.686 -29.554 151.978 1.00 31.95 142 VAL B O 1
ATOM 3296 N N . ARG B 1 118 ? -1.073 -29.024 149.826 1.00 42.30 143 ARG B N 1
ATOM 3297 C CA . ARG B 1 118 ? -0.696 -27.628 150.034 1.00 33.96 143 ARG B CA 1
ATOM 3298 C C . ARG B 1 118 ? -1.635 -26.942 151.017 1.00 38.36 143 ARG B C 1
ATOM 3299 O O . ARG B 1 118 ? -1.203 -26.111 151.824 1.00 40.39 143 ARG B O 1
ATOM 3307 N N . ALA B 1 119 ? -2.926 -27.279 150.965 1.00 46.07 144 ALA B N 1
ATOM 3308 C CA . ALA B 1 119 ? -3.884 -26.667 151.879 1.00 40.09 144 ALA B CA 1
ATOM 3309 C C . ALA B 1 119 ? -3.712 -27.197 153.296 1.00 37.98 144 ALA B C 1
ATOM 3310 O O . ALA B 1 119 ? -3.841 -26.441 154.266 1.00 44.74 144 ALA B O 1
ATOM 3312 N N . GLN B 1 120 ? -3.425 -28.494 153.438 1.00 29.80 145 GLN B N 1
ATOM 3313 C CA . GLN B 1 120 ? -3.160 -29.050 154.761 1.00 38.09 145 GLN B CA 1
ATOM 3314 C C . GLN B 1 120 ? -1.950 -28.384 155.403 1.00 35.57 145 GLN B C 1
ATOM 3315 O O . GLN B 1 120 ? -1.955 -28.093 156.605 1.00 34.78 145 GLN B O 1
ATOM 3321 N N . LEU B 1 121 ? -0.906 -28.127 154.613 1.00 30.52 146 LEU B N 1
ATOM 3322 C CA . LEU B 1 121 ? 0.287 -27.478 155.143 1.00 28.54 146 LEU B CA 1
ATOM 3323 C C . LEU B 1 121 ? 0.004 -26.026 155.512 1.00 36.32 146 LEU B C 1
ATOM 3324 O O . LEU B 1 121 ? 0.389 -25.562 156.592 1.00 26.77 146 LEU B O 1
ATOM 3329 N N . TYR B 1 122 ? -0.674 -25.295 154.625 1.00 38.77 147 TYR B N 1
ATOM 3330 C CA . TYR B 1 122 ? -0.958 -23.886 154.879 1.00 35.81 147 TYR B CA 1
ATOM 3331 C C . TYR B 1 122 ? -1.857 -23.720 156.098 1.00 35.97 147 TYR B C 1
ATOM 3332 O O . TYR B 1 122 ? -1.598 -22.879 156.966 1.00 34.00 147 TYR B O 1
ATOM 3341 N N . LEU B 1 123 ? -2.921 -24.523 156.181 1.00 45.71 148 LEU B N 1
ATOM 3342 C CA . LEU B 1 123 ? -3.819 -24.448 157.329 1.00 37.43 148 LEU B CA 1
ATOM 3343 C C . LEU B 1 123 ? -3.128 -24.892 158.612 1.00 39.26 148 LEU B C 1
ATOM 3344 O O . LEU B 1 123 ? -3.445 -24.384 159.694 1.00 39.35 148 LEU B O 1
ATOM 3349 N N . GLY B 1 124 ? -2.185 -25.830 158.514 1.00 33.86 149 GLY B N 1
ATOM 3350 C CA . GLY B 1 124 ? -1.465 -26.262 159.699 1.00 31.72 149 GLY B CA 1
ATOM 3351 C C . GLY B 1 124 ? -0.587 -25.171 160.282 1.00 36.47 149 GLY B C 1
ATOM 3352 O O . GLY B 1 124 ? -0.564 -24.967 161.499 1.00 37.61 149 GLY B O 1
ATOM 3353 N N . THR B 1 125 ? 0.146 -24.453 159.426 1.00 34.35 150 THR B N 1
ATOM 3354 C CA . THR B 1 125 ? 0.997 -23.374 159.919 1.00 41.69 150 THR B CA 1
ATOM 3355 C C . THR B 1 125 ? 0.174 -22.227 160.485 1.00 36.19 150 THR B C 1
ATOM 3356 O O . THR B 1 125 ? 0.626 -21.540 161.409 1.00 45.74 150 THR B O 1
ATOM 3360 N N . LEU B 1 126 ? -1.028 -22.002 159.947 1.00 36.88 151 LEU B N 1
ATOM 3361 C CA . LEU B 1 126 ? -1.902 -20.969 160.493 1.00 31.55 151 LEU B CA 1
ATOM 3362 C C . LEU B 1 126 ? -2.233 -21.244 161.953 1.00 29.27 151 LEU B C 1
ATOM 3363 O O . LEU B 1 126 ? -2.314 -20.315 162.764 1.00 35.51 151 LEU B O 1
ATOM 3368 N N . TYR B 1 127 ? -2.420 -22.516 162.309 1.00 29.89 152 TYR B N 1
ATOM 3369 C CA . TYR B 1 127 ? -2.713 -22.871 163.691 1.00 39.29 152 TYR B CA 1
ATOM 3370 C C . TYR B 1 127 ? -1.459 -23.047 164.533 1.00 36.64 152 TYR B C 1
ATOM 3371 O O . TYR B 1 127 ? -1.552 -23.043 165.765 1.00 38.74 152 TYR B O 1
ATOM 3380 N N . ALA B 1 128 ? -0.296 -23.205 163.902 1.00 42.95 153 ALA B N 1
ATOM 3381 C CA . ALA B 1 128 ? 0.953 -23.272 164.649 1.00 41.14 153 ALA B CA 1
ATOM 3382 C C . ALA B 1 128 ? 1.496 -21.887 164.971 1.00 40.69 153 ALA B C 1
ATOM 3383 O O . ALA B 1 128 ? 2.093 -21.692 166.036 1.00 46.00 153 ALA B O 1
ATOM 3385 N N . ASN B 1 129 ? 1.298 -20.921 164.077 1.00 40.40 154 ASN B N 1
ATOM 3386 C CA . ASN B 1 129 ? 1.776 -19.562 164.289 1.00 38.38 154 ASN B CA 1
ATOM 3387 C C . ASN B 1 129 ? 0.721 -18.640 164.884 1.00 42.82 154 ASN B C 1
ATOM 3388 O O . ASN B 1 129 ? 1.045 -17.499 165.228 1.00 51.12 154 ASN B O 1
ATOM 3393 N N . GLY B 1 130 ? -0.522 -19.096 165.011 1.00 44.34 155 GLY B N 1
ATOM 3394 C CA . GLY B 1 130 ? -1.587 -18.228 165.475 1.00 36.56 155 GLY B CA 1
ATOM 3395 C C . GLY B 1 130 ? -1.958 -17.134 164.500 1.00 35.32 155 GLY B C 1
ATOM 3396 O O . GLY B 1 130 ? -2.425 -16.070 164.919 1.00 39.89 155 GLY B O 1
ATOM 3397 N N . THR B 1 131 ? -1.762 -17.365 163.206 1.00 33.88 156 THR B N 1
ATOM 3398 C CA . THR B 1 131 ? -2.059 -16.357 162.199 1.00 36.47 156 THR B CA 1
ATOM 3399 C C . THR B 1 131 ? -3.549 -16.370 161.885 1.00 35.28 156 THR B C 1
ATOM 3400 O O . THR B 1 131 ? -4.125 -17.431 161.625 1.00 40.99 156 THR B O 1
ATOM 3404 N N . HIS B 1 132 ? -4.168 -15.189 161.926 1.00 38.93 157 HIS B N 1
ATOM 3405 C CA . HIS B 1 132 ? -5.598 -15.022 161.677 1.00 41.85 157 HIS B CA 1
ATOM 3406 C C . HIS B 1 132 ? -6.432 -15.768 162.712 1.00 42.29 157 HIS B C 1
ATOM 3407 O O . HIS B 1 132 ? -7.164 -15.144 163.488 1.00 42.76 157 HIS B O 1
ATOM 3414 N N . VAL B 1 133 ? -6.343 -17.094 162.727 1.00 44.81 158 VAL B N 1
ATOM 3415 C CA . VAL B 1 133 ? -6.999 -17.892 163.752 1.00 34.92 158 VAL B CA 1
ATOM 3416 C C . VAL B 1 133 ? -6.077 -17.995 164.960 1.00 35.22 158 VAL B C 1
ATOM 3417 O O . VAL B 1 133 ? -4.870 -17.755 164.877 1.00 38.08 158 VAL B O 1
ATOM 3421 N N . LYS B 1 134 ? -6.652 -18.346 166.106 1.00 40.78 159 LYS B N 1
ATOM 3422 C CA . LYS B 1 134 ? -5.863 -18.491 167.320 1.00 35.25 159 LYS B CA 1
ATOM 3423 C C . LYS B 1 134 ? -5.083 -19.797 167.292 1.00 37.99 159 LYS B C 1
ATOM 3424 O O . LYS B 1 134 ? -5.565 -20.817 166.791 1.00 40.41 159 LYS B O 1
ATOM 3430 N N . ALA B 1 135 ? -3.869 -19.754 167.834 1.00 34.75 160 ALA B N 1
ATOM 3431 C CA . ALA B 1 135 ? -2.985 -20.910 167.801 1.00 32.76 160 ALA B CA 1
ATOM 3432 C C . ALA B 1 135 ? -3.598 -22.087 168.548 1.00 36.03 160 ALA B C 1
ATOM 3433 O O . ALA B 1 135 ? -3.988 -21.969 169.713 1.00 43.50 160 ALA B O 1
ATOM 3435 N N . ASP B 1 136 ? -3.683 -23.226 167.868 1.00 33.06 161 ASP B N 1
ATOM 3436 C CA . ASP B 1 136 ? -4.171 -24.470 168.460 1.00 34.67 161 ASP B CA 1
ATOM 3437 C C . ASP B 1 136 ? -3.134 -25.546 168.171 1.00 45.27 161 ASP B C 1
ATOM 3438 O O . ASP B 1 136 ? -3.090 -26.083 167.050 1.00 44.84 161 ASP B O 1
ATOM 3443 N N . PRO B 1 137 ? -2.278 -25.876 169.141 1.00 43.39 162 PRO B N 1
ATOM 3444 C CA . PRO B 1 137 ? -1.219 -26.863 168.879 1.00 38.85 162 PRO B CA 1
ATOM 3445 C C . PRO B 1 137 ? -1.743 -28.224 168.459 1.00 46.33 162 PRO B C 1
ATOM 3446 O O . PRO B 1 137 ? -1.079 -28.919 167.680 1.00 45.07 162 PRO B O 1
ATOM 3450 N N . HIS B 1 138 ? -2.916 -28.628 168.946 1.00 46.03 163 HIS B N 1
ATOM 3451 C CA . HIS B 1 138 ? -3.473 -29.912 168.539 1.00 45.50 163 HIS B CA 1
ATOM 3452 C C . HIS B 1 138 ? -4.083 -29.836 167.145 1.00 43.08 163 HIS B C 1
ATOM 3453 O O . HIS B 1 138 ? -3.958 -30.782 166.358 1.00 44.78 163 HIS B O 1
ATOM 3460 N N . GLU B 1 139 ? -4.744 -28.722 166.819 1.00 39.62 164 GLU B N 1
ATOM 3461 C CA . GLU B 1 139 ? -5.242 -28.536 165.461 1.00 39.83 164 GLU B CA 1
ATOM 3462 C C . GLU B 1 139 ? -4.097 -28.339 164.475 1.00 40.44 164 GLU B C 1
ATOM 3463 O O . GLU B 1 139 ? -4.181 -28.794 163.329 1.00 29.23 164 GLU B O 1
ATOM 3469 N N . ALA B 1 140 ? -3.022 -27.672 164.903 1.00 44.88 165 ALA B N 1
ATOM 3470 C CA . ALA B 1 140 ? -1.847 -27.552 164.048 1.00 39.49 165 ALA B CA 1
ATOM 3471 C C . ALA B 1 140 ? -1.196 -28.909 163.820 1.00 33.52 165 ALA B C 1
ATOM 3472 O O . ALA B 1 140 ? -0.779 -29.223 162.699 1.00 37.02 165 ALA B O 1
ATOM 3474 N N . GLU B 1 141 ? -1.105 -29.730 164.870 1.00 30.93 166 GLU B N 1
ATOM 3475 C CA . GLU B 1 141 ? -0.531 -31.062 164.716 1.00 30.38 166 GLU B CA 1
ATOM 3476 C C . GLU B 1 141 ? -1.352 -31.917 163.762 1.00 35.63 166 GLU B C 1
ATOM 3477 O O . GLU B 1 141 ? -0.791 -32.734 163.024 1.00 45.73 166 GLU B O 1
ATOM 3483 N N . LYS B 1 142 ? -2.674 -31.740 163.754 1.00 34.73 167 LYS B N 1
ATOM 3484 C CA . LYS B 1 142 ? -3.524 -32.529 162.869 1.00 31.43 167 LYS B CA 1
ATOM 3485 C C . LYS B 1 142 ? -3.183 -32.273 161.406 1.00 42.10 167 LYS B C 1
ATOM 3486 O O . LYS B 1 142 ? -2.878 -33.204 160.651 1.00 39.02 167 LYS B O 1
ATOM 3492 N N . TRP B 1 143 ? -3.218 -31.006 160.989 1.00 39.34 168 TRP B N 1
ATOM 3493 C CA . TRP B 1 143 ? -3.038 -30.684 159.578 1.00 34.81 168 TRP B CA 1
ATOM 3494 C C . TRP B 1 143 ? -1.585 -30.787 159.133 1.00 37.32 168 TRP B C 1
ATOM 3495 O O . TRP B 1 143 ? -1.322 -31.147 157.980 1.00 41.94 168 TRP B O 1
ATOM 3506 N N . LEU B 1 144 ? -0.632 -30.479 160.015 1.00 34.82 169 LEU B N 1
ATOM 3507 C CA . LEU B 1 144 ? 0.771 -30.620 159.641 1.00 32.47 169 LEU B CA 1
ATOM 3508 C C . LEU B 1 144 ? 1.179 -32.085 159.539 1.00 34.72 169 LEU B C 1
ATOM 3509 O O . LEU B 1 144 ? 2.020 -32.434 158.702 1.00 38.77 169 LEU B O 1
ATOM 3514 N N . SER B 1 145 ? 0.596 -32.954 160.369 1.00 33.77 170 SER B N 1
ATOM 3515 C CA . SER B 1 145 ? 0.896 -34.378 160.267 1.00 37.06 170 SER B CA 1
ATOM 3516 C C . SER B 1 145 ? 0.331 -34.979 158.987 1.00 36.05 170 SER B C 1
ATOM 3517 O O . SER B 1 145 ? 0.941 -35.886 158.409 1.00 41.60 170 SER B O 1
ATOM 3520 N N . ARG B 1 146 ? -0.827 -34.497 158.533 1.00 28.66 171 ARG B N 1
ATOM 3521 C CA . ARG B 1 146 ? -1.376 -34.987 157.274 1.00 34.28 171 ARG B CA 1
ATOM 3522 C C . ARG B 1 146 ? -0.550 -34.504 156.091 1.00 36.17 171 ARG B C 1
ATOM 3523 O O . ARG B 1 146 ? -0.359 -35.243 155.117 1.00 35.31 171 ARG B O 1
ATOM 3531 N N . ALA B 1 147 ? -0.051 -33.268 156.158 1.00 34.54 172 ALA B N 1
ATOM 3532 C CA . ALA B 1 147 ? 0.803 -32.756 155.092 1.00 34.09 172 ALA B CA 1
ATOM 3533 C C . ALA B 1 147 ? 2.081 -33.576 154.980 1.00 36.78 172 ALA B C 1
ATOM 3534 O O . ALA B 1 147 ? 2.494 -33.957 153.880 1.00 40.87 172 ALA B O 1
ATOM 3536 N N . ALA B 1 148 ? 2.719 -33.866 156.116 1.00 32.62 173 ALA B N 1
ATOM 3537 C CA . ALA B 1 148 ? 3.916 -34.698 156.090 1.00 39.96 173 ALA B CA 1
ATOM 3538 C C . ALA B 1 148 ? 3.590 -36.140 155.727 1.00 36.27 173 ALA B C 1
ATOM 3539 O O . ALA B 1 148 ? 4.430 -36.836 155.148 1.00 38.47 173 ALA B O 1
ATOM 3541 N N . GLY B 1 149 ? 2.381 -36.602 156.053 1.00 32.89 174 GLY B N 1
ATOM 3542 C CA . GLY B 1 149 ? 1.991 -37.963 155.731 1.00 32.65 174 GLY B CA 1
ATOM 3543 C C . GLY B 1 149 ? 1.899 -38.245 154.247 1.00 32.61 174 GLY B C 1
ATOM 3544 O O . GLY B 1 149 ? 1.889 -39.414 153.849 1.00 35.47 174 GLY B O 1
ATOM 3545 N N . GLN B 1 150 ? 1.830 -37.200 153.418 1.00 29.78 175 GLN B N 1
ATOM 3546 C CA . GLN B 1 150 ? 1.782 -37.380 151.973 1.00 29.67 175 GLN B CA 1
ATOM 3547 C C . GLN B 1 150 ? 2.634 -36.360 151.227 1.00 37.81 175 GLN B C 1
ATOM 3548 O O . GLN B 1 150 ? 2.515 -36.260 149.999 1.00 50.61 175 GLN B O 1
ATOM 3554 N N . GLY B 1 151 ? 3.484 -35.602 151.920 1.00 33.09 176 GLY B N 1
ATOM 3555 C CA . GLY B 1 151 ? 4.246 -34.539 151.314 1.00 38.87 176 GLY B CA 1
ATOM 3556 C C . GLY B 1 151 ? 5.708 -34.890 151.114 1.00 35.47 176 GLY B C 1
ATOM 3557 O O . GLY B 1 151 ? 6.148 -36.021 151.330 1.00 42.70 176 GLY B O 1
ATOM 3558 N N . SER B 1 152 ? 6.465 -33.881 150.692 1.00 35.79 177 SER B N 1
ATOM 3559 C CA . SER B 1 152 ? 7.875 -34.059 150.400 1.00 38.64 177 SER B CA 1
ATOM 3560 C C . SER B 1 152 ? 8.661 -34.320 151.683 1.00 47.51 177 SER B C 1
ATOM 3561 O O . SER B 1 152 ? 8.226 -33.952 152.777 1.00 41.80 177 SER B O 1
ATOM 3564 N N . PRO B 1 153 ? 9.824 -34.968 151.574 1.00 45.03 178 PRO B N 1
ATOM 3565 C CA . PRO B 1 153 ? 10.675 -35.133 152.763 1.00 43.90 178 PRO B CA 1
ATOM 3566 C C . PRO B 1 153 ? 11.094 -33.814 153.388 1.00 40.97 178 PRO B C 1
ATOM 3567 O O . PRO B 1 153 ? 11.329 -33.763 154.602 1.00 39.30 178 PRO B O 1
ATOM 3579 N N . VAL B 1 155 ? 9.119 -31.330 153.745 1.00 40.35 180 VAL B N 1
ATOM 3580 C CA . VAL B 1 155 ? 7.997 -31.073 154.642 1.00 39.48 180 VAL B CA 1
ATOM 3581 C C . VAL B 1 155 ? 8.073 -31.982 155.863 1.00 38.44 180 VAL B C 1
ATOM 3582 O O . VAL B 1 155 ? 7.806 -31.552 156.992 1.00 33.79 180 VAL B O 1
ATOM 3586 N N . GLN B 1 156 ? 8.450 -33.247 155.660 1.00 38.25 181 GLN B N 1
ATOM 3587 C CA . GLN B 1 156 ? 8.516 -34.192 156.771 1.00 36.85 181 GLN B CA 1
ATOM 3588 C C . GLN B 1 156 ? 9.610 -33.814 157.762 1.00 40.03 181 GLN B C 1
ATOM 3589 O O . GLN B 1 156 ? 9.403 -33.888 158.979 1.00 39.06 181 GLN B O 1
ATOM 3595 N N . LEU B 1 157 ? 10.782 -33.413 157.262 1.00 34.46 182 LEU B N 1
ATOM 3596 C CA . LEU B 1 157 ? 11.845 -32.958 158.153 1.00 27.12 182 LEU B CA 1
ATOM 3597 C C . LEU B 1 157 ? 11.440 -31.685 158.882 1.00 31.69 182 LEU B C 1
ATOM 3598 O O . LEU B 1 157 ? 11.709 -31.532 160.080 1.00 37.55 182 LEU B O 1
ATOM 3603 N N . TYR B 1 158 ? 10.792 -30.759 158.172 1.00 34.41 183 TYR B N 1
ATOM 3604 C CA . TYR B 1 158 ? 10.332 -29.522 158.795 1.00 36.31 183 TYR B CA 1
ATOM 3605 C C . TYR B 1 158 ? 9.373 -29.805 159.945 1.00 44.38 183 TYR B C 1
ATOM 3606 O O . TYR B 1 158 ? 9.451 -29.164 161.000 1.00 44.29 183 TYR B O 1
ATOM 3615 N N . LEU B 1 159 ? 8.470 -30.773 159.766 1.00 42.50 184 LEU B N 1
ATOM 3616 C CA . LEU B 1 159 ? 7.566 -31.142 160.850 1.00 35.60 184 LEU B CA 1
ATOM 3617 C C . LEU B 1 159 ? 8.306 -31.878 161.960 1.00 35.39 184 LEU B C 1
ATOM 3618 O O . LEU B 1 159 ? 8.033 -31.658 163.146 1.00 42.24 184 LEU B O 1
ATOM 3623 N N . GLY B 1 160 ? 9.240 -32.758 161.594 1.00 37.63 185 GLY B N 1
ATOM 3624 C CA . GLY B 1 160 ? 9.987 -33.491 162.604 1.00 38.33 185 GLY B CA 1
ATOM 3625 C C . GLY B 1 160 ? 10.768 -32.578 163.528 1.00 34.72 185 GLY B C 1
ATOM 3626 O O . GLY B 1 160 ? 10.844 -32.817 164.736 1.00 34.05 185 GLY B O 1
ATOM 3627 N N . LEU B 1 161 ? 11.352 -31.514 162.976 1.00 31.18 186 LEU B N 1
ATOM 3628 C CA . LEU B 1 161 ? 12.076 -30.561 163.808 1.00 36.82 186 LEU B CA 1
ATOM 3629 C C . LEU B 1 161 ? 11.128 -29.806 164.731 1.00 41.91 186 LEU B C 1
ATOM 3630 O O . LEU B 1 161 ? 11.467 -29.530 165.888 1.00 45.17 186 LEU B O 1
ATOM 3643 N N . TYR B 1 163 ? 8.421 -30.902 166.048 1.00 36.42 188 TYR B N 1
ATOM 3644 C CA . TYR B 1 163 ? 8.091 -31.784 167.161 1.00 37.96 188 TYR B CA 1
ATOM 3645 C C . TYR B 1 163 ? 9.146 -31.700 168.256 1.00 40.36 188 TYR B C 1
ATOM 3646 O O . TYR B 1 163 ? 8.822 -31.761 169.448 1.00 46.81 188 TYR B O 1
ATOM 3655 N N . GLY B 1 164 ? 10.417 -31.561 167.871 1.00 39.32 189 GLY B N 1
ATOM 3656 C CA . GLY B 1 164 ? 11.473 -31.443 168.858 1.00 44.44 189 GLY B CA 1
ATOM 3657 C C . GLY B 1 164 ? 11.562 -30.073 169.491 1.00 37.59 189 GLY B C 1
ATOM 3658 O O . GLY B 1 164 ? 12.018 -29.944 170.631 1.00 41.12 189 GLY B O 1
ATOM 3659 N N . HIS B 1 165 ? 11.130 -29.034 168.774 1.00 40.47 190 HIS B N 1
ATOM 3660 C CA . HIS B 1 165 ? 11.190 -27.683 169.319 1.00 53.90 190 HIS B CA 1
ATOM 3661 C C . HIS B 1 165 ? 10.057 -27.424 170.304 1.00 57.53 190 HIS B C 1
ATOM 3662 O O . HIS B 1 165 ? 10.257 -26.750 171.321 1.00 59.96 190 HIS B O 1
ATOM 3669 N N . GLY B 1 166 ? 8.865 -27.947 170.023 1.00 59.30 191 GLY B N 1
ATOM 3670 C CA . GLY B 1 166 ? 7.721 -27.755 170.887 1.00 58.30 191 GLY B CA 1
ATOM 3671 C C . GLY B 1 166 ? 6.895 -26.522 170.599 1.00 59.79 191 GLY B C 1
ATOM 3672 O O . GLY B 1 166 ? 5.859 -26.327 171.248 1.00 69.12 191 GLY B O 1
ATOM 3673 N N . LYS B 1 167 ? 7.313 -25.685 169.654 1.00 51.02 192 LYS B N 1
ATOM 3674 C CA . LYS B 1 167 ? 6.565 -24.489 169.292 1.00 63.64 192 LYS B CA 1
ATOM 3675 C C . LYS B 1 167 ? 5.666 -24.792 168.101 1.00 67.94 192 LYS B C 1
ATOM 3676 O O . LYS B 1 167 ? 6.122 -25.346 167.096 1.00 73.26 192 LYS B O 1
ATOM 3682 N N . GLY B 1 168 ? 4.401 -24.433 168.219 1.00 59.04 193 GLY B N 1
ATOM 3683 C CA . GLY B 1 168 ? 3.417 -24.712 167.179 1.00 50.28 193 GLY B CA 1
ATOM 3684 C C . GLY B 1 168 ? 2.697 -26.030 167.354 1.00 48.40 193 GLY B C 1
ATOM 3685 O O . GLY B 1 168 ? 1.475 -26.094 167.225 1.00 50.59 193 GLY B O 1
ATOM 3686 N N . VAL B 1 169 ? 3.441 -27.087 167.647 1.00 38.72 194 VAL B N 1
ATOM 3687 C CA . VAL B 1 169 ? 2.866 -28.405 167.898 1.00 43.60 194 VAL B CA 1
ATOM 3688 C C . VAL B 1 169 ? 3.366 -28.871 169.258 1.00 46.81 194 VAL B C 1
ATOM 3689 O O . VAL B 1 169 ? 4.413 -28.409 169.742 1.00 54.47 194 VAL B O 1
ATOM 3693 N N . PRO B 1 170 ? 2.630 -29.768 169.917 1.00 48.68 195 PRO B N 1
ATOM 3694 C CA . PRO B 1 170 ? 3.112 -30.308 171.194 1.00 46.92 195 PRO B CA 1
ATOM 3695 C C . PRO B 1 170 ? 4.437 -31.034 171.013 1.00 50.96 195 PRO B C 1
ATOM 3696 O O . PRO B 1 170 ? 4.646 -31.747 170.030 1.00 47.19 195 PRO B O 1
ATOM 3700 N N . ARG B 1 171 ? 5.341 -30.833 171.969 1.00 56.01 196 ARG B N 1
ATOM 3701 C CA . ARG B 1 171 ? 6.646 -31.476 171.904 1.00 52.75 196 ARG B CA 1
ATOM 3702 C C . ARG B 1 171 ? 6.501 -32.986 172.052 1.00 52.29 196 ARG B C 1
ATOM 3703 O O . ARG B 1 171 ? 5.841 -33.472 172.976 1.00 52.93 196 ARG B O 1
ATOM 3711 N N . ASP B 1 172 ? 7.119 -33.727 171.133 1.00 44.83 197 ASP B N 1
ATOM 3712 C CA . ASP B 1 172 ? 7.098 -35.188 171.169 1.00 48.02 197 ASP B CA 1
ATOM 3713 C C . ASP B 1 172 ? 8.367 -35.663 170.468 1.00 52.40 197 ASP B C 1
ATOM 3714 O O . ASP B 1 172 ? 8.434 -35.666 169.235 1.00 45.81 197 ASP B O 1
ATOM 3719 N N . LEU B 1 173 ? 9.367 -36.057 171.261 1.00 52.38 198 LEU B N 1
ATOM 3720 C CA . LEU B 1 173 ? 10.643 -36.472 170.689 1.00 52.68 198 LEU B CA 1
ATOM 3721 C C . LEU B 1 173 ? 10.506 -37.740 169.857 1.00 49.50 198 LEU B C 1
ATOM 3722 O O . LEU B 1 173 ? 11.245 -37.921 168.882 1.00 40.76 198 LEU B O 1
ATOM 3727 N N . ASN B 1 174 ? 9.571 -38.621 170.216 1.00 48.03 199 ASN B N 1
ATOM 3728 C CA . ASN B 1 174 ? 9.363 -39.833 169.430 1.00 44.21 199 ASN B CA 1
ATOM 3729 C C . ASN B 1 174 ? 8.803 -39.501 168.052 1.00 48.88 199 ASN B C 1
ATOM 3730 O O . ASN B 1 174 ? 9.290 -40.009 167.035 1.00 47.51 199 ASN B O 1
ATOM 3735 N N . LYS B 1 175 ? 7.780 -38.644 167.999 1.00 50.86 200 LYS B N 1
ATOM 3736 C CA . LYS B 1 175 ? 7.245 -38.220 166.709 1.00 52.09 200 LYS B CA 1
ATOM 3737 C C . LYS B 1 175 ? 8.267 -37.411 165.922 1.00 44.77 200 LYS B C 1
ATOM 3738 O O . LYS B 1 175 ? 8.259 -37.439 164.686 1.00 35.61 200 LYS B O 1
ATOM 3744 N N . SER B 1 176 ? 9.152 -36.691 166.615 1.00 51.86 201 SER B N 1
ATOM 3745 C CA . SER B 1 176 ? 10.201 -35.944 165.930 1.00 42.11 201 SER B CA 1
ATOM 3746 C C . SER B 1 176 ? 11.136 -36.885 165.184 1.00 45.68 201 SER B C 1
ATOM 3747 O O . SER B 1 176 ? 11.420 -36.687 163.998 1.00 47.03 201 SER B O 1
ATOM 3750 N N . LEU B 1 177 ? 11.618 -37.926 165.868 1.00 43.84 202 LEU B N 1
ATOM 3751 C CA . LEU B 1 177 ? 12.506 -38.887 165.225 1.00 45.83 202 LEU B CA 1
ATOM 3752 C C . LEU B 1 177 ? 11.808 -39.633 164.098 1.00 47.69 202 LEU B C 1
ATOM 3753 O O . LEU B 1 177 ? 12.451 -40.000 163.107 1.00 43.19 202 LEU B O 1
ATOM 3758 N N . PHE B 1 178 ? 10.500 -39.865 164.224 1.00 43.45 203 PHE B N 1
ATOM 3759 C CA . PHE B 1 178 ? 9.777 -40.582 163.179 1.00 46.55 203 PHE B CA 1
ATOM 3760 C C . PHE B 1 178 ? 9.797 -39.806 161.869 1.00 45.72 203 PHE B C 1
ATOM 3761 O O . PHE B 1 178 ? 10.094 -40.365 160.807 1.00 46.16 203 PHE B O 1
ATOM 3769 N N . TRP B 1 179 ? 9.489 -38.510 161.924 1.00 37.99 204 TRP B N 1
ATOM 3770 C CA . TRP B 1 179 ? 9.458 -37.707 160.709 1.00 44.47 204 TRP B CA 1
ATOM 3771 C C . TRP B 1 179 ? 10.847 -37.298 160.237 1.00 43.23 204 TRP B C 1
ATOM 3772 O O . TRP B 1 179 ? 11.022 -37.021 159.046 1.00 46.34 204 TRP B O 1
ATOM 3783 N N . VAL B 1 180 ? 11.837 -37.256 161.132 1.00 37.30 205 VAL B N 1
ATOM 3784 C CA . VAL B 1 180 ? 13.206 -37.005 160.691 1.00 39.73 205 VAL B CA 1
ATOM 3785 C C . VAL B 1 180 ? 13.769 -38.233 159.985 1.00 44.52 205 VAL B C 1
ATOM 3786 O O . VAL B 1 180 ? 14.400 -38.122 158.926 1.00 36.84 205 VAL B O 1
ATOM 3790 N N . GLU B 1 181 ? 13.544 -39.423 160.552 1.00 39.76 206 GLU B N 1
ATOM 3791 C CA . GLU B 1 181 ? 13.954 -40.651 159.875 1.00 35.53 206 GLU B CA 1
ATOM 3792 C C . GLU B 1 181 ? 13.173 -40.855 158.584 1.00 36.70 206 GLU B C 1
ATOM 3793 O O . GLU B 1 181 ? 13.719 -41.358 157.596 1.00 41.07 206 GLU B O 1
ATOM 3799 N N . LYS B 1 182 ? 11.892 -40.478 158.575 1.00 39.01 207 LYS B N 1
ATOM 3800 C CA . LYS B 1 182 ? 11.085 -40.627 157.370 1.00 44.47 207 LYS B CA 1
ATOM 3801 C C . LYS B 1 182 ? 11.676 -39.826 156.218 1.00 46.99 207 LYS B C 1
ATOM 3802 O O . LYS B 1 182 ? 11.790 -40.323 155.092 1.00 46.25 207 LYS B O 1
ATOM 3808 N N . ALA B 1 183 ? 12.066 -38.579 156.488 1.00 49.22 208 ALA B N 1
ATOM 3809 C CA . ALA B 1 183 ? 12.696 -37.764 155.456 1.00 40.04 208 ALA B CA 1
ATOM 3810 C C . ALA B 1 183 ? 14.100 -38.255 155.135 1.00 40.44 208 ALA B C 1
ATOM 3811 O O . ALA B 1 183 ? 14.539 -38.164 153.983 1.00 35.66 208 ALA B O 1
ATOM 3813 N N . ALA B 1 184 ? 14.814 -38.781 156.132 1.00 38.70 209 ALA B N 1
ATOM 3814 C CA . ALA B 1 184 ? 16.166 -39.273 155.892 1.00 41.76 209 ALA B CA 1
ATOM 3815 C C . ALA B 1 184 ? 16.151 -40.557 155.072 1.00 50.00 209 ALA B C 1
ATOM 3816 O O . ALA B 1 184 ? 16.986 -40.738 154.178 1.00 45.60 209 ALA B O 1
ATOM 3818 N N . ASP B 1 185 ? 15.206 -41.457 155.357 1.00 44.31 210 ASP B N 1
ATOM 3819 C CA . ASP B 1 185 ? 15.135 -42.718 154.628 1.00 41.54 210 ASP B CA 1
ATOM 3820 C C . ASP B 1 185 ? 14.711 -42.529 153.178 1.00 40.63 210 ASP B C 1
ATOM 3821 O O . ASP B 1 185 ? 14.923 -43.433 152.362 1.00 49.86 210 ASP B O 1
ATOM 3826 N N . ARG B 1 186 ? 14.121 -41.387 152.838 1.00 36.92 211 ARG B N 1
ATOM 3827 C CA . ARG B 1 186 ? 13.718 -41.104 151.468 1.00 32.22 211 ARG B CA 1
ATOM 3828 C C . ARG B 1 186 ? 14.823 -40.452 150.647 1.00 37.37 211 ARG B C 1
ATOM 3829 O O . ARG B 1 186 ? 14.606 -40.161 149.466 1.00 41.65 211 ARG B O 1
ATOM 3837 N N . GLY B 1 187 ? 15.993 -40.218 151.234 1.00 41.57 212 GLY B N 1
ATOM 3838 C CA . GLY B 1 187 ? 17.127 -39.691 150.505 1.00 49.49 212 GLY B CA 1
ATOM 3839 C C . GLY B 1 187 ? 17.431 -38.223 150.710 1.00 50.40 212 GLY B C 1
ATOM 3840 O O . GLY B 1 187 ? 18.271 -37.679 149.984 1.00 53.60 212 GLY B O 1
ATOM 3841 N N . LEU B 1 188 ? 16.783 -37.566 151.664 1.00 44.37 213 LEU B N 1
ATOM 3842 C CA . LEU B 1 188 ? 17.047 -36.154 151.916 1.00 42.27 213 LEU B CA 1
ATOM 3843 C C . LEU B 1 188 ? 18.319 -36.010 152.743 1.00 49.58 213 LEU B C 1
ATOM 3844 O O . LEU B 1 188 ? 18.390 -36.558 153.849 1.00 45.69 213 LEU B O 1
ATOM 3849 N N . PRO B 1 189 ? 19.335 -35.290 152.256 1.00 53.15 214 PRO B N 1
ATOM 3850 C CA . PRO B 1 189 ? 20.605 -35.236 153.002 1.00 51.82 214 PRO B CA 1
ATOM 3851 C C . PRO B 1 189 ? 20.504 -34.480 154.314 1.00 44.95 214 PRO B C 1
ATOM 3852 O O . PRO B 1 189 ? 21.127 -34.887 155.303 1.00 34.39 214 PRO B O 1
ATOM 3856 N N . HIS B 1 190 ? 19.741 -33.383 154.349 1.00 42.22 215 HIS B N 1
ATOM 3857 C CA . HIS B 1 190 ? 19.634 -32.594 155.573 1.00 44.53 215 HIS B CA 1
ATOM 3858 C C . HIS B 1 190 ? 19.060 -33.421 156.715 1.00 49.93 215 HIS B C 1
ATOM 3859 O O . HIS B 1 190 ? 19.534 -33.334 157.854 1.00 42.37 215 HIS B O 1
ATOM 3866 N N . ALA B 1 191 ? 18.039 -34.232 156.430 1.00 46.57 216 ALA B N 1
ATOM 3867 C CA . ALA B 1 191 ? 17.471 -35.091 157.462 1.00 37.83 216 ALA B CA 1
ATOM 3868 C C . ALA B 1 191 ? 18.445 -36.194 157.858 1.00 40.41 216 ALA B C 1
ATOM 3869 O O . ALA B 1 191 ? 18.505 -36.586 159.030 1.00 32.90 216 ALA B O 1
ATOM 3871 N N . GLN B 1 192 ? 19.214 -36.707 156.894 1.00 41.39 217 GLN B N 1
ATOM 3872 C CA . GLN B 1 192 ? 20.212 -37.727 157.203 1.00 44.71 217 GLN B CA 1
ATOM 3873 C C . GLN B 1 192 ? 21.278 -37.178 158.142 1.00 46.06 217 GLN B C 1
ATOM 3874 O O . GLN B 1 192 ? 21.656 -37.830 159.123 1.00 37.20 217 GLN B O 1
ATOM 3880 N N . LEU B 1 193 ? 21.775 -35.973 157.856 1.00 40.69 218 LEU B N 1
ATOM 3881 C CA . LEU B 1 193 ? 22.699 -35.315 158.773 1.00 31.21 218 LEU B CA 1
ATOM 3882 C C . LEU B 1 193 ? 22.046 -35.083 160.129 1.00 39.18 218 LEU B C 1
ATOM 3883 O O . LEU B 1 193 ? 22.647 -35.350 161.176 1.00 40.30 218 LEU B O 1
ATOM 3888 N N . ALA B 1 194 ? 20.802 -34.594 160.126 1.00 41.20 219 ALA B N 1
ATOM 3889 C CA . ALA B 1 194 ? 20.115 -34.290 161.377 1.00 31.57 219 ALA B CA 1
ATOM 3890 C C . ALA B 1 194 ? 19.913 -35.542 162.220 1.00 33.02 219 ALA B C 1
ATOM 3891 O O . ALA B 1 194 ? 20.139 -35.523 163.435 1.00 30.94 219 ALA B O 1
ATOM 3893 N N . ARG B 1 195 ? 19.486 -36.642 161.594 1.00 32.88 220 ARG B N 1
ATOM 3894 C CA . ARG B 1 195 ? 19.296 -37.879 162.344 1.00 37.77 220 ARG B CA 1
ATOM 3895 C C . ARG B 1 195 ? 20.621 -38.408 162.877 1.00 37.43 220 ARG B C 1
ATOM 3896 O O . ARG B 1 195 ? 20.676 -38.962 163.981 1.00 35.96 220 ARG B O 1
ATOM 3904 N N . GLY B 1 196 ? 21.698 -38.243 162.108 1.00 36.46 221 GLY B N 1
ATOM 3905 C CA . GLY B 1 196 ? 23.005 -38.650 162.595 1.00 40.58 221 GLY B CA 1
ATOM 3906 C C . GLY B 1 196 ? 23.482 -37.797 163.754 1.00 46.30 221 GLY B C 1
ATOM 3907 O O . GLY B 1 196 ? 24.048 -38.313 164.723 1.00 51.27 221 GLY B O 1
ATOM 3908 N N . LEU B 1 197 ? 23.258 -36.483 163.676 1.00 39.29 222 LEU B N 1
ATOM 3909 C CA . LEU B 1 197 ? 23.653 -35.600 164.768 1.00 38.99 222 LEU B CA 1
ATOM 3910 C C . LEU B 1 197 ? 22.816 -35.854 166.016 1.00 43.48 222 LEU B C 1
ATOM 3911 O O . LEU B 1 197 ? 23.339 -35.826 167.136 1.00 42.35 222 LEU B O 1
ATOM 3916 N N . PHE B 1 198 ? 21.515 -36.105 165.844 1.00 39.32 223 PHE B N 1
ATOM 3917 C CA . PHE B 1 198 ? 20.645 -36.344 166.991 1.0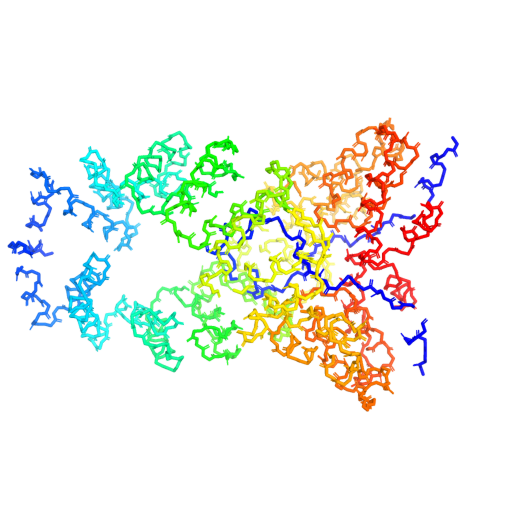0 45.42 223 PHE B CA 1
ATOM 3918 C C . PHE B 1 198 ? 21.028 -37.604 167.754 1.00 50.30 223 PHE B C 1
ATOM 3919 O O . PHE B 1 198 ? 20.733 -37.705 168.950 1.00 54.82 223 PHE B O 1
ATOM 3927 N N . ALA B 1 199 ? 21.679 -38.560 167.097 1.00 49.21 224 ALA B N 1
ATOM 3928 C CA . ALA B 1 199 ? 22.051 -39.818 167.726 1.00 52.03 224 ALA B CA 1
ATOM 3929 C C . ALA B 1 199 ? 23.453 -39.801 168.321 1.00 49.51 224 ALA B C 1
ATOM 3930 O O . ALA B 1 199 ? 23.901 -40.830 168.837 1.00 58.29 224 ALA B O 1
ATOM 3932 N N . SER B 1 200 ? 24.155 -38.669 168.271 1.00 44.82 225 SER B N 1
ATOM 3933 C CA . SER B 1 200 ? 25.539 -38.631 168.737 1.00 53.70 225 SER B CA 1
ATOM 3934 C C . SER B 1 200 ? 25.939 -37.356 169.465 1.00 45.50 225 SER B C 1
ATOM 3935 O O . SER B 1 200 ? 26.902 -37.402 170.238 1.00 50.70 225 SER B O 1
ATOM 3938 N N . PHE B 1 201 ? 25.260 -36.225 169.265 1.00 50.18 226 PHE B N 1
ATOM 3939 C CA . PHE B 1 201 ? 25.667 -34.975 169.895 1.00 47.60 226 PHE B CA 1
ATOM 3940 C C . PHE B 1 201 ? 24.510 -34.216 170.532 1.00 39.70 226 PHE B C 1
ATOM 3941 O O . PHE B 1 201 ? 24.690 -33.059 170.927 1.00 39.41 226 PHE B O 1
ATOM 3949 N N . SER B 1 202 ? 23.339 -34.829 170.655 1.00 56.06 227 SER B N 1
ATOM 3950 C CA . SER B 1 202 ? 22.175 -34.166 171.219 1.00 58.70 227 SER B CA 1
ATOM 3951 C C . SER B 1 202 ? 21.946 -34.611 172.657 1.00 55.39 227 SER B C 1
ATOM 3952 O O . SER B 1 202 ? 22.255 -35.743 173.036 1.00 63.67 227 SER B O 1
ATOM 3955 N N . HIS B 1 203 ? 21.402 -33.697 173.460 1.00 52.93 228 HIS B N 1
ATOM 3956 C CA . HIS B 1 203 ? 20.973 -34.012 174.814 1.00 64.83 228 HIS B CA 1
ATOM 3957 C C . HIS B 1 203 ? 19.466 -34.193 174.924 1.00 63.46 228 HIS B C 1
ATOM 3958 O O . HIS B 1 203 ? 18.993 -34.709 175.942 1.00 55.25 228 HIS B O 1
ATOM 3965 N N . TYR B 1 204 ? 18.707 -33.780 173.908 1.00 61.46 229 TYR B N 1
ATOM 3966 C CA . TYR B 1 204 ? 17.288 -34.112 173.846 1.00 66.59 229 TYR B CA 1
ATOM 3967 C C . TYR B 1 204 ? 17.090 -35.553 173.388 1.00 65.66 229 TYR B C 1
ATOM 3968 O O . TYR B 1 204 ? 16.511 -36.374 174.108 1.00 80.43 229 TYR B O 1
ATOM 3977 N N . TYR B 1 205 ? 17.576 -35.877 172.195 1.00 58.68 230 TYR B N 1
ATOM 3978 C CA . TYR B 1 205 ? 17.425 -37.205 171.627 1.00 48.49 230 TYR B CA 1
ATOM 3979 C C . TYR B 1 205 ? 18.424 -38.178 172.249 1.00 56.32 230 TYR B C 1
ATOM 3980 O O . TYR B 1 205 ? 19.470 -37.770 172.758 1.00 71.56 230 TYR B O 1
ATOM 3989 N N . PRO B 1 206 ? 18.119 -39.475 172.229 1.00 51.40 231 PRO B N 1
ATOM 3990 C CA . PRO B 1 206 ? 19.019 -40.458 172.845 1.00 54.21 231 PRO B CA 1
ATOM 3991 C C . PRO B 1 206 ? 20.283 -40.665 172.021 1.00 57.30 231 PRO B C 1
ATOM 3992 O O . PRO B 1 206 ? 20.439 -40.153 170.910 1.00 56.33 231 PRO B O 1
ATOM 3996 N N . ARG B 1 207 ? 21.199 -41.444 172.594 1.00 60.81 232 ARG B N 1
ATOM 3997 C CA . ARG B 1 207 ? 22.503 -41.705 171.999 1.00 55.77 232 ARG B CA 1
ATOM 3998 C C . ARG B 1 207 ? 22.519 -43.078 171.340 1.00 58.79 232 ARG B C 1
ATOM 3999 O O . ARG B 1 207 ? 22.209 -44.087 171.983 1.00 54.27 232 ARG B O 1
ATOM 4007 N N . ASP B 1 208 ? 22.887 -43.109 170.058 1.00 55.02 233 ASP B N 1
ATOM 4008 C CA . ASP B 1 208 ? 23.091 -44.360 169.324 1.00 45.96 233 ASP B CA 1
ATOM 4009 C C . ASP B 1 208 ? 24.211 -44.092 168.316 1.00 57.75 233 ASP B C 1
ATOM 4010 O O . ASP B 1 208 ? 23.955 -43.686 167.180 1.00 54.49 233 ASP B O 1
ATOM 4015 N N . ASP B 1 209 ? 25.453 -44.316 168.755 1.00 65.48 234 ASP B N 1
ATOM 4016 C CA . ASP B 1 209 ? 26.598 -44.062 167.887 1.00 54.65 234 ASP B CA 1
ATOM 4017 C C . ASP B 1 209 ? 26.594 -44.975 166.668 1.00 51.51 234 ASP B C 1
ATOM 4018 O O . ASP B 1 209 ? 27.066 -44.578 165.597 1.00 58.16 234 ASP B O 1
ATOM 4023 N N . GLU B 1 210 ? 26.069 -46.196 166.806 1.00 54.77 235 GLU B N 1
ATOM 4024 C CA . GLU B 1 210 ? 25.911 -47.060 165.640 1.00 59.64 235 GLU B CA 1
ATOM 4025 C C . GLU B 1 210 ? 24.941 -46.450 164.636 1.00 59.55 235 GLU B C 1
ATOM 4026 O O . GLU B 1 210 ? 25.192 -46.472 163.425 1.00 57.02 235 GLU B O 1
ATOM 4032 N N . LYS B 1 211 ? 23.826 -45.897 165.123 1.00 51.26 236 LYS B N 1
ATOM 4033 C CA . LYS B 1 211 ? 22.871 -45.242 164.235 1.00 59.48 236 LYS B CA 1
ATOM 4034 C C . LYS B 1 211 ? 23.434 -43.950 163.662 1.00 54.31 236 LYS B C 1
ATOM 4035 O O . LYS B 1 211 ? 23.122 -43.591 162.520 1.00 45.42 236 LYS B O 1
ATOM 4041 N N . ALA B 1 212 ? 24.260 -43.241 164.435 1.00 57.81 237 ALA B N 1
ATOM 4042 C CA . ALA B 1 212 ? 24.819 -41.978 163.965 1.00 46.94 237 ALA B CA 1
ATOM 4043 C C . ALA B 1 212 ? 25.706 -42.190 162.747 1.00 43.24 237 ALA B C 1
ATOM 4044 O O . ALA B 1 212 ? 25.602 -41.461 161.754 1.00 46.74 237 ALA B O 1
ATOM 4046 N N . VAL B 1 213 ? 26.587 -43.192 162.803 1.00 42.73 238 VAL B N 1
ATOM 4047 C CA . VAL B 1 213 ? 27.464 -43.473 161.670 1.00 45.17 238 VAL B CA 1
ATOM 4048 C C . VAL B 1 213 ? 26.652 -43.866 160.446 1.00 44.01 238 VAL B C 1
ATOM 4049 O O . VAL B 1 213 ? 27.028 -43.545 159.312 1.00 36.03 238 VAL B O 1
ATOM 4053 N N . LEU B 1 214 ? 25.522 -44.548 160.651 1.00 46.89 239 LEU B N 1
ATOM 4054 C CA . LEU B 1 214 ? 24.696 -44.985 159.530 1.00 45.21 239 LEU B CA 1
ATOM 4055 C C . LEU B 1 214 ? 24.167 -43.793 158.740 1.00 47.77 239 LEU B C 1
ATOM 4056 O O . LEU B 1 214 ? 24.358 -43.706 157.522 1.00 49.77 239 LEU B O 1
ATOM 4061 N N . TYR B 1 215 ? 23.501 -42.859 159.421 1.00 47.58 240 TYR B N 1
ATOM 4062 C CA . TYR B 1 215 ? 22.892 -41.730 158.726 1.00 42.17 240 TYR B CA 1
ATOM 4063 C C . TYR B 1 215 ? 23.915 -40.678 158.317 1.00 40.59 240 TYR B C 1
ATOM 4064 O O . TYR B 1 215 ? 23.737 -40.024 157.283 1.00 42.29 240 TYR B O 1
ATOM 4073 N N . LEU B 1 216 ? 24.979 -40.494 159.102 1.00 46.18 241 LEU B N 1
ATOM 4074 C CA . LEU B 1 216 ? 26.044 -39.590 158.682 1.00 32.81 241 LEU B CA 1
ATOM 4075 C C . LEU B 1 216 ? 26.721 -40.088 157.414 1.00 40.62 241 LEU B C 1
ATOM 4076 O O . LEU B 1 216 ? 27.123 -39.282 156.567 1.00 38.82 241 LEU B O 1
ATOM 4081 N N . THR B 1 217 ? 26.842 -41.409 157.258 1.00 39.99 242 THR B N 1
ATOM 4082 C CA . THR B 1 217 ? 27.425 -41.963 156.041 1.00 34.82 242 THR B CA 1
ATOM 4083 C C . THR B 1 217 ? 26.535 -41.694 154.833 1.00 41.46 242 THR B C 1
ATOM 4084 O O . THR B 1 217 ? 27.031 -41.332 153.760 1.00 38.82 242 THR B O 1
ATOM 4088 N N . LYS B 1 218 ? 25.219 -41.861 154.993 1.00 41.21 243 LYS B N 1
ATOM 4089 C CA . LYS B 1 218 ? 24.299 -41.625 153.884 1.00 40.71 243 LYS B CA 1
ATOM 4090 C C . LYS B 1 218 ? 24.400 -40.192 153.380 1.00 42.82 243 LYS B C 1
ATOM 4091 O O . LYS B 1 218 ? 24.430 -39.951 152.167 1.00 41.79 243 LYS B O 1
ATOM 4097 N N . ALA B 1 219 ? 24.462 -39.225 154.298 1.00 43.42 244 ALA B N 1
ATOM 4098 C CA . ALA B 1 219 ? 24.588 -37.832 153.887 1.00 44.22 244 ALA B CA 1
ATOM 4099 C C . ALA B 1 219 ? 25.992 -37.520 153.388 1.00 41.44 244 ALA B C 1
ATOM 4100 O O . ALA B 1 219 ? 26.163 -36.636 152.541 1.00 47.46 244 ALA B O 1
ATOM 4102 N N . ALA B 1 220 ? 27.003 -38.230 153.893 1.00 45.05 245 AL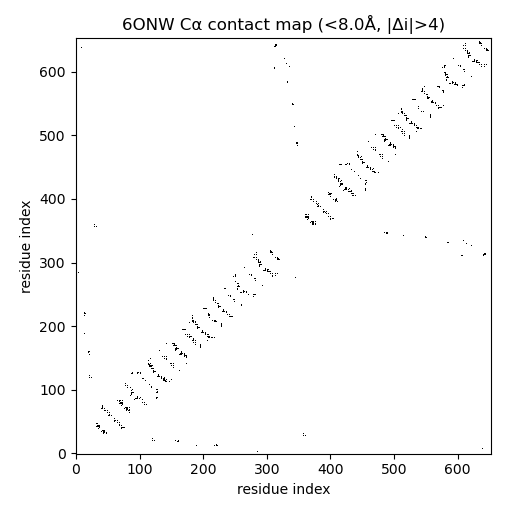A B N 1
ATOM 4103 C CA . ALA B 1 220 ? 28.370 -37.991 153.440 1.00 48.55 245 ALA B CA 1
ATOM 4104 C C . ALA B 1 220 ? 28.556 -38.416 151.990 1.00 43.32 245 ALA B C 1
ATOM 4105 O O . ALA B 1 220 ? 29.263 -37.748 151.227 1.00 37.85 245 ALA B O 1
ATOM 4107 N N . LYS B 1 221 ? 27.930 -39.525 151.590 1.00 45.83 246 LYS B N 1
ATOM 4108 C CA . LYS B 1 221 ? 28.047 -39.989 150.213 1.00 38.10 246 LYS B CA 1
ATOM 4109 C C . LYS B 1 221 ? 27.401 -39.030 149.222 1.00 33.47 246 LYS B C 1
ATOM 4110 O O . LYS B 1 221 ? 27.777 -39.030 148.046 1.00 38.98 246 LYS B O 1
ATOM 4116 N N . GLN B 1 222 ? 26.446 -38.216 149.665 1.00 42.09 247 GLN B N 1
ATOM 4117 C CA . GLN B 1 222 ? 25.821 -37.219 148.809 1.00 50.31 247 GLN B CA 1
ATOM 4118 C C . GLN B 1 222 ? 26.600 -35.910 148.768 1.00 44.49 247 GLN B C 1
ATOM 4119 O O . GLN B 1 222 ? 26.123 -34.937 148.175 1.00 53.52 247 GLN B O 1
ATOM 4125 N N . GLY B 1 223 ? 27.776 -35.863 149.386 1.00 37.56 248 GLY B N 1
ATOM 4126 C CA . GLY B 1 223 ? 28.659 -34.722 149.249 1.00 50.17 248 GLY B CA 1
ATOM 4127 C C . GLY B 1 223 ? 28.489 -33.622 150.270 1.00 45.44 248 GLY B C 1
ATOM 4128 O O . GLY B 1 223 ? 29.004 -32.519 150.054 1.00 45.96 248 GLY B O 1
ATOM 4137 N N . PRO B 1 225 ? 29.529 -31.539 153.130 1.00 41.41 250 PRO B N 1
ATOM 4138 C CA . PRO B 1 225 ? 30.801 -31.343 153.843 1.00 33.70 250 PRO B CA 1
ATOM 4139 C C . PRO B 1 225 ? 30.673 -31.449 155.351 1.00 33.58 250 PRO B C 1
ATOM 4140 O O . PRO B 1 225 ? 31.604 -31.932 156.008 1.00 41.11 250 PRO B O 1
ATOM 4152 N N . ALA B 1 227 ? 28.430 -33.316 156.973 1.00 44.19 252 ALA B N 1
ATOM 4153 C CA . ALA B 1 227 ? 28.238 -34.733 157.260 1.00 33.69 252 ALA B CA 1
ATOM 4154 C C . ALA B 1 227 ? 29.554 -35.492 157.176 1.00 43.62 252 ALA B C 1
ATOM 4155 O O . ALA B 1 227 ? 29.845 -36.341 158.027 1.00 44.64 252 ALA B O 1
ATOM 4157 N N . GLN B 1 228 ? 30.364 -35.196 156.156 1.00 42.77 253 GLN B N 1
ATOM 4158 C CA . GLN B 1 228 ? 31.666 -35.843 156.026 1.00 35.27 253 GLN B CA 1
ATOM 4159 C C . GLN B 1 228 ? 32.565 -35.514 157.210 1.00 35.56 253 GLN B C 1
ATOM 4160 O O . GLN B 1 228 ? 33.332 -36.366 157.673 1.00 40.49 253 GLN B O 1
ATOM 4166 N N . PHE B 1 229 ? 32.482 -34.281 157.716 1.00 32.05 254 PHE B N 1
ATOM 4167 C CA . PHE B 1 229 ? 33.300 -33.889 158.858 1.00 31.08 254 PHE B CA 1
ATOM 4168 C C . PHE B 1 229 ? 32.925 -34.687 160.100 1.00 37.34 254 PHE B C 1
ATOM 4169 O O . PHE B 1 229 ? 33.788 -35.287 160.752 1.00 38.66 254 PHE B O 1
ATOM 4177 N N . TYR B 1 230 ? 31.636 -34.705 160.444 1.00 40.68 255 TYR B N 1
ATOM 4178 C CA . TYR B 1 230 ? 31.202 -35.446 161.623 1.00 46.25 255 TYR B CA 1
ATOM 4179 C C . TYR B 1 230 ? 31.397 -36.946 161.451 1.00 46.43 255 TYR B C 1
ATOM 4180 O O . TYR B 1 230 ? 31.639 -37.653 162.436 1.00 40.22 255 TYR B O 1
ATOM 4189 N N . LEU B 1 231 ? 31.300 -37.451 160.219 1.00 42.62 256 LEU B N 1
ATOM 4190 C CA . LEU B 1 231 ? 31.556 -38.868 159.985 1.00 37.27 256 LEU B CA 1
ATOM 4191 C C . LEU B 1 231 ? 33.012 -39.211 160.269 1.00 43.01 256 LEU B C 1
ATOM 4192 O O . LEU B 1 231 ? 33.307 -40.213 160.932 1.00 48.78 256 LEU B O 1
ATOM 4197 N N . ALA B 1 232 ? 33.938 -38.389 159.771 1.00 45.03 257 ALA B N 1
ATOM 4198 C CA . ALA B 1 232 ? 35.350 -38.604 160.066 1.00 39.81 257 ALA B CA 1
ATOM 4199 C C . ALA B 1 232 ? 35.630 -38.480 161.557 1.00 38.42 257 ALA B C 1
ATOM 4200 O O . ALA B 1 232 ? 36.518 -39.162 162.081 1.00 39.56 257 ALA B O 1
ATOM 4202 N N . LEU B 1 233 ? 34.883 -37.619 162.252 1.00 43.49 258 LEU B N 1
ATOM 4203 C CA . LEU B 1 233 ? 35.029 -37.502 163.699 1.00 39.65 258 LEU B CA 1
ATOM 4204 C C . LEU B 1 233 ? 34.699 -38.819 164.390 1.00 47.63 258 LEU B C 1
ATOM 4205 O O . LEU B 1 233 ? 35.365 -39.206 165.357 1.00 47.83 258 LEU B O 1
ATOM 4218 N N . TYR B 1 235 ? 34.898 -41.881 163.074 1.00 45.21 260 TYR B N 1
ATOM 4219 C CA . TYR B 1 235 ? 35.963 -42.836 162.783 1.00 51.24 260 TYR B CA 1
ATOM 4220 C C . TYR B 1 235 ? 37.195 -42.566 163.637 1.00 46.76 260 TYR B C 1
ATOM 4221 O O . TYR B 1 235 ? 37.811 -43.499 164.166 1.00 45.83 260 TYR B O 1
ATOM 4230 N N . GLN B 1 236 ? 37.568 -41.293 163.787 1.00 44.25 261 GLN B N 1
ATOM 4231 C CA . GLN B 1 236 ? 38.803 -40.958 164.485 1.00 43.43 261 GLN B CA 1
ATOM 4232 C C . GLN B 1 236 ? 38.701 -41.224 165.981 1.00 41.89 261 GLN B C 1
ATOM 4233 O O . GLN B 1 236 ? 39.704 -41.569 166.617 1.00 43.26 261 GLN B O 1
ATOM 4239 N N . ARG B 1 237 ? 37.511 -41.080 166.559 1.00 41.34 262 ARG B N 1
ATOM 4240 C CA . ARG B 1 237 ? 37.314 -41.285 167.988 1.00 49.61 262 ARG B CA 1
ATOM 4241 C C . ARG B 1 237 ? 36.737 -42.654 168.322 1.00 48.51 262 ARG B C 1
ATOM 4242 O O . ARG B 1 237 ? 36.475 -42.930 169.497 1.00 39.58 262 ARG B O 1
ATOM 4250 N N . GLY B 1 238 ? 36.546 -43.515 167.327 1.00 44.64 263 GLY B N 1
ATOM 4251 C CA . GLY B 1 238 ? 36.055 -44.860 167.571 1.00 51.47 263 GLY B CA 1
ATOM 4252 C C . GLY B 1 238 ? 34.659 -44.931 168.151 1.00 54.01 263 GLY B C 1
ATOM 4253 O O . GLY B 1 238 ? 34.410 -45.741 169.053 1.00 55.52 263 GLY B O 1
ATOM 4254 N N . ARG B 1 239 ? 33.742 -44.102 167.659 1.00 50.70 264 ARG B N 1
ATOM 4255 C CA . ARG B 1 239 ? 32.356 -44.094 168.110 1.00 48.87 264 ARG B CA 1
ATOM 4256 C C . ARG B 1 239 ? 31.469 -44.593 166.979 1.00 47.65 264 ARG B C 1
ATOM 4257 O O . ARG B 1 239 ? 31.498 -44.040 165.874 1.00 53.90 264 ARG B O 1
ATOM 4265 N N . GLY B 1 240 ? 30.684 -45.636 167.255 1.00 46.91 265 GLY B N 1
ATOM 4266 C CA . GLY B 1 240 ? 29.804 -46.220 166.266 1.00 45.84 265 GLY B CA 1
ATOM 4267 C C . GLY B 1 240 ? 30.468 -47.159 165.284 1.00 50.28 265 GLY B C 1
ATOM 4268 O O . GLY B 1 240 ? 29.776 -47.985 164.676 1.00 62.55 265 GLY B O 1
ATOM 4269 N N . VAL B 1 241 ? 31.784 -47.057 165.100 1.00 55.05 266 VAL B N 1
ATOM 4270 C CA . VAL B 1 241 ? 32.546 -47.955 164.243 1.00 50.04 266 VAL B CA 1
ATOM 4271 C C . VAL B 1 241 ? 33.905 -48.193 164.889 1.00 54.78 266 VAL B C 1
ATOM 4272 O O . VAL B 1 241 ? 34.286 -47.530 165.856 1.00 46.02 266 VAL B O 1
ATOM 4276 N N . GLU B 1 242 ? 34.636 -49.159 164.341 1.00 55.04 267 GLU B N 1
ATOM 4277 C CA . GLU B 1 242 ? 35.997 -49.405 164.790 1.00 55.28 267 GLU B CA 1
ATOM 4278 C C . GLU B 1 242 ? 36.881 -48.217 164.432 1.00 54.07 267 GLU B C 1
ATOM 4279 O O . GLU B 1 242 ? 36.787 -47.664 163.332 1.00 53.33 267 GLU B O 1
ATOM 4285 N N . GLN B 1 243 ? 37.733 -47.818 165.375 1.00 51.66 268 GLN B N 1
ATOM 4286 C CA . GLN B 1 243 ? 38.584 -46.652 165.175 1.00 46.02 268 GLN B CA 1
ATOM 4287 C C . GLN B 1 243 ? 39.489 -46.853 163.966 1.00 56.73 268 GLN B C 1
ATOM 4288 O O . GLN B 1 243 ? 40.129 -47.899 163.819 1.00 66.00 268 GLN B O 1
ATOM 4294 N N . SER B 1 244 ? 39.539 -45.844 163.099 1.00 47.06 269 SER B N 1
ATOM 4295 C CA . SER B 1 244 ? 40.329 -45.921 161.875 1.00 51.75 269 SER B CA 1
ATOM 4296 C C . SER B 1 244 ? 40.785 -44.524 161.488 1.00 49.32 269 SER B C 1
ATOM 4297 O O . SER B 1 244 ? 39.955 -43.666 161.177 1.00 49.96 269 SER B O 1
ATOM 4300 N N . ASN B 1 245 ? 42.101 -44.301 161.502 1.00 57.59 270 ASN B N 1
ATOM 4301 C CA . ASN B 1 245 ? 42.627 -43.025 161.030 1.00 55.01 270 ASN B CA 1
ATOM 4302 C C . ASN B 1 245 ? 42.570 -42.928 159.511 1.00 58.61 270 ASN B C 1
ATOM 4303 O O . ASN B 1 245 ? 42.478 -41.822 158.967 1.00 50.20 270 ASN B O 1
ATOM 4308 N N . GLU B 1 246 ? 42.624 -44.066 158.814 1.00 67.72 271 GLU B N 1
ATOM 4309 C CA . GLU B 1 246 ? 42.534 -44.051 157.357 1.00 67.15 271 GLU B CA 1
ATOM 4310 C C . GLU B 1 246 ? 41.175 -43.539 156.899 1.00 63.36 271 GLU B C 1
ATOM 4311 O O . GLU B 1 246 ? 41.087 -42.653 156.040 1.00 61.74 271 GLU B O 1
ATOM 4317 N N . GLN B 1 247 ? 40.097 -44.090 157.462 1.00 61.84 272 GLN B N 1
ATOM 4318 C CA . GLN B 1 247 ? 38.762 -43.617 157.113 1.00 56.00 272 GLN B CA 1
ATOM 4319 C C . GLN B 1 247 ? 38.549 -42.181 157.572 1.00 52.46 272 GLN B C 1
ATOM 4320 O O . GLN B 1 247 ? 37.981 -41.366 156.834 1.00 46.04 272 GLN B O 1
ATOM 4326 N N . ALA B 1 248 ? 39.003 -41.850 158.784 1.00 58.18 273 ALA B N 1
ATOM 4327 C CA . ALA B 1 248 ? 38.858 -40.486 159.284 1.00 58.62 273 ALA B CA 1
ATOM 4328 C C . ALA B 1 248 ? 39.614 -39.489 158.419 1.00 49.56 273 ALA B C 1
ATOM 4329 O O . ALA B 1 248 ? 39.198 -38.332 158.296 1.00 45.20 273 ALA B O 1
ATOM 4331 N N . LEU B 1 249 ? 40.724 -39.914 157.815 1.00 46.92 274 LEU B N 1
ATOM 4332 C CA . LEU B 1 249 ? 41.445 -39.033 156.904 1.00 43.07 274 LEU B CA 1
ATOM 4333 C C . LEU B 1 249 ? 40.705 -38.889 155.580 1.00 47.06 274 LEU B C 1
ATOM 4334 O O . LEU B 1 249 ? 40.680 -37.801 154.994 1.00 40.34 274 LEU B O 1
ATOM 4339 N N . HIS B 1 250 ? 40.090 -39.972 155.100 1.00 56.57 275 HIS B N 1
ATOM 4340 C CA . HIS B 1 250 ? 39.439 -39.943 153.793 1.00 53.22 275 HIS B CA 1
ATOM 4341 C C . HIS B 1 250 ? 38.215 -39.036 153.801 1.00 46.99 275 HIS B C 1
ATOM 4342 O O . HIS B 1 250 ? 38.021 -38.231 152.881 1.00 45.37 275 HIS B O 1
ATOM 4349 N N . TRP B 1 251 ? 37.371 -39.154 154.827 1.00 42.25 276 TRP B N 1
ATOM 4350 C CA . TRP B 1 251 ? 36.145 -38.363 154.858 1.00 48.26 276 TRP B CA 1
ATOM 4351 C C . TRP B 1 251 ? 36.421 -36.907 155.208 1.00 46.64 276 TRP B C 1
ATOM 4352 O O . TRP B 1 251 ? 35.813 -36.002 154.625 1.00 44.93 276 TRP B O 1
ATOM 4363 N N . ASN B 1 252 ? 37.332 -36.656 156.151 1.00 39.72 277 ASN B N 1
ATOM 4364 C CA . ASN B 1 252 ? 37.661 -35.277 156.491 1.00 42.75 277 ASN B CA 1
ATOM 4365 C C . ASN B 1 252 ? 38.384 -34.579 155.346 1.00 44.45 277 ASN B C 1
ATOM 4366 O O . ASN B 1 252 ? 38.312 -33.351 155.227 1.00 40.08 277 ASN B O 1
ATOM 4379 N N . LEU B 1 254 ? 37.681 -35.058 152.038 1.00 51.34 279 LEU B N 1
ATOM 4380 C CA . LEU B 1 254 ? 36.616 -34.639 151.134 1.00 47.30 279 LEU B CA 1
ATOM 4381 C C . LEU B 1 254 ? 35.873 -33.424 151.671 1.00 45.14 279 LEU B C 1
ATOM 4382 O O . LEU B 1 254 ? 35.447 -32.561 150.894 1.00 40.42 279 LEU B O 1
ATOM 4387 N N . ALA B 1 255 ? 35.715 -33.333 152.992 1.00 42.07 280 ALA B N 1
ATOM 4388 C CA . ALA B 1 255 ? 35.057 -32.172 153.578 1.00 38.76 280 ALA B CA 1
ATOM 4389 C C . ALA B 1 255 ? 35.952 -30.941 153.509 1.00 44.31 280 ALA B C 1
ATOM 4390 O O . ALA B 1 255 ? 35.499 -29.851 153.142 1.00 44.83 280 ALA B O 1
ATOM 4392 N N . ALA B 1 256 ? 37.233 -31.099 153.856 1.00 46.26 281 ALA B N 1
ATOM 4393 C CA . ALA B 1 256 ? 38.138 -29.956 153.886 1.00 36.33 281 ALA B CA 1
ATOM 4394 C C . ALA B 1 256 ? 38.388 -29.391 152.494 1.00 43.44 281 ALA B C 1
ATOM 4395 O O . ALA B 1 256 ? 38.626 -28.186 152.351 1.00 44.00 281 ALA B O 1
ATOM 4397 N N . GLU B 1 257 ? 38.339 -30.234 151.460 1.00 37.73 282 GLU B N 1
ATOM 4398 C CA . GLU B 1 257 ? 38.525 -29.746 150.100 1.00 38.15 282 GLU B CA 1
ATOM 4399 C C . GLU B 1 257 ? 37.352 -28.906 149.613 1.00 47.34 282 GLU B C 1
ATOM 4400 O O . GLU B 1 257 ? 37.481 -28.231 148.586 1.00 39.33 282 GLU B O 1
ATOM 4406 N N . GLN B 1 258 ? 36.223 -28.929 150.317 1.00 48.32 283 GLN B N 1
ATOM 4407 C CA . GLN B 1 258 ? 35.087 -28.079 149.996 1.00 37.28 283 GLN B CA 1
ATOM 4408 C C . GLN B 1 258 ? 35.116 -26.752 150.742 1.00 42.66 283 GLN B C 1
ATOM 4409 O O . GLN B 1 258 ? 34.185 -25.954 150.596 1.00 45.50 283 GLN B O 1
ATOM 4415 N N . GLY B 1 259 ? 36.153 -26.499 151.534 1.00 42.91 284 GLY B N 1
ATOM 4416 C CA . GLY B 1 259 ? 36.251 -25.259 152.272 1.00 41.52 284 GLY B CA 1
ATOM 4417 C C . GLY B 1 259 ? 35.529 -25.240 153.597 1.00 43.03 284 GLY B C 1
ATOM 4418 O O . GLY B 1 259 ? 35.315 -24.156 154.151 1.00 49.54 284 GLY B O 1
ATOM 4419 N N . TYR B 1 260 ? 35.141 -26.393 154.120 1.00 43.11 285 TYR B N 1
ATOM 4420 C CA . TYR B 1 260 ? 34.494 -26.463 155.424 1.00 46.44 285 TYR B CA 1
ATOM 4421 C C . TYR B 1 260 ? 35.514 -26.132 156.506 1.00 44.98 285 TYR B C 1
ATOM 4422 O O . TYR B 1 260 ? 36.439 -26.925 156.726 1.00 43.42 285 TYR B O 1
ATOM 4431 N N . PRO B 1 261 ? 35.396 -24.992 157.197 1.00 40.94 286 PRO B N 1
ATOM 4432 C CA . PRO B 1 261 ? 36.486 -24.565 158.094 1.00 36.05 286 PRO B CA 1
ATOM 4433 C C . PRO B 1 261 ? 36.780 -25.545 159.216 1.00 45.22 286 PRO B C 1
ATOM 4434 O O . PRO B 1 261 ? 37.953 -25.757 159.550 1.00 48.93 286 PRO B O 1
ATOM 4438 N N . ASP B 1 262 ? 35.750 -26.147 159.814 1.00 47.42 287 ASP B N 1
ATOM 4439 C CA . ASP B 1 262 ? 35.989 -27.122 160.873 1.00 42.21 287 ASP B CA 1
ATOM 4440 C C . ASP B 1 262 ? 36.764 -28.326 160.357 1.00 42.30 287 ASP B C 1
ATOM 4441 O O . ASP B 1 262 ? 37.578 -28.901 161.089 1.00 47.08 287 ASP B O 1
ATOM 4446 N N . ALA B 1 263 ? 36.534 -28.717 159.102 1.00 38.48 288 ALA B N 1
ATOM 4447 C CA . ALA B 1 263 ? 37.290 -29.822 158.523 1.00 40.05 288 ALA B CA 1
ATOM 4448 C C . ALA B 1 263 ? 38.719 -29.403 158.203 1.00 41.15 288 ALA B C 1
ATOM 4449 O O . ALA B 1 263 ? 39.653 -30.202 158.341 1.00 36.25 288 ALA B O 1
ATOM 4451 N N . GLU B 1 264 ? 38.908 -28.154 157.771 1.00 41.15 289 GLU B N 1
ATOM 4452 C CA . GLU B 1 264 ? 40.251 -27.669 157.477 1.00 32.96 289 GLU B CA 1
ATOM 4453 C C . GLU B 1 264 ? 41.102 -27.608 158.739 1.00 37.90 289 GLU B C 1
ATOM 4454 O O . GLU B 1 264 ? 42.295 -27.926 158.706 1.00 38.10 289 GLU B O 1
ATOM 4460 N N . TYR B 1 265 ? 40.505 -27.208 159.863 1.00 42.82 290 TYR B N 1
ATOM 4461 C CA . TYR B 1 265 ? 41.237 -27.218 161.124 1.00 37.25 290 TYR B CA 1
ATOM 4462 C C . TYR B 1 265 ? 41.623 -28.636 161.523 1.00 39.13 290 TYR B C 1
ATOM 4463 O O . TYR B 1 265 ? 42.730 -28.871 162.021 1.00 38.83 290 TYR B O 1
ATOM 4472 N N . ALA B 1 266 ? 40.717 -29.595 161.316 1.00 46.77 291 ALA B N 1
ATOM 4473 C CA . ALA B 1 266 ? 41.021 -30.982 161.648 1.00 44.20 291 ALA B CA 1
ATOM 4474 C C . ALA B 1 266 ? 42.202 -31.494 160.835 1.00 39.04 291 ALA B C 1
ATOM 4475 O O . ALA B 1 266 ? 43.059 -32.215 161.358 1.00 45.21 291 ALA B O 1
ATOM 4485 N N . SER B 1 268 ? 44.673 -29.741 159.750 1.00 40.30 293 SER B N 1
ATOM 4486 C CA . SER B 1 268 ? 45.875 -29.159 160.337 1.00 34.91 293 SER B CA 1
ATOM 4487 C C . SER B 1 268 ? 46.308 -29.930 161.576 1.00 41.95 293 SER B C 1
ATOM 4488 O O . SER B 1 268 ? 47.507 -30.105 161.821 1.00 49.90 293 SER B O 1
ATOM 4491 N N . ARG B 1 269 ? 45.344 -30.401 162.369 1.00 34.82 294 ARG B N 1
ATOM 4492 C CA . ARG B 1 269 ? 45.682 -31.173 163.558 1.00 42.22 294 ARG B CA 1
ATOM 4493 C C . ARG B 1 269 ? 46.191 -32.561 163.190 1.00 38.87 294 ARG B C 1
ATOM 4494 O O . ARG B 1 269 ? 47.086 -33.094 163.854 1.00 47.24 294 ARG B O 1
ATOM 4510 N N . ALA B 1 271 ? 47.695 -33.332 160.265 1.00 37.74 296 ALA B N 1
ATOM 4511 C CA . ALA B 1 271 ? 48.967 -33.182 159.567 1.00 40.78 296 ALA B CA 1
ATOM 4512 C C . ALA B 1 271 ? 50.108 -32.860 160.523 1.00 43.09 296 ALA B C 1
ATOM 4513 O O . ALA B 1 271 ? 51.263 -33.195 160.239 1.00 48.23 296 ALA B O 1
ATOM 4515 N N . GLU B 1 272 ? 49.814 -32.215 161.653 1.00 42.25 297 GLU B N 1
ATOM 4516 C CA . GLU B 1 272 ? 50.869 -31.899 162.609 1.00 47.04 297 GLU B CA 1
ATOM 4517 C C . GLU B 1 272 ? 51.159 -33.065 163.546 1.00 40.95 297 GLU B C 1
ATOM 4518 O O . GLU B 1 272 ? 52.290 -33.205 164.024 1.00 48.42 297 GLU B O 1
ATOM 4524 N N . LEU B 1 273 ? 50.166 -33.909 163.812 1.00 40.27 298 LEU B N 1
ATOM 4525 C CA . LEU B 1 273 ? 50.315 -35.023 164.736 1.00 39.09 298 LEU B CA 1
ATOM 4526 C C . LEU B 1 273 ? 50.553 -36.354 164.034 1.00 44.10 298 LEU B C 1
ATOM 4527 O O . LEU B 1 273 ? 50.771 -37.364 164.711 1.00 42.96 298 LEU B O 1
ATOM 4532 N N . GLY B 1 274 ? 50.520 -36.380 162.702 1.00 42.85 299 GLY B N 1
ATOM 4533 C CA . GLY B 1 274 ? 50.723 -37.606 161.953 1.00 43.27 299 GLY B CA 1
ATOM 4534 C C . GLY B 1 274 ? 49.640 -38.640 162.184 1.00 52.60 299 GLY B C 1
ATOM 4535 O O . GLY B 1 274 ? 49.912 -39.742 162.667 1.00 64.67 299 GLY B O 1
ATOM 4536 N N . ILE B 1 275 ? 48.408 -38.295 161.835 1.00 53.32 300 ILE B N 1
ATOM 4537 C CA . ILE B 1 275 ? 47.246 -39.138 162.078 1.00 44.70 300 ILE B CA 1
ATOM 4538 C C . ILE B 1 275 ? 46.718 -39.543 160.707 1.00 53.43 300 ILE B C 1
ATOM 4539 O O . ILE B 1 275 ? 46.165 -38.722 159.967 1.00 62.05 300 ILE B O 1
ATOM 4544 N N . GLY B 1 276 ? 46.910 -40.808 160.343 1.00 52.43 301 GLY B N 1
ATOM 4545 C CA . GLY B 1 276 ? 46.609 -41.273 159.010 1.00 62.48 301 GLY B CA 1
ATOM 4546 C C . GLY B 1 276 ? 47.573 -40.790 157.948 1.00 63.32 301 GLY B C 1
ATOM 4547 O O . GLY B 1 276 ? 47.593 -41.356 156.850 1.00 57.38 301 GLY B O 1
ATOM 4548 N N . VAL B 1 277 ? 48.373 -39.761 158.247 1.00 64.43 302 VAL B N 1
ATOM 4549 C CA . VAL B 1 277 ? 49.438 -39.275 157.388 1.00 74.32 302 VAL B CA 1
ATOM 4550 C C . VAL B 1 277 ? 50.733 -39.251 158.193 1.00 64.75 302 VAL B C 1
ATOM 4551 O O . VAL B 1 277 ? 50.756 -39.574 159.378 1.00 65.55 302 VAL B O 1
ATOM 4555 N N . THR B 1 278 ? 51.813 -38.849 157.537 1.00 63.24 303 THR B N 1
ATOM 4556 C CA . THR B 1 278 ? 53.044 -38.556 158.252 1.00 68.67 303 THR B CA 1
ATOM 4557 C C . THR B 1 278 ? 53.078 -37.075 158.617 1.00 54.01 303 THR B C 1
ATOM 4558 O O . THR B 1 278 ? 52.561 -36.225 157.885 1.00 46.02 303 THR B O 1
ATOM 4562 N N . ALA B 1 279 ? 53.676 -36.775 159.770 1.00 47.91 304 ALA B N 1
ATOM 4563 C CA . ALA B 1 279 ? 53.674 -35.408 160.279 1.00 43.52 304 ALA B CA 1
ATOM 4564 C C . ALA B 1 279 ? 54.287 -34.454 159.260 1.00 48.49 304 ALA B C 1
ATOM 4565 O O . ALA B 1 279 ? 55.354 -34.721 158.700 1.00 57.18 304 ALA B O 1
ATOM 4567 N N . ASP B 1 280 ? 53.596 -33.338 159.017 1.00 46.16 305 ASP B N 1
ATOM 4568 C CA . ASP B 1 280 ? 54.026 -32.344 158.030 1.00 40.41 305 ASP B CA 1
ATOM 4569 C C . ASP B 1 280 ? 53.588 -30.974 158.554 1.00 47.46 305 ASP B C 1
ATOM 4570 O O . ASP B 1 280 ? 52.473 -30.523 158.284 1.00 52.91 305 ASP B O 1
ATOM 4575 N N . LYS B 1 281 ? 54.482 -30.320 159.301 1.00 50.80 306 LYS B N 1
ATOM 4576 C CA . LYS B 1 281 ? 54.158 -29.016 159.868 1.00 47.04 306 LYS B CA 1
ATOM 4577 C C . LYS B 1 281 ? 54.007 -27.940 158.800 1.00 42.24 306 LYS B C 1
ATOM 4578 O O . LYS B 1 281 ? 53.400 -26.899 159.071 1.00 55.52 306 LYS B O 1
ATOM 4584 N N . ALA B 1 282 ? 54.543 -28.164 157.599 1.00 41.85 307 ALA B N 1
ATOM 4585 C CA . ALA B 1 282 ? 54.317 -27.229 156.502 1.00 40.86 307 ALA B CA 1
ATOM 4586 C C . ALA B 1 282 ? 52.912 -27.387 155.937 1.00 39.71 307 ALA B C 1
ATOM 4587 O O . ALA B 1 282 ? 52.188 -26.400 155.764 1.00 43.36 307 ALA B O 1
ATOM 4589 N N . TRP B 1 283 ? 52.514 -28.627 155.645 1.00 52.08 308 TRP B N 1
ATOM 4590 C CA . TRP B 1 283 ? 51.146 -28.888 155.213 1.00 43.58 308 TRP B CA 1
ATOM 4591 C C . TRP B 1 283 ? 50.153 -28.545 156.316 1.00 49.92 308 TRP B C 1
ATOM 4592 O O . TRP B 1 283 ? 49.044 -28.072 156.040 1.00 51.35 308 TRP B O 1
ATOM 4603 N N . SER B 1 284 ? 50.541 -28.767 157.576 1.00 49.78 309 SER B N 1
ATOM 4604 C CA . SER B 1 284 ? 49.659 -28.482 158.702 1.00 37.22 309 SER B CA 1
ATOM 4605 C C . SER B 1 284 ? 49.315 -27.005 158.810 1.00 44.47 309 SER B C 1
ATOM 4606 O O . SER B 1 284 ? 48.269 -26.664 159.371 1.00 60.53 309 SER B O 1
ATOM 4625 N N . TRP B 1 287 ? 46.195 -25.727 155.880 1.00 39.76 312 TRP B N 1
ATOM 4626 C CA . TRP B 1 287 ? 44.908 -25.999 156.504 1.00 34.45 312 TRP B CA 1
ATOM 4627 C C . TRP B 1 287 ? 44.608 -24.974 157.590 1.00 35.07 312 TRP B C 1
ATOM 4628 O O . TRP B 1 287 ? 43.505 -24.418 157.644 1.00 50.97 312 TRP B O 1
ATOM 4639 N N . LEU B 1 288 ? 45.582 -24.708 158.466 1.00 35.17 313 LEU B N 1
ATOM 4640 C CA . LEU B 1 288 ? 45.378 -23.711 159.512 1.00 38.62 313 LEU B CA 1
ATOM 4641 C C . LEU B 1 288 ? 45.190 -22.322 158.917 1.00 37.26 313 LEU B C 1
ATOM 4642 O O . LEU B 1 288 ? 44.377 -21.533 159.413 1.00 43.58 313 LEU B O 1
ATOM 4647 N N . ASP B 1 289 ? 45.928 -22.009 157.849 1.00 42.57 314 ASP B N 1
ATOM 4648 C CA . ASP B 1 289 ? 45.773 -20.714 157.194 1.00 45.02 314 ASP B CA 1
ATOM 4649 C C . ASP B 1 289 ? 44.419 -20.606 156.502 1.00 48.37 314 ASP B C 1
ATOM 4650 O O . ASP B 1 289 ? 43.777 -19.549 156.545 1.00 44.48 314 ASP B O 1
ATOM 4655 N N . ARG B 1 290 ? 43.969 -21.687 155.859 1.00 51.32 315 ARG B N 1
ATOM 4656 C CA . ARG B 1 290 ? 42.654 -21.684 155.222 1.00 45.46 315 ARG B CA 1
ATOM 4657 C C . ARG B 1 290 ? 41.547 -21.510 156.252 1.00 44.02 315 ARG B C 1
ATOM 4658 O O . ARG B 1 290 ? 40.658 -20.666 156.091 1.00 48.01 315 ARG B O 1
ATOM 4666 N N . ALA B 1 291 ? 41.582 -22.312 157.320 1.00 43.06 316 ALA B N 1
ATOM 4667 C CA . ALA B 1 291 ? 40.523 -22.260 158.321 1.00 43.93 316 ALA B CA 1
ATOM 4668 C C . ALA B 1 291 ? 40.478 -20.911 159.025 1.00 42.99 316 ALA B C 1
ATOM 4669 O O . ALA B 1 291 ? 39.398 -20.451 159.413 1.00 46.11 316 ALA B O 1
ATOM 4671 N N . ALA B 1 292 ? 41.631 -20.262 159.193 1.00 43.04 317 ALA B N 1
ATOM 4672 C CA . ALA B 1 292 ? 41.652 -18.950 159.831 1.00 45.77 317 ALA B CA 1
ATOM 4673 C C . ALA B 1 292 ? 40.990 -17.900 158.948 1.00 47.44 317 ALA B C 1
ATOM 4674 O O . ALA B 1 292 ? 40.130 -17.140 159.407 1.00 56.04 317 ALA B O 1
ATOM 4676 N N . HIS B 1 293 ? 41.382 -17.842 157.673 1.00 45.65 318 HIS B N 1
ATOM 4677 C CA . HIS B 1 293 ? 40.759 -16.899 156.753 1.00 49.17 318 HIS B CA 1
ATOM 4678 C C . HIS B 1 293 ? 39.299 -17.236 156.483 1.00 54.93 318 HIS B C 1
ATOM 4679 O O . HIS B 1 293 ? 38.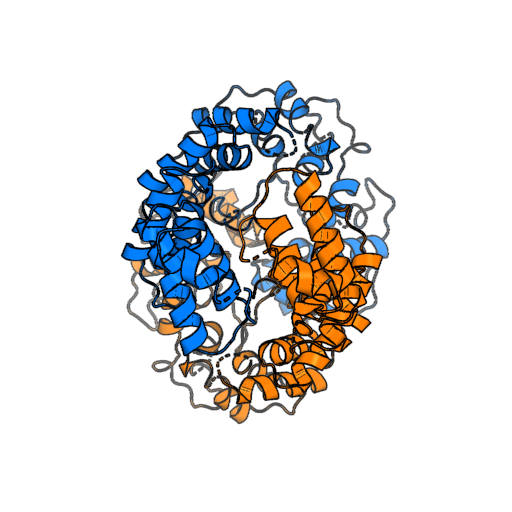525 -16.341 156.130 1.00 47.72 318 HIS B O 1
ATOM 4686 N N . HIS B 1 294 ? 38.904 -18.498 156.649 1.00 45.60 319 HIS B N 1
ATOM 4687 C CA . HIS B 1 294 ? 37.503 -18.877 156.529 1.00 41.19 319 HIS B CA 1
ATOM 4688 C C . HIS B 1 294 ? 36.682 -18.502 157.757 1.00 45.19 319 HIS B C 1
ATOM 4689 O O . HIS B 1 294 ? 35.490 -18.823 157.806 1.00 43.11 319 HIS B O 1
ATOM 4696 N N . GLY B 1 295 ? 37.289 -17.846 158.745 1.00 38.04 320 GLY B N 1
ATOM 4697 C CA . GLY B 1 295 ? 36.560 -17.269 159.854 1.00 41.16 320 GLY B CA 1
ATOM 4698 C C . GLY B 1 295 ? 36.475 -18.108 161.110 1.00 44.53 320 GLY B C 1
ATOM 4699 O O . GLY B 1 295 ? 35.813 -17.683 162.066 1.00 47.68 320 GLY B O 1
ATOM 4708 N N . PRO B 1 297 ? 37.171 -19.295 164.631 1.00 49.23 322 PRO B N 1
ATOM 4709 C CA . PRO B 1 297 ? 37.864 -18.642 165.755 1.00 46.91 322 PRO B CA 1
ATOM 4710 C C . PRO B 1 297 ? 39.028 -19.447 166.307 1.00 40.67 322 PRO B C 1
ATOM 4711 O O . PRO B 1 297 ? 40.067 -18.868 166.649 1.00 39.49 322 PRO B O 1
ATOM 4715 N N . LEU B 1 298 ? 38.885 -20.770 166.407 1.00 42.93 323 LEU B N 1
ATOM 4716 C CA . LEU B 1 298 ? 39.958 -21.584 166.968 1.00 36.39 323 LEU B CA 1
ATOM 4717 C C . LEU B 1 298 ? 41.189 -21.573 166.070 1.00 35.53 323 LEU B C 1
ATOM 4718 O O . LEU B 1 298 ? 42.323 -21.568 166.563 1.00 36.06 323 LEU B O 1
ATOM 4723 N N . ALA B 1 299 ? 40.988 -21.567 164.751 1.00 40.23 324 ALA B N 1
ATOM 4724 C CA . ALA B 1 299 ? 42.121 -21.473 163.837 1.00 33.63 324 ALA B CA 1
ATOM 4725 C C . ALA B 1 299 ? 42.767 -20.096 163.902 1.00 42.16 324 ALA B C 1
ATOM 4726 O O . ALA B 1 299 ? 43.999 -19.982 163.907 1.00 40.95 324 ALA B O 1
ATOM 4728 N N . GLN B 1 300 ? 41.951 -19.039 163.950 1.00 46.40 325 GLN B N 1
ATOM 4729 C CA . GLN B 1 300 ? 42.487 -17.691 164.104 1.00 37.37 325 GLN B CA 1
ATOM 4730 C C . GLN B 1 300 ? 43.295 -17.554 165.386 1.00 38.21 325 GLN B C 1
ATOM 4731 O O . GLN B 1 300 ? 44.268 -16.793 165.429 1.00 42.31 325 GLN B O 1
ATOM 4737 N N . TYR B 1 301 ? 42.911 -18.281 166.436 1.00 37.99 326 TYR B N 1
ATOM 4738 C CA . TYR B 1 301 ? 43.653 -18.223 167.690 1.00 34.10 326 TYR B CA 1
ATOM 4739 C C . TYR B 1 301 ? 45.043 -18.824 167.534 1.00 35.93 326 TYR B C 1
ATOM 4740 O O . TYR B 1 301 ? 46.039 -18.229 167.962 1.00 35.12 326 TYR B O 1
ATOM 4749 N N . LEU B 1 302 ? 45.132 -20.008 166.923 1.00 43.05 327 LEU B N 1
ATOM 4750 C CA . LEU B 1 302 ? 46.433 -20.641 166.734 1.00 39.12 327 LEU B CA 1
ATOM 4751 C C . LEU B 1 302 ? 47.302 -19.859 165.759 1.00 42.63 327 LEU B C 1
ATOM 4752 O O . LEU B 1 302 ? 48.534 -19.929 165.836 1.00 44.10 327 LEU B O 1
ATOM 4765 N N . GLY B 1 304 ? 47.304 -16.624 165.797 1.00 39.82 329 GLY B N 1
ATOM 4766 C CA . GLY B 1 304 ? 47.860 -15.662 166.732 1.00 34.96 329 GLY B CA 1
ATOM 4767 C C . GLY B 1 304 ? 48.993 -16.247 167.552 1.00 38.21 329 GLY B C 1
ATOM 4768 O O . GLY B 1 304 ? 49.994 -15.576 167.812 1.00 43.10 329 GLY B O 1
ATOM 4777 N N . ALA B 1 306 ? 50.900 -18.652 166.547 1.00 45.26 331 ALA B N 1
ATOM 4778 C CA . ALA B 1 306 ? 52.004 -18.890 165.623 1.00 40.92 331 ALA B CA 1
ATOM 4779 C C . ALA B 1 306 ? 52.894 -17.661 165.506 1.00 37.47 331 ALA B C 1
ATOM 4780 O O . ALA B 1 306 ? 54.120 -17.754 165.633 1.00 43.52 331 ALA B O 1
ATOM 4782 N N . TYR B 1 307 ? 52.294 -16.495 165.271 1.00 39.20 332 TYR B N 1
ATOM 4783 C CA . TYR B 1 307 ? 53.068 -15.273 165.102 1.00 37.37 332 TYR B CA 1
ATOM 4784 C C . TYR B 1 307 ? 53.436 -14.610 166.423 1.00 43.04 332 TYR B C 1
ATOM 4785 O O . TYR B 1 307 ? 54.214 -13.650 166.415 1.00 43.23 332 TYR B O 1
ATOM 4794 N N . LEU B 1 308 ? 52.905 -15.091 167.549 1.00 41.33 333 LEU B N 1
ATOM 4795 C CA . LEU B 1 308 ? 53.360 -14.609 168.849 1.00 32.49 333 LEU B CA 1
ATOM 4796 C C . LEU B 1 308 ? 54.656 -15.301 169.258 1.00 39.59 333 LEU B C 1
ATOM 4797 O O . LEU B 1 308 ? 55.675 -14.646 169.503 1.00 42.44 333 LEU B O 1
ATOM 4802 N N . GLU B 1 309 ? 54.631 -16.629 169.342 1.00 37.64 334 GLU B N 1
ATOM 4803 C CA . GLU B 1 309 ? 55.838 -17.411 169.581 1.00 38.30 334 GLU B CA 1
ATOM 4804 C C . GLU B 1 309 ? 56.599 -17.524 168.267 1.00 45.96 334 GLU B C 1
ATOM 4805 O O . GLU B 1 309 ? 56.180 -18.254 167.363 1.00 69.61 334 GLU B O 1
ATOM 4811 N N . GLY B 1 310 ? 57.718 -16.817 168.155 1.00 29.86 335 GLY B N 1
ATOM 4812 C CA . GLY B 1 310 ? 58.448 -16.791 166.902 1.00 41.12 335 GLY B CA 1
ATOM 4813 C C . GLY B 1 310 ? 59.170 -18.083 166.575 1.00 44.43 335 GLY B C 1
ATOM 4814 O O . GLY B 1 310 ? 60.353 -18.062 166.222 1.00 43.60 335 GLY B O 1
ATOM 4815 N N . LYS B 1 311 ? 58.469 -19.213 166.671 1.00 43.94 336 LYS B N 1
ATOM 4816 C CA . LYS B 1 311 ? 59.076 -20.525 166.467 1.00 34.22 336 LYS B CA 1
ATOM 4817 C C . LYS B 1 311 ? 58.859 -21.045 165.049 1.00 40.18 336 LYS B C 1
ATOM 4818 O O . LYS B 1 311 ? 59.821 -21.228 164.298 1.00 43.79 336 LYS B O 1
ATOM 4824 N N . SER B 1 312 ? 57.604 -21.295 164.670 1.00 35.30 337 SER B N 1
ATOM 4825 C CA . SER B 1 312 ? 57.326 -21.811 163.335 1.00 27.78 337 SER B CA 1
ATOM 4826 C C . SER B 1 312 ? 57.364 -20.717 162.276 1.00 34.69 337 SER B C 1
ATOM 4827 O O . SER B 1 312 ? 57.625 -21.007 161.103 1.00 39.29 337 SER B O 1
ATOM 4830 N N . VAL B 1 313 ? 57.100 -19.472 162.660 1.00 34.69 338 VAL B N 1
ATOM 4831 C CA . VAL B 1 313 ? 57.149 -18.342 161.735 1.00 28.59 338 VAL B CA 1
ATOM 4832 C C . VAL B 1 313 ? 57.898 -17.201 162.417 1.00 34.04 338 VAL B C 1
ATOM 4833 O O . VAL B 1 313 ? 58.034 -17.182 163.650 1.00 34.83 338 VAL B O 1
ATOM 4837 N N . PRO B 1 314 ? 58.415 -16.250 161.638 1.00 36.94 339 PRO B N 1
ATOM 4838 C CA . PRO B 1 314 ? 59.032 -15.063 162.248 1.00 28.66 339 PRO B CA 1
ATOM 4839 C C . PRO B 1 314 ? 58.033 -14.316 163.118 1.00 34.98 339 PRO B C 1
ATOM 4840 O O . PRO B 1 314 ? 56.893 -14.071 162.714 1.00 31.09 339 PRO B O 1
ATOM 4844 N N . GLN B 1 315 ? 58.471 -13.959 164.325 1.00 34.69 340 GLN B N 1
ATOM 4845 C CA . GLN B 1 315 ? 57.596 -13.278 165.271 1.00 29.67 340 GLN B CA 1
ATOM 4846 C C . GLN B 1 315 ? 57.116 -11.952 164.697 1.00 33.34 340 GLN B C 1
ATOM 4847 O O . GLN B 1 315 ? 57.903 -11.172 164.154 1.00 42.31 340 GLN B O 1
ATOM 4853 N N . ASP B 1 316 ? 55.811 -11.704 164.816 1.00 26.96 341 ASP B N 1
ATOM 4854 C CA . ASP B 1 316 ? 55.200 -10.471 164.315 1.00 31.34 341 ASP B CA 1
ATOM 4855 C C . ASP B 1 316 ? 54.075 -10.111 165.289 1.00 42.23 341 ASP B C 1
ATOM 4856 O O . ASP B 1 316 ? 52.930 -10.535 165.117 1.00 38.29 341 ASP B O 1
ATOM 4861 N N . LEU B 1 317 ? 54.424 -9.327 166.309 1.00 42.67 342 LEU B N 1
ATOM 4862 C CA . LEU B 1 317 ? 53.465 -9.009 167.365 1.00 37.46 342 LEU B CA 1
ATOM 4863 C C . LEU B 1 317 ? 52.210 -8.299 166.863 1.00 43.88 342 LEU B C 1
ATOM 4864 O O . LEU B 1 317 ? 51.114 -8.649 167.336 1.00 42.69 342 LEU B O 1
ATOM 4869 N N . PRO B 1 318 ? 52.276 -7.317 165.952 1.00 41.67 343 PRO B N 1
ATOM 4870 C CA . PRO B 1 318 ? 51.020 -6.739 165.439 1.00 44.93 343 PRO B CA 1
ATOM 4871 C C . PRO B 1 318 ? 50.128 -7.750 164.739 1.00 43.30 343 PRO B C 1
ATOM 4872 O O . PRO B 1 318 ? 48.900 -7.682 164.870 1.00 49.59 343 PRO B O 1
ATOM 4876 N N . VAL B 1 319 ? 50.713 -8.692 163.996 1.00 43.04 344 VAL B N 1
ATOM 4877 C CA . VAL B 1 319 ? 49.910 -9.697 163.307 1.00 42.50 344 VAL B CA 1
ATOM 4878 C C . VAL B 1 319 ? 49.299 -10.673 164.307 1.00 37.69 344 VAL B C 1
ATOM 4879 O O . VAL B 1 319 ? 48.155 -11.116 164.142 1.00 34.49 344 VAL B O 1
ATOM 4883 N N . ALA B 1 320 ? 50.043 -11.016 165.362 1.00 31.08 345 ALA B N 1
ATOM 4884 C CA . ALA B 1 320 ? 49.502 -11.904 166.386 1.00 29.07 345 ALA B CA 1
ATOM 4885 C C . ALA B 1 320 ? 48.297 -11.276 167.075 1.00 41.81 345 ALA B C 1
ATOM 4886 O O . ALA B 1 320 ? 47.278 -11.943 167.292 1.00 44.51 345 ALA B O 1
ATOM 4888 N N . ALA B 1 321 ? 48.391 -9.990 167.422 1.00 46.69 346 ALA B N 1
ATOM 4889 C CA . ALA B 1 321 ? 47.241 -9.300 167.995 1.00 39.04 346 ALA B CA 1
ATOM 4890 C C . ALA B 1 321 ? 46.106 -9.176 166.987 1.00 40.16 346 ALA B C 1
ATOM 4891 O O . ALA B 1 321 ? 44.933 -9.161 167.377 1.00 43.26 346 ALA B O 1
ATOM 4893 N N . ALA B 1 322 ? 46.431 -9.090 165.695 1.00 36.68 347 ALA B N 1
ATOM 4894 C CA . ALA B 1 322 ? 45.389 -9.032 164.676 1.00 43.05 347 ALA B CA 1
ATOM 4895 C C . ALA B 1 322 ? 44.601 -10.335 164.621 1.00 43.48 347 ALA B C 1
ATOM 4896 O O . ALA B 1 322 ? 43.366 -10.318 164.551 1.00 44.82 347 ALA B O 1
ATOM 4898 N N . TRP B 1 323 ? 45.295 -11.476 164.655 1.00 37.62 348 TRP B N 1
ATOM 4899 C CA . TRP B 1 323 ? 44.598 -12.757 164.674 1.00 36.58 348 TRP B CA 1
ATOM 4900 C C . TRP B 1 323 ? 43.865 -12.965 165.992 1.00 38.46 348 TRP B C 1
ATOM 4901 O O . TRP B 1 323 ? 42.747 -13.493 166.009 1.00 37.66 348 TRP B O 1
ATOM 4912 N N . PHE B 1 324 ? 44.481 -12.561 167.106 1.00 38.83 349 PHE B N 1
ATOM 4913 C CA . PHE B 1 324 ? 43.811 -12.659 168.398 1.00 41.77 349 PHE B CA 1
ATOM 4914 C C . PHE B 1 324 ? 42.526 -11.842 168.412 1.00 45.30 349 PHE B C 1
ATOM 4915 O O . PHE B 1 324 ? 41.495 -12.303 168.916 1.00 36.77 349 PHE B O 1
ATOM 4923 N N . TYR B 1 325 ? 42.565 -10.631 167.851 1.00 45.04 350 TYR B N 1
ATOM 4924 C CA . TYR B 1 325 ? 41.370 -9.794 167.800 1.00 41.39 350 TYR B CA 1
ATOM 4925 C C . TYR B 1 325 ? 40.264 -10.461 166.991 1.00 40.79 350 TYR B C 1
ATOM 4926 O O . TYR B 1 325 ? 39.100 -10.482 167.408 1.00 41.05 350 TYR B O 1
ATOM 4935 N N . LYS B 1 326 ? 40.612 -11.010 165.824 1.00 45.35 351 LYS B N 1
ATOM 4936 C CA . LYS B 1 326 ? 39.615 -11.681 164.997 1.00 40.05 351 LYS B CA 1
ATOM 4937 C C . LYS B 1 326 ? 38.994 -12.866 165.724 1.00 38.89 351 LYS B C 1
ATOM 4938 O O . LYS B 1 326 ? 37.808 -13.159 165.536 1.00 41.06 351 LYS B O 1
ATOM 4944 N N . ALA B 1 327 ? 39.772 -13.551 166.561 1.00 42.50 352 ALA B N 1
ATOM 4945 C CA . ALA B 1 327 ? 39.251 -14.658 167.350 1.00 45.66 352 ALA B CA 1
ATOM 4946 C C . ALA B 1 327 ? 38.627 -14.202 168.660 1.00 46.76 352 ALA B C 1
ATOM 4947 O O . ALA B 1 327 ? 37.741 -14.886 169.186 1.00 44.02 352 ALA B O 1
ATOM 4949 N N . ALA B 1 328 ? 39.064 -13.060 169.198 1.00 44.09 353 ALA B N 1
ATOM 4950 C CA . ALA B 1 328 ? 38.520 -12.588 170.468 1.00 43.64 353 ALA B CA 1
ATOM 4951 C C . ALA B 1 328 ? 37.062 -12.170 170.328 1.00 42.51 353 ALA B C 1
ATOM 4952 O O . ALA B 1 328 ? 36.265 -12.364 171.252 1.00 47.08 353 ALA B O 1
ATOM 4962 N N . GLN B 1 330 ? 34.892 -13.502 168.600 1.00 38.27 355 GLN B N 1
ATOM 4963 C CA . GLN B 1 330 ? 34.075 -14.681 168.341 1.00 37.80 355 GLN B CA 1
ATOM 4964 C C . GLN B 1 330 ? 33.999 -15.595 169.559 1.00 36.06 355 GLN B C 1
ATOM 4965 O O . GLN B 1 330 ? 33.657 -16.774 169.427 1.00 37.22 355 GLN B O 1
ATOM 4971 N N . GLY B 1 331 ? 34.319 -15.074 170.742 1.00 35.12 356 GLY B N 1
ATOM 4972 C CA . GLY B 1 331 ? 34.144 -15.803 171.979 1.00 40.90 356 GLY B CA 1
ATOM 4973 C C . GLY B 1 331 ? 35.356 -16.558 172.482 1.00 46.79 356 GLY B C 1
ATOM 4974 O O . GLY B 1 331 ? 35.283 -17.150 173.566 1.00 58.17 356 GLY B O 1
ATOM 4975 N N . ASN B 1 332 ? 36.464 -16.560 171.743 1.00 43.10 357 ASN B N 1
ATOM 4976 C CA . ASN B 1 332 ? 37.643 -17.318 172.153 1.00 41.43 357 ASN B CA 1
ATOM 4977 C C . ASN B 1 332 ? 38.259 -16.669 173.386 1.00 36.70 357 ASN B C 1
ATOM 4978 O O . ASN B 1 332 ? 38.853 -15.590 173.300 1.00 37.64 357 ASN B O 1
ATOM 4983 N N . ALA B 1 333 ? 38.126 -17.333 174.535 1.00 39.64 358 ALA B N 1
ATOM 4984 C CA . ALA B 1 333 ? 38.525 -16.728 175.800 1.00 48.68 358 ALA B CA 1
ATOM 4985 C C . ALA B 1 333 ? 40.035 -16.602 175.947 1.00 43.76 358 ALA B C 1
ATOM 4986 O O . ALA B 1 333 ? 40.496 -15.835 176.799 1.00 51.24 358 ALA B O 1
ATOM 4988 N N . ASP B 1 334 ? 40.815 -17.334 175.152 1.00 37.32 359 ASP B N 1
ATOM 4989 C CA . ASP B 1 334 ? 42.266 -17.215 175.209 1.00 43.74 359 ASP B CA 1
ATOM 4990 C C . ASP B 1 334 ? 42.798 -16.077 174.347 1.00 46.97 359 ASP B C 1
ATOM 4991 O O . ASP B 1 334 ? 43.781 -15.433 174.731 1.00 46.03 359 ASP B O 1
ATOM 4996 N N . ALA B 1 335 ? 42.179 -15.807 173.195 1.00 37.45 360 ALA B N 1
ATOM 4997 C CA . ALA B 1 335 ? 42.537 -14.606 172.448 1.00 37.18 360 ALA B CA 1
ATOM 4998 C C . ALA B 1 335 ? 42.181 -13.353 173.236 1.00 37.88 360 ALA B C 1
ATOM 4999 O O . ALA B 1 335 ? 42.950 -12.386 173.261 1.00 40.93 360 ALA B O 1
ATOM 5001 N N . GLN B 1 336 ? 41.022 -13.362 173.898 1.00 40.72 361 GLN B N 1
ATOM 5002 C CA . GLN B 1 336 ? 40.604 -12.217 174.701 1.00 45.29 361 GLN B CA 1
ATOM 5003 C C . GLN B 1 336 ? 41.593 -11.944 175.829 1.00 46.02 361 GLN B C 1
ATOM 5004 O O . GLN B 1 336 ? 41.975 -10.793 176.071 1.00 48.18 361 GLN B O 1
ATOM 5010 N N . LEU B 1 337 ? 42.011 -12.995 176.537 1.00 36.05 362 LEU B N 1
ATOM 5011 C CA . LEU B 1 337 ? 43.009 -12.836 177.591 1.00 35.29 362 LEU B CA 1
ATOM 5012 C C . LEU B 1 337 ? 44.322 -12.307 177.029 1.00 41.43 362 LEU B C 1
ATOM 5013 O O . LEU B 1 337 ? 44.930 -11.391 177.593 1.00 40.18 362 LEU B O 1
ATOM 5018 N N . ARG B 1 338 ? 44.777 -12.877 175.912 1.00 45.51 363 ARG B N 1
ATOM 5019 C CA . ARG B 1 338 ? 46.062 -12.471 175.356 1.00 42.97 363 ARG B CA 1
ATOM 5020 C C . ARG B 1 338 ? 45.983 -11.087 174.724 1.00 41.40 363 ARG B C 1
ATOM 5021 O O . ARG B 1 338 ? 46.893 -10.270 174.901 1.00 50.73 363 ARG B O 1
ATOM 5029 N N . LEU B 1 339 ? 44.904 -10.799 173.992 1.00 39.98 364 LEU B N 1
ATOM 5030 C CA . LEU B 1 339 ? 44.738 -9.459 173.435 1.00 37.32 364 LEU B CA 1
ATOM 5031 C C . LEU B 1 339 ? 44.591 -8.422 174.541 1.00 43.83 364 LEU B C 1
ATOM 5032 O O . LEU B 1 339 ? 45.082 -7.294 174.415 1.00 44.15 364 LEU B O 1
ATOM 5037 N N . GLY B 1 340 ? 43.921 -8.788 175.635 1.00 43.29 365 GLY B N 1
ATOM 5038 C CA . GLY B 1 340 ? 43.791 -7.867 176.752 1.00 37.25 365 GLY B CA 1
ATOM 5039 C C . GLY B 1 340 ? 45.130 -7.517 177.372 1.00 39.58 365 GLY B C 1
ATOM 5040 O O . GLY B 1 340 ? 45.413 -6.351 177.654 1.00 51.53 365 GLY B O 1
ATOM 5041 N N . TYR B 1 341 ? 45.976 -8.528 177.587 1.00 37.78 366 TYR B N 1
ATOM 5042 C CA . TYR B 1 341 ? 47.300 -8.272 178.146 1.00 37.44 366 TYR B CA 1
ATOM 5043 C C . TYR B 1 341 ? 48.139 -7.419 177.205 1.00 38.12 366 TYR B C 1
ATOM 5044 O O . TYR B 1 341 ? 48.877 -6.533 177.651 1.00 44.01 366 TYR B O 1
ATOM 5061 N N . TYR B 1 343 ? 47.027 -5.268 175.084 1.00 47.22 368 TYR B N 1
ATOM 5062 C CA . TYR B 1 343 ? 46.497 -3.911 175.176 1.00 39.85 368 TYR B CA 1
ATOM 5063 C C . TYR B 1 343 ? 46.956 -3.214 176.450 1.00 50.45 368 TYR B C 1
ATOM 5064 O O . TYR B 1 343 ? 47.119 -1.988 176.459 1.00 61.64 368 TYR B O 1
ATOM 5073 N N . ALA B 1 344 ? 47.169 -3.968 177.531 1.00 41.98 369 ALA B N 1
ATOM 5074 C CA . ALA B 1 344 ? 47.581 -3.350 178.787 1.00 38.49 369 ALA B CA 1
ATOM 5075 C C . ALA B 1 344 ? 49.051 -2.955 178.758 1.00 50.00 369 ALA B C 1
ATOM 5076 O O . ALA B 1 344 ? 49.423 -1.890 179.265 1.00 58.68 369 ALA B O 1
ATOM 5078 N N . ARG B 1 345 ? 49.900 -3.790 178.165 1.00 49.35 370 ARG B N 1
ATOM 5079 C CA . ARG B 1 345 ? 51.338 -3.565 178.156 1.00 48.06 370 ARG B CA 1
ATOM 5080 C C . ARG B 1 345 ? 51.845 -2.958 176.855 1.00 52.09 370 ARG B C 1
ATOM 5081 O O . ARG B 1 345 ? 53.043 -2.677 176.747 1.00 46.74 370 ARG B O 1
ATOM 5089 N N . GLY B 1 346 ? 50.975 -2.750 175.872 1.00 55.34 371 GLY B N 1
ATOM 5090 C CA . GLY B 1 346 ? 51.404 -2.196 174.603 1.00 64.62 371 GLY B CA 1
ATOM 5091 C C . GLY B 1 346 ? 52.292 -3.135 173.813 1.00 64.28 371 GLY B C 1
ATOM 5092 O O . GLY B 1 346 ? 53.446 -2.811 173.518 1.00 67.00 371 GLY B O 1
ATOM 5093 N N . ILE B 1 347 ? 51.761 -4.304 173.466 1.00 55.06 372 ILE B N 1
ATOM 5094 C CA . ILE B 1 347 ? 52.492 -5.331 172.731 1.00 45.79 372 ILE B CA 1
ATOM 5095 C C . ILE B 1 347 ? 51.764 -5.550 171.413 1.00 45.34 372 ILE B C 1
ATOM 5096 O O . ILE B 1 347 ? 50.626 -6.037 171.398 1.00 49.04 372 ILE B O 1
ATOM 5101 N N . GLY B 1 348 ? 52.412 -5.190 170.305 1.00 36.82 373 GLY B N 1
ATOM 5102 C CA . GLY B 1 348 ? 51.775 -5.215 169.004 1.00 42.76 373 GLY B CA 1
ATOM 5103 C C . GLY B 1 348 ? 50.663 -4.208 168.819 1.00 53.33 373 GLY B C 1
ATOM 5104 O O . GLY B 1 348 ? 50.164 -4.059 167.696 1.00 44.06 373 GLY B O 1
ATOM 5105 N N . VAL B 1 349 ? 50.257 -3.517 169.880 1.00 58.14 374 VAL B N 1
ATOM 5106 C CA . VAL B 1 349 ? 49.209 -2.501 169.839 1.00 53.91 374 VAL B CA 1
ATOM 5107 C C . VAL B 1 349 ? 49.606 -1.366 170.770 1.00 60.36 374 VAL B C 1
ATOM 5108 O O . VAL B 1 349 ? 50.415 -1.552 171.686 1.00 59.53 374 VAL B O 1
ATOM 5112 N N . PRO B 1 350 ? 49.063 -0.170 170.544 1.00 71.08 375 PRO B N 1
ATOM 5113 C CA . PRO B 1 350 ? 49.308 0.925 171.489 1.00 55.10 375 PRO B CA 1
ATOM 5114 C C . PRO B 1 350 ? 48.759 0.588 172.867 1.00 56.82 375 PRO B C 1
ATOM 5115 O O . PRO B 1 350 ? 47.815 -0.192 173.009 1.00 71.75 375 PRO B O 1
ATOM 5119 N N . VAL B 1 351 ? 49.376 1.177 173.892 1.00 60.55 376 VAL B N 1
ATOM 5120 C CA . VAL B 1 351 ? 48.919 0.967 175.262 1.00 49.60 376 VAL B CA 1
ATOM 5121 C C . VAL B 1 351 ? 47.520 1.545 175.413 1.00 45.99 376 VAL B C 1
ATOM 5122 O O . VAL B 1 351 ? 47.283 2.726 175.125 1.00 64.18 376 VAL B O 1
ATOM 5126 N N . ASP B 1 352 ? 46.581 0.712 175.865 1.00 50.27 377 ASP B N 1
ATOM 5127 C CA . ASP B 1 352 ? 45.169 1.102 175.911 1.00 55.06 377 ASP B CA 1
ATOM 5128 C C . ASP B 1 352 ? 44.514 0.332 177.060 1.00 61.44 377 ASP B C 1
ATOM 5129 O O . ASP B 1 352 ? 44.038 -0.791 176.879 1.00 59.79 377 ASP B O 1
ATOM 5134 N N . LYS B 1 353 ? 44.488 0.957 178.238 1.00 68.16 378 LYS B N 1
ATOM 5135 C CA . LYS B 1 353 ? 43.955 0.329 179.443 1.00 60.69 378 LYS B CA 1
ATOM 5136 C C . LYS B 1 353 ? 42.443 0.114 179.377 1.00 57.07 378 LYS B C 1
ATOM 5137 O O . LYS B 1 353 ? 41.969 -0.950 179.797 1.00 51.26 378 LYS B O 1
ATOM 5143 N N . PRO B 1 354 ? 41.642 1.075 178.889 1.00 61.88 379 PRO B N 1
ATOM 5144 C CA . PRO B 1 354 ? 40.201 0.788 178.760 1.00 60.74 379 PRO B CA 1
ATOM 5145 C C . PRO B 1 354 ? 39.900 -0.379 177.834 1.00 57.80 379 PRO B C 1
ATOM 5146 O O . PRO B 1 354 ? 38.997 -1.172 178.126 1.00 61.89 379 PRO B O 1
ATOM 5150 N N . LYS B 1 355 ? 40.632 -0.512 176.725 1.00 57.47 380 LYS B N 1
ATOM 5151 C CA . LYS B 1 355 ? 40.444 -1.677 175.866 1.00 56.29 380 LYS B CA 1
ATOM 5152 C C . LYS B 1 355 ? 40.979 -2.944 176.518 1.00 54.89 380 LYS B C 1
ATOM 5153 O O . LYS B 1 355 ? 40.428 -4.030 176.304 1.00 52.89 380 LYS B O 1
ATOM 5159 N N . ALA B 1 356 ? 42.046 -2.828 177.312 1.00 54.18 381 ALA B N 1
ATOM 5160 C CA . ALA B 1 356 ? 42.613 -3.999 177.972 1.00 47.15 381 ALA B CA 1
ATOM 5161 C C . ALA B 1 356 ? 41.642 -4.578 178.993 1.00 54.17 381 ALA B C 1
ATOM 5162 O O . ALA B 1 356 ? 41.376 -5.785 178.995 1.00 56.05 381 ALA B O 1
ATOM 5164 N N . VAL B 1 357 ? 41.099 -3.729 179.870 1.00 63.34 382 VAL B N 1
ATOM 5165 C CA . VAL B 1 357 ? 40.147 -4.216 180.862 1.00 58.42 382 VAL B CA 1
ATOM 5166 C C . VAL B 1 357 ? 38.860 -4.674 180.192 1.00 55.42 382 VAL B C 1
ATOM 5167 O O . VAL B 1 357 ? 38.172 -5.564 180.704 1.00 58.25 382 VAL B O 1
ATOM 5171 N N . ALA B 1 358 ? 38.518 -4.091 179.040 1.00 54.59 383 ALA B N 1
ATOM 5172 C CA . ALA B 1 358 ? 37.325 -4.524 178.319 1.00 54.63 383 ALA B CA 1
ATOM 5173 C C . ALA B 1 358 ? 37.467 -5.961 177.837 1.00 65.01 383 ALA B C 1
ATOM 5174 O O . ALA B 1 358 ? 36.505 -6.737 177.879 1.00 68.97 383 ALA B O 1
ATOM 5176 N N . TRP B 1 359 ? 38.664 -6.336 177.380 1.00 54.20 384 TRP B N 1
ATOM 5177 C CA . TRP B 1 359 ? 38.887 -7.702 176.924 1.00 42.96 384 TRP B CA 1
ATOM 5178 C C . TRP B 1 359 ? 39.146 -8.652 178.086 1.00 52.12 384 TRP B C 1
ATOM 5179 O O . TRP B 1 359 ? 38.688 -9.800 178.063 1.00 48.28 384 TRP B O 1
ATOM 5190 N N . LEU B 1 360 ? 39.878 -8.194 179.105 1.00 51.10 385 LEU B N 1
ATOM 5191 C CA . LEU B 1 360 ? 40.227 -9.076 180.214 1.00 44.92 385 LEU B CA 1
ATOM 5192 C C . LEU B 1 360 ? 38.992 -9.516 180.989 1.00 58.14 385 LEU B C 1
ATOM 5193 O O . LEU B 1 360 ? 38.888 -10.681 181.389 1.00 64.94 385 LEU B O 1
ATOM 5198 N N . GLU B 1 361 ? 38.042 -8.606 181.209 1.00 64.19 386 GLU B N 1
ATOM 5199 C CA . GLU B 1 361 ? 36.839 -8.987 181.939 1.00 69.00 386 GLU B CA 1
ATOM 5200 C C . GLU B 1 361 ? 35.886 -9.803 181.077 1.00 56.71 386 GLU B C 1
ATOM 5201 O O . GLU B 1 361 ? 35.102 -10.596 181.611 1.00 62.46 386 GLU B O 1
ATOM 5207 N N . LYS B 1 362 ? 35.938 -9.636 179.753 1.00 51.97 387 LYS B N 1
ATOM 5208 C CA . LYS B 1 362 ? 35.109 -10.464 178.885 1.00 55.58 387 LYS B CA 1
ATOM 5209 C C . LYS B 1 362 ? 35.622 -11.897 178.845 1.00 55.44 387 LYS B C 1
ATOM 5210 O O . LYS B 1 362 ? 34.836 -12.833 178.657 1.00 55.92 387 LYS B O 1
ATOM 5216 N N . ALA B 1 363 ? 36.931 -12.084 179.028 1.00 52.81 388 ALA B N 1
ATOM 5217 C CA . ALA B 1 363 ? 37.497 -13.421 179.158 1.00 44.45 388 ALA B CA 1
ATOM 5218 C C . ALA B 1 363 ? 37.369 -13.948 180.581 1.00 51.84 388 ALA B C 1
ATOM 5219 O O . ALA B 1 363 ? 37.168 -15.151 180.782 1.00 55.50 388 ALA B O 1
ATOM 5221 N N . ALA B 1 364 ? 37.501 -13.070 181.579 1.00 58.64 389 ALA B N 1
ATOM 5222 C CA . ALA B 1 364 ? 37.317 -13.496 182.962 1.00 51.74 389 ALA B CA 1
ATOM 5223 C C . ALA B 1 364 ? 35.878 -13.919 183.224 1.00 50.67 389 ALA B C 1
ATOM 5224 O O . ALA B 1 364 ? 35.623 -14.733 184.118 1.00 50.40 389 ALA B O 1
ATOM 5226 N N . SER B 1 365 ? 34.929 -13.383 182.453 1.00 49.43 390 SER B N 1
ATOM 5227 C CA . SER B 1 365 ? 33.542 -13.816 182.578 1.00 47.71 390 SER B CA 1
ATOM 5228 C C . SER B 1 365 ? 33.343 -15.221 182.026 1.00 45.42 390 SER B C 1
ATOM 5229 O O . SER B 1 365 ? 32.428 -15.932 182.457 1.00 49.86 390 SER B O 1
ATOM 5232 N N . ALA B 1 366 ? 34.184 -15.639 181.079 1.00 53.73 391 ALA B N 1
ATOM 5233 C CA . ALA B 1 366 ? 34.113 -16.988 180.535 1.00 45.25 391 ALA B CA 1
ATOM 5234 C C . ALA B 1 366 ? 34.688 -18.037 181.477 1.00 48.07 391 ALA B C 1
ATOM 5235 O O . ALA B 1 366 ? 34.457 -19.231 181.261 1.00 53.82 391 ALA B O 1
ATOM 5237 N N . GLY B 1 367 ? 35.422 -17.625 182.507 1.00 39.87 392 GLY B N 1
ATOM 5238 C CA . GLY B 1 367 ? 36.012 -18.546 183.453 1.00 50.64 392 GLY B CA 1
ATOM 5239 C C . GLY B 1 367 ? 37.521 -18.641 183.415 1.00 45.15 392 GLY B C 1
ATOM 5240 O O . GLY B 1 367 ? 38.079 -19.574 184.005 1.00 43.34 392 GLY B O 1
ATOM 5241 N N . ASN B 1 368 ? 38.201 -17.715 182.745 1.00 48.58 393 ASN B N 1
ATOM 5242 C CA . ASN B 1 368 ? 39.654 -17.746 182.660 1.00 49.37 393 ASN B CA 1
ATOM 5243 C C . ASN B 1 368 ? 40.245 -17.223 183.963 1.00 52.92 393 ASN B C 1
ATOM 5244 O O . ASN B 1 368 ? 40.058 -16.052 184.311 1.00 52.53 393 ASN B O 1
ATOM 5249 N N . THR B 1 369 ? 40.956 -18.094 184.683 1.00 51.24 394 THR B N 1
ATOM 5250 C CA . THR B 1 369 ? 41.482 -17.726 185.994 1.00 46.63 394 THR B CA 1
ATOM 5251 C C . THR B 1 369 ? 42.523 -16.620 185.883 1.00 53.43 394 THR B C 1
ATOM 5252 O O . THR B 1 369 ? 42.412 -15.578 186.542 1.00 51.50 394 THR B O 1
ATOM 5256 N N . VAL B 1 370 ? 43.547 -16.827 185.051 1.00 49.51 395 VAL B N 1
ATOM 5257 C CA . VAL B 1 370 ? 44.633 -15.860 184.958 1.00 48.50 395 VAL B CA 1
ATOM 5258 C C . VAL B 1 370 ? 44.172 -14.555 184.318 1.00 50.29 395 VAL B C 1
ATOM 5259 O O . VAL B 1 370 ? 44.839 -13.525 184.471 1.00 48.59 395 VAL B O 1
ATOM 5263 N N . ALA B 1 371 ? 43.037 -14.561 183.614 1.00 46.17 396 ALA B N 1
ATOM 5264 C CA . ALA B 1 371 ? 42.507 -13.313 183.073 1.00 42.15 396 ALA B CA 1
ATOM 5265 C C . ALA B 1 371 ? 42.014 -12.400 184.187 1.00 55.02 396 ALA B C 1
ATOM 5266 O O . ALA B 1 371 ? 42.178 -11.176 184.114 1.00 64.35 396 ALA B O 1
ATOM 5268 N N . GLY B 1 372 ? 41.407 -12.978 185.228 1.00 57.32 397 GLY B N 1
ATOM 5269 C CA . GLY B 1 372 ? 40.989 -12.184 186.368 1.00 55.89 397 GLY B CA 1
ATOM 5270 C C . GLY B 1 372 ? 42.129 -11.755 187.265 1.00 57.79 397 GLY B C 1
ATOM 5271 O O . GLY B 1 372 ? 42.016 -10.747 187.970 1.00 65.52 397 GLY B O 1
ATOM 5272 N N . GLN B 1 373 ? 43.235 -12.504 187.262 1.00 49.60 398 GLN B N 1
ATOM 5273 C CA . GLN B 1 373 ? 44.387 -12.121 188.071 1.00 46.69 398 GLN B CA 1
ATOM 5274 C C . GLN B 1 373 ? 45.010 -10.830 187.558 1.00 58.11 398 GLN B C 1
ATOM 5275 O O . GLN B 1 373 ? 45.328 -9.927 188.341 1.00 66.57 398 GLN B O 1
ATOM 5281 N N . TRP B 1 374 ? 45.190 -10.722 186.238 1.00 65.98 399 TRP B N 1
ATOM 5282 C CA . TRP B 1 374 ? 45.704 -9.482 185.666 1.00 71.24 399 TRP B CA 1
ATOM 5283 C C . TRP B 1 374 ? 44.707 -8.343 185.817 1.00 68.02 399 TRP B C 1
ATOM 5284 O O . TRP B 1 374 ? 45.106 -7.173 185.852 1.00 76.57 399 TRP B O 1
ATOM 5295 N N . LEU B 1 375 ? 43.416 -8.661 185.909 1.00 62.13 400 LEU B N 1
ATOM 5296 C CA . LEU B 1 375 ? 42.418 -7.622 186.134 1.00 68.14 400 LEU B CA 1
ATOM 5297 C C . LEU B 1 375 ? 42.556 -7.025 187.529 1.00 76.41 400 LEU B C 1
ATOM 5298 O O . LEU B 1 375 ? 42.367 -5.817 187.715 1.00 77.23 400 LEU B O 1
ATOM 5303 N N . LYS B 1 376 ? 42.895 -7.854 188.521 1.00 73.94 401 LYS B N 1
ATOM 5304 C CA . LYS B 1 376 ? 43.109 -7.353 189.874 1.00 74.98 401 LYS B CA 1
ATOM 5305 C C . LYS B 1 376 ? 44.385 -6.529 189.986 1.00 85.30 401 LYS B C 1
ATOM 5306 O O . LYS B 1 376 ? 44.489 -5.690 190.887 1.00 97.94 401 LYS B O 1
ATOM 5312 N N . GLN B 1 377 ? 45.354 -6.752 189.097 1.00 81.81 402 GLN B N 1
ATOM 5313 C CA . GLN B 1 377 ? 46.591 -5.984 189.098 1.00 79.18 402 GLN B CA 1
ATOM 5314 C C . GLN B 1 377 ? 46.441 -4.631 188.412 1.00 79.76 402 GLN B C 1
ATOM 5315 O O . GLN B 1 377 ? 47.388 -3.836 188.429 1.00 80.74 402 GLN B O 1
ATOM 5321 N N . LEU B 1 378 ? 45.281 -4.350 187.819 1.00 72.98 403 LEU B N 1
ATOM 5322 C CA . LEU B 1 378 ? 45.011 -3.078 187.160 1.00 91.92 403 LEU B CA 1
ATOM 5323 C C . LEU B 1 378 ? 43.926 -2.283 187.884 1.00 101.60 403 LEU B C 1
ATOM 5324 O O . LEU B 1 378 ? 43.133 -1.584 187.247 1.00 90.84 403 LEU B O 1
ATOM 5329 N N . ASP B 1 379 ? 43.885 -2.388 189.211 1.00 109.62 404 ASP B N 1
ATOM 5330 C CA . ASP B 1 379 ? 42.901 -1.693 190.042 1.00 104.57 404 ASP B CA 1
ATOM 5331 C C . ASP B 1 379 ? 41.470 -2.026 189.629 1.00 95.87 404 ASP B C 1
ATOM 5332 O O . ASP B 1 379 ? 40.824 -2.882 190.233 1.00 79.01 404 ASP B O 1
#

Radius of gyration: 28.12 Å; Cα contacts (8 Å, |Δi|>4): 1151; chains: 2; bounding box: 79×60×73 Å

B-factor: mean 53.95, std 15.88, range [16.06, 180.04]

InterPro domains:
  IPR006597 Sel1-like repeat [PF08238] (143-177)
  IPR006597 Sel1-like repeat [PF08238] (181-212)
  IPR006597 Sel1-like repeat [PF08238] (215-248)
  IPR006597 Sel1-like repeat [PF08238] (250-285)
  IPR006597 Sel1-like repeat [PF08238] (286-320)
  IPR006597 Sel1-like repeat [PF08238] (322-357)
  IPR006597 Sel1-like repeat [PF08238] (358-393)
  IPR006597 Sel1-like repeat [SM00671] (142-177)
  IPR006597 Sel1-like repeat [SM00671] (178-213)
  IPR006597 Sel1-like repeat [SM00671] (214-249)
  IPR006597 Sel1-like repeat [SM00671] (250-285)
  IPR006597 Sel1-like repeat [SM00671] (286-321)
  IPR006597 Sel1-like repeat [SM00671] (322-357)
  IPR006597 Sel1-like repeat [SM00671] (358-393)
  IPR011990 Tetratricopeptide-like helical domain superfamily [G3DSA:1.25.40.10] (57-223)
  IPR011990 Tetratricopeptide-like helical domain superfamily [G3DSA:1.25.40.10] (224-322)
  IPR011990 Tetratricopeptide-like helical domain superfamily [G3DSA:1.25.40.10] (323-404)
  IPR050767 Sel1/AlgK [PTHR11102] (229-394)

Organism: NCBI:txid556269

Sequence (653 aa):
LDALLAPVKETKVFVESNEEPLFVLKSGAWQQLRHQADQGDAKSAFWLGRFTVEDSRDGKTIDEGIRLIRRSAEGGFVRAQLYLGTLYANGTHVKADPHEAEKWLSRAAGQGSPVQLYLGLYGHGKGVPRDLNKSLFWVEKAADRGLPHAQLARGLFASFSHYYPRDDEKAVLYLTKAAKQGPAQFYLALYQRGRGVEQSNEQALHWNLAAEQGYPDAEYASRAELGIGVTADKAWSWLDRAAHHGPLAQYLGAYLEGKSVPQDLPVAAAWFYKAAQGNADAQLRLGYYARGIGVPVDKPKAVAWLEKAASAGNTVAGQWLKQLDKKLDALLAPVKETKVFVESNEEPLFVLKSGGAWQQLRHQADQGDAKSAFWLGRFTVEDSRDGKTIDEGIRLIRRSAEGGFVRAQLYLGTLYANGTHVKADPHEAEKWLSRAAGQGSPVQLYLGLYGHGKGVPRDLNKSLFWVEKAADRGLPHAQLARGLFASFSHYYPRDDEKAVLYLTKAAKQGPAQFYLALYQRGRGVEQSNEQALHWNLAAEQGYPDAEYASRAELGIGVTADKAWSWLDRAAHHGPLAQYLGAYLEGKSVPQDLPVAAAWFYKAAQGNADAQLRLGYYARGIGVPVDKPKAVAWLEKAASAGNTVAGQWLKQLD

Secondary structure (DSSP, 8-state):
--TTT----PPPSS---SS-TTT--------HHHHHHHHT-HHHHHHHHHHHHHS---HHHHHHHHHHHHHHHHTT-HHHHHHHHHHHHHT-SS---HHHHHHHHHHHHHHS---HHHHH---S-SSS---HHHHHHHHHHHHHTT-HHHHHHHHHHHHH-SSSPP-HHHHHHHHHHHHTT---HHHHH---S-SSS---HHHHHHH--TTTTT-HHHHH-----S-SSS---TTT--HHHHHHT--HHHH---TTTTTSS---HHHHHHHHHHH----HHHHHHHH---S-SSS---HHHHHHHHHHHHTTT-HHHHHHHHH--/--HHHHH-------SS----S-TTT---------HHHHHHTTT-HHHHHHHHHHHHHH--SHHHHHHHHHHHHHHHHTT-HHHHHHHHHHHHHT-SSPP-HHHHHHHHHHHHHHS---HHHHH---S-SSS---HHHHHHHHHHHHHTT-HHHHHHHHHHTTS-SSSPP-HHHHHHHHHHHHHT---HHHHH--TT-SSS---HHHHHHH---GGGT-HHHHH-----S-SSS---TTT--HHHHHHT--HHHH----SSTTTS---HHHHHHHHHHH----HHHHHHHH---S-SSS---HHHHHHHHHHHHTTT-HHHHHHHHTT-

Solvent-accessible surface area: 31031 Å² total

Foldseek 3Di:
DCPLVPDDDDDDLFDDDPDALLVCLPPPVVCVLVVCLVVPPLVSLQVQLVCQLVVDDDLVSNVVSLVSLVSSVVSLDLVSLQVNLVCLQVVPSHDNDQVSSCVSCVSSLVPHALNLQNSLSLCPCGRHHRDPVSNLVSLVVSLVVQDLVSLQSNLSLQPPHPRHHHDQLVSLVSLVSNLVVALVLSVNLCCCVCGNHHNDLLSSVVSLSNVVVLDLSSLQSLSCCVQRNHGNDNLSSSLVSSLVSAAPSLLCLVLCPVDNHDNQFLSSLVSLVRRLVVDLSSLQSNLVCCVATSHRNHPVSNLVSLVSSVVVPDPVSVVVVVVSD/DLLVVLVPDDDDDDLFDDDLDALLVCVVVDDDVCVLVVCLVPLNLVSLLVCLVCQLPPDDDLVSVVVSLVSLVSSLVSLDLVSLQVNLVCQQVVPNHGNDQVSSCVSLVSSLVPHALNLQVVLSCCVCGSHHNDPVSSLVSLVVSLVVQDLVSLQSNLCLQPPHPSHHHDQLSNLVSLVSSLVVALVLSVNLCCCVCTSHGNDLLSSVVSLSNVVVLPLSSLQSLSCCVQRNHHNDVPSSSLVSSLVSAAPSLQVLVQCPCDPHHRDFLSSLVSLVRRLVQDLSSLLSNLSCCVQTSHGNHNVSSLVSLVSSVVVPDPVSVVVVVVVD

Nearest PDB structures (foldseek):
  6onw-assembly1_A  TM=1.002E+00  e=1.462E-39  Oxalobacter formigenes OXCC13
  6onw-assembly1_B  TM=9.573E-01  e=2.343E-36  Oxalobacter formigenes OXCC13
  6ork-assembly2_B  TM=5.495E-01  e=5.178E-08  Oxalobacter formigenes OXCC13
  6orc-assembly1_A  TM=8.075E-01  e=5.202E-05  Oxalobacter formigenes OXCC13
  3e4b-assembly3_C  TM=5.318E-01  e=2.295E-04  Pseudomonas fluorescens